Protein AF-0000000078663579 (afdb_homodimer)

Sequence (408 aa):
MAITLPPLPYADDALAPAISATTLQTHHGKHHKAYVDKTNAAIDGTDLAGASLEQIIAAADAKGDKGLFNNAAQSWNHAFYWNSMTPDAATPTGELAAAIDAAFGSLDKLKAELAAQGTAHFASGWVWLVSRGGKLAVEQTHDAATLATGDAKPLLVIDLWEHAYYLDHKNLRPDYLKAVIEKHLNWTFAAENLAREGTWTYPAMAITLPPLPYADDALAPAISATTLQTHHGKHHKAYVDKTNAAIDGTDLAGASLEQIIAAADAKGDKGLFNNAAQSWNHAFYWNSMTPDAATPTGELAAAIDAAFGSLDKLKAELAAQGTAHFASGWVWLVSRGGKLAVEQTHDAATLATGDAKPLLVIDLWEHAYYLDHKNLRPDYLKAVIEKHLNWTFAAENLAREGTWTYPA

pLDDT: mean 97.48, std 2.83, range [78.12, 98.94]

Organism: Novosphingobium aromaticivorans (strain ATCC 700278 / DSM 12444 / CCUG 56034 / CIP 105152 / NBRC 16084 / F199) (NCBI:txid279238)

Solvent-accessible surface area (backbone atoms only — not comparable to full-atom values): 21785 Å² total; per-residue (Å²): 76,78,71,64,78,76,75,73,89,59,64,57,56,49,50,50,84,60,40,38,38,68,45,43,47,45,41,51,68,43,55,39,38,50,22,32,53,51,31,41,63,70,26,56,92,46,94,51,38,59,43,52,66,55,54,48,29,52,51,20,57,75,69,64,37,58,72,55,22,40,24,33,26,39,31,49,51,47,56,53,30,55,53,19,40,34,68,75,47,54,81,62,5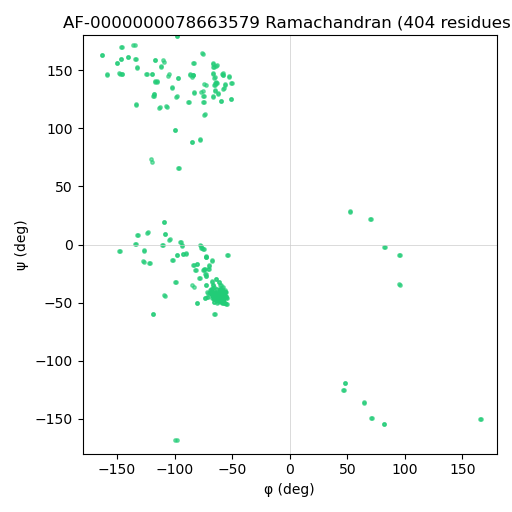4,69,71,49,34,52,45,38,33,69,60,51,66,29,67,70,50,44,52,49,49,53,42,52,53,51,58,65,50,76,70,40,21,34,34,29,39,30,32,50,95,84,41,56,48,77,47,73,36,58,56,43,54,68,60,72,77,60,86,47,30,62,34,36,43,45,76,48,35,55,72,67,41,32,85,76,42,53,91,38,57,60,58,42,40,49,43,39,64,73,46,19,42,21,34,66,48,24,42,51,37,67,69,40,85,66,62,85,72,79,75,129,76,78,69,64,77,75,77,73,90,57,62,56,57,49,50,50,84,60,39,39,37,66,43,43,46,46,40,50,68,44,53,41,36,48,23,31,52,51,31,40,63,70,26,57,92,46,94,50,38,60,44,53,66,56,54,47,30,51,51,21,56,76,70,64,37,59,71,54,22,40,24,35,26,39,32,48,52,48,57,51,30,56,55,20,40,35,69,75,48,54,79,63,54,69,70,50,35,53,44,39,33,71,59,52,65,29,67,67,48,44,53,49,47,52,43,51,51,50,58,65,51,74,71,40,20,35,36,30,40,30,32,48,95,84,41,56,47,78,48,72,36,58,56,42,56,69,60,73,78,59,85,45,28,61,32,37,43,46,75,46,36,55,71,68,41,32,85,76,42,51,92,40,56,60,58,43,43,49,44,38,66,74,47,19,42,21,34,66,50,24,41,51,37,69,69,39,85,67,62,86,71,78,77,129

Secondary structure (DSSP, 8-state):
-----PPPSS-TTTTTTTS-HHHHHHIIIIIIHHHHHHHHHHHTTSTTTTS-HHHHHHHHHHHT-HHHHHHHHHHHHHHHHHHHB-SS-----HHHHHHHHHHHSSHHHHHHHHHHHHHH--SSEEEEEEEETTEEEEEEEETT--SSSSS-EEEEEEE-SGGGTHHHHTT-HHHHHHHHHHHTB-HHHHHHHHHSSS------/-----PPPSS-TTTTTTTS-HHHHHHIIIIIIHHHHHHHHHHHTTSTTTTS-HHHHHHHHHHHT-HHHHHHHHHHHHHHHHHHHB-SS-----HHHHHHHHHHHSSHHHHHHHHHHHHHH--SSEEEEEEEETTEEEEEEEETT--SSSSSSEEEEEEE-SGGGTHHHHTT-HHHHHHHHHHHTB-HHHHHHHHHSSS------

Radius of gyration: 22.63 Å; Cα contacts (8 Å, |Δi|>4): 700; chains: 2; bounding box: 58×67×48 Å

Foldseek 3Di:
DQADQDDQPDQLCLLPPLAHSVLSCCVRVPVLVVLSVQLCVVCPPHPCNPPFLLVQLVVCVVVVVVSNNQSSLSNVQVVQASLQWASAADDADDPVQVLCCVQQVHLVRVLVVQLVCLVPDPAWWKWFFKDAPRHTDIDIDHRSDHPSHDRIATLHMDGSHCSNGCVNQNPCSSSSSCSGSVGIGHNVSSVCSSPDDDYDGRDD/DQADQDDQPDQLCLLPPLFHSVLSCCVRVPVLVVLSVQLCVVCPPHPCNPPFLLVQLVVCVVVVVVSNNQSSLSNVQVLQASLQWASAADDADDPVQVLCCVQQVHLVRVLVVQLVCLVPDPAWWKWFFKDAPRHTDIDIDHRSDHPSHDRIATLHMDGSHCSNGCVNQNPCSSSSSCSGSVGIGHNVSSVCSSPDDDYDGRDD

InterPro domains:
  IPR001189 Manganese/iron superoxide dismutase [PIRSF000349] (2-197)
  IPR001189 Manganese/iron superoxide dismutase [PR01703] (6-17)
  IPR001189 Manganese/iron superoxide dismutase [PR01703] (27-40)
  IPR001189 Manganese/iron superoxide dismutase [PR01703] (69-82)
  IPR001189 Manganese/iron superoxide dismutase [PR01703] (121-129)
  IPR001189 Manganese/iron superoxide dismutase [PR01703] (157-169)
  IPR019831 Manganese/iron superoxide dismutase, N-terminal [PF00081] (4-85)
  IPR019832 Manganese/iron superoxide dismutase, C-terminal [PF02777] (92-192)
  IPR019833 Manganese/iron superoxide dismutase, binding site [PS00088] (159-166)
  IPR036314 Manganese/iron superoxide dismutase, C-terminal domain superfamily [G3DSA:3.55.40.20] (85-201)
  IPR036314 Manganese/iron superoxide dismutase, C-terminal domain superfamily [SSF54719] (90-195)
  IPR036324 Manganese/iron superoxide dismutase, N-terminal domain superfamily [G3DSA:1.10.287.990] (20-84)
  IPR036324 Manganese/iron superoxide dismutase, N-terminal domain superfamily [SSF46609] (1-87)

Structure (mmCIF, N/CA/C/O backbone):
data_AF-0000000078663579-model_v1
#
loop_
_entity.id
_entity.type
_entity.pdbx_description
1 polymer 'Superoxide dismutase'
#
loop_
_atom_site.group_PDB
_atom_site.id
_atom_site.type_symbol
_atom_site.label_atom_id
_atom_site.label_alt_id
_atom_site.label_comp_id
_atom_site.label_asym_id
_atom_site.label_entity_id
_atom_site.label_seq_id
_atom_site.pdbx_PDB_ins_code
_atom_site.Cartn_x
_atom_site.Cartn_y
_atom_site.Cartn_z
_atom_site.occupancy
_atom_site.B_iso_or_equiv
_atom_site.auth_seq_id
_atom_site.auth_comp_id
_atom_site.auth_asym_id
_atom_site.auth_atom_id
_atom_site.pdbx_PDB_model_num
ATOM 1 N N . MET A 1 1 ? -24.125 10.828 15.32 1 82.06 1 MET A N 1
ATOM 2 C CA . MET A 1 1 ? -24.312 11.289 13.945 1 82.06 1 MET A CA 1
ATOM 3 C C . MET A 1 1 ? -23.359 10.578 12.992 1 82.06 1 MET A C 1
ATOM 5 O O . MET A 1 1 ? -22.281 10.125 13.406 1 82.06 1 MET A O 1
ATOM 9 N N . ALA A 1 2 ? -23.812 10.398 11.711 1 92.94 2 ALA A N 1
ATOM 10 C CA . ALA A 1 2 ? -23 9.719 10.711 1 92.94 2 ALA A CA 1
ATOM 11 C C . ALA A 1 2 ? -21.734 10.523 10.398 1 92.94 2 ALA A C 1
ATOM 13 O O . ALA A 1 2 ? -21.766 11.758 10.406 1 92.94 2 ALA A O 1
ATOM 14 N N . ILE A 1 3 ? -20.625 9.852 10.289 1 97.94 3 ILE A N 1
ATOM 15 C CA . ILE A 1 3 ? -19.391 10.484 9.844 1 97.94 3 ILE A CA 1
ATOM 16 C C . ILE A 1 3 ? -19.562 11.008 8.422 1 97.94 3 ILE A C 1
ATOM 18 O O . ILE A 1 3 ? -20.047 10.289 7.543 1 97.94 3 ILE A O 1
ATOM 22 N N . THR A 1 4 ? -19.203 12.297 8.172 1 98 4 THR A N 1
ATOM 23 C CA . THR A 1 4 ? -19.375 12.898 6.852 1 98 4 THR A CA 1
ATOM 24 C C . THR A 1 4 ? -18.047 13.023 6.125 1 98 4 THR A C 1
ATOM 26 O O . THR A 1 4 ? -17 13.211 6.758 1 98 4 THR A O 1
ATOM 29 N N . LEU A 1 5 ? -18.094 12.883 4.828 1 98.56 5 LEU A N 1
ATOM 30 C CA . LEU A 1 5 ? -16.938 13.203 4 1 98.56 5 LEU A CA 1
ATOM 31 C C . LEU A 1 5 ? -16.75 14.711 3.873 1 98.56 5 LEU A C 1
ATOM 33 O O . LEU A 1 5 ? -17.594 15.398 3.283 1 98.56 5 LEU A O 1
ATOM 37 N N . PRO A 1 6 ? -15.711 15.242 4.441 1 98.38 6 PRO A N 1
ATOM 38 C CA . PRO A 1 6 ? -15.531 16.688 4.266 1 98.38 6 PRO A CA 1
ATOM 39 C C . PRO A 1 6 ? -15.234 17.078 2.82 1 98.38 6 PRO A C 1
ATOM 41 O O . PRO A 1 6 ? -14.602 16.312 2.092 1 98.38 6 PRO A O 1
ATOM 44 N N . PRO A 1 7 ? -15.703 18.25 2.4 1 97.88 7 PRO A N 1
ATOM 45 C CA . PRO A 1 7 ? -15.32 18.703 1.06 1 97.88 7 PRO A CA 1
ATOM 46 C C . PRO A 1 7 ? -13.828 18.984 0.937 1 97.88 7 PRO A C 1
ATOM 48 O O . PRO A 1 7 ? -13.156 19.219 1.943 1 97.88 7 PRO A O 1
ATOM 51 N N . LEU A 1 8 ? -13.328 18.844 -0.274 1 97.75 8 LEU A N 1
ATOM 52 C CA . LEU A 1 8 ? -11.977 19.344 -0.495 1 97.75 8 LEU A CA 1
ATOM 53 C C . LEU A 1 8 ? -11.883 20.828 -0.122 1 97.75 8 LEU A C 1
ATOM 55 O O . LEU A 1 8 ? -12.766 21.609 -0.453 1 97.75 8 LEU A O 1
ATOM 59 N N . PRO A 1 9 ? -10.828 21.188 0.523 1 97.44 9 PRO A N 1
ATOM 60 C CA . PRO A 1 9 ? -10.68 22.594 0.913 1 97.44 9 PRO A CA 1
ATOM 61 C C . PRO A 1 9 ? -10.273 23.484 -0.253 1 97.44 9 PRO A C 1
ATOM 63 O O . PRO A 1 9 ? -10.133 24.703 -0.085 1 97.44 9 PRO A O 1
ATOM 66 N N . TYR A 1 10 ? -10.039 23.031 -1.41 1 98.31 10 TYR A N 1
ATOM 67 C CA . TYR A 1 10 ? -9.672 23.719 -2.641 1 98.31 10 TYR A CA 1
ATOM 68 C C . TYR A 1 10 ? -10.266 23.016 -3.857 1 98.31 10 TYR A C 1
ATOM 70 O O . TYR A 1 10 ? -10.828 21.922 -3.74 1 98.31 10 TYR A O 1
ATOM 78 N N . ALA A 1 11 ? -10.148 23.688 -4.992 1 98.12 11 ALA A N 1
ATOM 79 C CA . ALA A 1 11 ? -10.641 23.078 -6.227 1 98.12 11 ALA A CA 1
ATOM 80 C C . ALA A 1 11 ? -9.867 21.797 -6.562 1 98.12 11 ALA A C 1
ATOM 82 O O . ALA A 1 11 ? -8.703 21.656 -6.18 1 98.12 11 ALA A O 1
ATOM 83 N N . ASP A 1 12 ? -10.492 20.906 -7.297 1 96.81 12 ASP A N 1
ATOM 84 C CA . ASP A 1 12 ? -9.891 19.594 -7.543 1 96.81 12 ASP A CA 1
ATOM 85 C C . ASP A 1 12 ? -8.727 19.703 -8.523 1 96.81 12 ASP A C 1
ATOM 87 O O . ASP A 1 12 ? -7.961 18.75 -8.688 1 96.81 12 ASP A O 1
ATOM 91 N N . ASP A 1 13 ? -8.547 20.828 -9.156 1 98.06 13 ASP A N 1
ATOM 92 C CA . ASP A 1 13 ? -7.395 21 -10.039 1 98.06 13 ASP A CA 1
ATOM 93 C C . ASP A 1 13 ? -6.371 21.953 -9.43 1 98.06 13 ASP A C 1
ATOM 95 O O . ASP A 1 13 ? -5.422 22.359 -10.102 1 98.06 13 ASP A O 1
ATOM 99 N N . ALA A 1 14 ? -6.551 22.312 -8.234 1 98.38 14 ALA A N 1
ATOM 100 C CA . ALA A 1 14 ? -5.789 23.375 -7.605 1 98.38 14 ALA A CA 1
ATOM 101 C C . ALA A 1 14 ? -4.34 22.953 -7.367 1 98.38 14 ALA A C 1
ATOM 103 O O . ALA A 1 14 ? -3.459 23.812 -7.203 1 98.38 14 ALA A O 1
ATOM 104 N N . LEU A 1 15 ? -4.039 21.672 -7.336 1 98.62 15 LEU A N 1
ATOM 105 C CA . LEU A 1 15 ? -2.707 21.203 -6.973 1 98.62 15 LEU A CA 1
ATOM 106 C C . LEU A 1 15 ? -1.938 20.75 -8.203 1 98.62 15 LEU A C 1
ATOM 108 O O . LEU A 1 15 ? -0.829 20.219 -8.094 1 98.62 15 LEU A O 1
ATOM 112 N N . ALA A 1 16 ? -2.504 20.906 -9.359 1 98 16 ALA A N 1
ATOM 113 C CA . ALA A 1 16 ? -1.822 20.562 -10.602 1 98 16 ALA A CA 1
ATOM 114 C C . ALA A 1 16 ? -0.606 21.469 -10.828 1 98 16 ALA A C 1
ATOM 116 O O . ALA A 1 16 ? -0.628 22.656 -10.492 1 98 16 ALA A O 1
ATOM 117 N N . PRO A 1 17 ? 0.408 20.906 -11.367 1 97.44 17 PRO A N 1
ATOM 118 C CA . PRO A 1 17 ? 0.54 19.578 -11.961 1 97.44 17 PRO A CA 1
ATOM 119 C C . PRO A 1 17 ? 1.075 18.547 -10.984 1 97.44 17 PRO A C 1
ATOM 121 O O . PRO A 1 17 ? 1.305 17.391 -11.359 1 97.44 17 PRO A O 1
ATOM 124 N N . ALA A 1 18 ? 1.316 18.922 -9.719 1 98.31 18 ALA A N 1
ATOM 125 C CA . ALA A 1 18 ? 1.842 17.953 -8.758 1 98.31 18 ALA A CA 1
ATOM 126 C C . ALA A 1 18 ? 0.87 16.797 -8.555 1 98.31 18 ALA A C 1
ATOM 128 O O . ALA A 1 18 ? 1.284 15.633 -8.484 1 98.31 18 ALA A O 1
ATOM 129 N N . ILE A 1 19 ? -0.339 17.062 -8.422 1 98.75 19 ILE A N 1
ATOM 130 C CA . ILE A 1 19 ? -1.452 16.141 -8.297 1 98.75 19 ILE A CA 1
ATOM 131 C C . ILE A 1 19 ? -2.59 16.562 -9.219 1 98.75 19 ILE A C 1
ATOM 133 O O . ILE A 1 19 ? -3.123 17.672 -9.094 1 98.75 19 ILE A O 1
ATOM 137 N N . SER A 1 20 ? -2.971 15.734 -10.109 1 98.75 20 SER A N 1
ATOM 138 C CA . SER A 1 20 ? -3.965 16.062 -11.125 1 98.75 20 SER A CA 1
ATOM 139 C C . SER A 1 20 ? -5.371 16.078 -10.531 1 98.75 20 SER A C 1
ATOM 141 O O . SER A 1 20 ? -5.605 15.523 -9.461 1 98.75 20 SER A O 1
ATOM 143 N N . ALA A 1 21 ? -6.27 16.688 -11.312 1 98.69 21 ALA A N 1
ATOM 144 C CA . ALA A 1 21 ? -7.68 16.672 -10.938 1 98.69 21 ALA A CA 1
ATOM 145 C C . ALA A 1 21 ? -8.211 15.242 -10.867 1 98.69 21 ALA A C 1
ATOM 147 O O . ALA A 1 21 ? -8.992 14.906 -9.969 1 98.69 21 ALA A O 1
ATOM 148 N N . THR A 1 22 ? -7.805 14.43 -11.789 1 98.56 22 THR A N 1
ATOM 149 C CA . THR A 1 22 ? -8.242 13.031 -11.797 1 98.56 22 THR A CA 1
ATOM 150 C C . THR A 1 22 ? -7.809 12.32 -10.516 1 98.56 22 THR A C 1
ATOM 152 O O . THR A 1 22 ? -8.594 11.594 -9.906 1 98.56 22 THR A O 1
ATOM 155 N N . THR A 1 23 ? -6.547 12.516 -10.102 1 98.69 23 THR A N 1
ATOM 156 C CA . THR A 1 23 ? -6.047 11.922 -8.867 1 98.69 23 THR A CA 1
ATOM 157 C C . THR A 1 23 ? -6.852 12.414 -7.668 1 98.69 23 THR A C 1
ATOM 159 O O . THR A 1 23 ? -7.297 11.609 -6.844 1 98.69 23 THR A O 1
ATOM 162 N N . LEU A 1 24 ? -7.109 13.695 -7.586 1 98.56 24 LEU A N 1
ATOM 163 C CA . LEU A 1 24 ? -7.816 14.234 -6.43 1 98.56 24 LEU A CA 1
ATOM 164 C C . LEU A 1 24 ? -9.258 13.742 -6.395 1 98.56 24 LEU A C 1
ATOM 166 O O . LEU A 1 24 ? -9.773 13.375 -5.336 1 98.56 24 LEU A O 1
ATOM 170 N N . GLN A 1 25 ? -9.898 13.758 -7.566 1 98.5 25 GLN A N 1
ATOM 171 C CA . GLN A 1 25 ? -11.281 13.312 -7.648 1 98.5 25 GLN A CA 1
ATOM 172 C C . GLN A 1 25 ? -11.414 11.852 -7.23 1 98.5 25 GLN A C 1
ATOM 174 O O . GLN A 1 25 ? -12.32 11.492 -6.477 1 98.5 25 GLN A O 1
ATOM 179 N N . THR A 1 26 ? -10.539 11.016 -7.68 1 98.69 26 THR A N 1
ATOM 180 C CA . THR A 1 26 ? -10.578 9.602 -7.34 1 98.69 26 THR A CA 1
ATOM 181 C C . THR A 1 26 ? -10.18 9.383 -5.883 1 98.69 26 THR A C 1
ATOM 183 O O . THR A 1 26 ? -10.82 8.625 -5.16 1 98.69 26 THR A O 1
ATOM 186 N N . HIS A 1 27 ? -9.102 10.047 -5.453 1 98.81 27 HIS A N 1
ATOM 187 C CA . HIS A 1 27 ? -8.555 9.93 -4.105 1 98.81 27 HIS A CA 1
ATOM 188 C C . HIS A 1 27 ? -9.57 10.391 -3.061 1 98.81 27 HIS A C 1
ATOM 190 O O . HIS A 1 27 ? -9.852 9.664 -2.102 1 98.81 27 HIS A O 1
ATOM 196 N N . HIS A 1 28 ? -10.172 11.516 -3.232 1 98.75 28 HIS A N 1
ATOM 197 C CA . HIS A 1 28 ? -11.164 12.07 -2.316 1 98.75 28 HIS A CA 1
ATOM 198 C C . HIS A 1 28 ? -12.531 11.438 -2.531 1 98.75 28 HIS A C 1
ATOM 200 O O . HIS A 1 28 ? -13.148 10.938 -1.584 1 98.75 28 HIS A O 1
ATOM 206 N N . GLY A 1 29 ? -12.977 11.398 -3.748 1 98.5 29 GLY A N 1
ATOM 207 C CA . GLY A 1 29 ? -14.344 11.047 -4.074 1 98.5 29 GLY A CA 1
ATOM 208 C C . GLY A 1 29 ? -14.594 9.547 -4.082 1 98.5 29 GLY A C 1
ATOM 209 O O . GLY A 1 29 ? -15.742 9.102 -4.055 1 98.5 29 GLY A O 1
ATOM 210 N N . LYS A 1 30 ? -13.523 8.758 -4.148 1 98.69 30 LYS A N 1
ATOM 211 C CA . LYS A 1 30 ? -13.688 7.309 -4.168 1 98.69 30 LYS A CA 1
ATOM 212 C C . LYS A 1 30 ? -13.016 6.66 -2.963 1 98.69 30 LYS A C 1
ATOM 214 O O . LYS A 1 30 ? -13.688 6.074 -2.111 1 98.69 30 LYS A O 1
ATOM 219 N N . HIS A 1 31 ? -11.688 6.809 -2.766 1 98.81 31 HIS A N 1
ATOM 220 C CA . HIS A 1 31 ? -10.984 6.164 -1.662 1 98.81 31 HIS A CA 1
ATOM 221 C C . HIS A 1 31 ? -11.461 6.703 -0.316 1 98.81 31 HIS A C 1
ATOM 223 O O . HIS A 1 31 ? -11.977 5.945 0.514 1 98.81 31 HIS A O 1
ATOM 229 N N . HIS A 1 32 ? -11.297 8.023 -0.108 1 98.81 32 HIS A N 1
ATOM 230 C CA . HIS A 1 32 ? -11.719 8.609 1.16 1 98.81 32 HIS A CA 1
ATOM 231 C C . HIS A 1 32 ? -13.203 8.352 1.416 1 98.81 32 HIS A C 1
ATOM 233 O O . HIS A 1 32 ? -13.586 7.961 2.52 1 98.81 32 HIS A O 1
ATOM 239 N N . LYS A 1 33 ? -14.039 8.578 0.423 1 98.81 33 LYS A N 1
ATOM 240 C CA . LYS A 1 33 ? -15.477 8.344 0.561 1 98.81 33 LYS A CA 1
ATOM 241 C C . LYS A 1 33 ? -15.758 6.91 1.008 1 98.81 33 LYS A C 1
ATOM 243 O O . LYS A 1 33 ? -16.625 6.676 1.851 1 98.81 33 LYS A O 1
ATOM 248 N N . ALA A 1 34 ? -15.078 5.953 0.395 1 98.69 34 ALA A N 1
ATOM 249 C CA . ALA A 1 34 ? -15.297 4.551 0.742 1 98.69 34 ALA A CA 1
ATOM 250 C C . ALA A 1 34 ? -14.977 4.293 2.211 1 98.69 34 ALA A C 1
ATOM 252 O O . ALA A 1 34 ? -15.688 3.553 2.891 1 98.69 34 ALA A O 1
ATOM 253 N N . TYR A 1 35 ? -13.859 4.871 2.73 1 98.75 35 TYR A N 1
ATOM 254 C CA . TYR A 1 35 ? -13.516 4.707 4.137 1 98.75 35 TYR A CA 1
ATOM 255 C C . TYR A 1 35 ? -14.617 5.254 5.039 1 98.75 35 TYR A C 1
ATOM 257 O O . TYR A 1 35 ? -14.977 4.629 6.039 1 98.75 35 TYR A O 1
ATOM 265 N N . VAL A 1 36 ? -15.109 6.426 4.66 1 98.75 36 VAL A N 1
ATOM 266 C CA . VAL A 1 36 ? -16.172 7.055 5.43 1 98.75 36 VAL A CA 1
ATOM 267 C C . VAL A 1 36 ? -17.422 6.164 5.406 1 98.75 36 VAL A C 1
ATOM 269 O O . VAL A 1 36 ? -18.016 5.891 6.453 1 98.75 36 VAL A O 1
ATOM 272 N N . ASP A 1 37 ? -17.828 5.73 4.211 1 98.69 37 ASP A N 1
ATOM 273 C CA . ASP A 1 37 ? -19 4.879 4.062 1 98.69 37 ASP A CA 1
ATOM 274 C C . ASP A 1 37 ? -18.859 3.6 4.887 1 98.69 37 ASP A C 1
ATOM 276 O O . ASP A 1 37 ? -19.797 3.189 5.57 1 98.69 37 ASP A O 1
ATOM 280 N N . LYS A 1 38 ? -17.734 2.961 4.844 1 98.62 38 LYS A N 1
ATOM 281 C CA . LYS A 1 38 ? -17.516 1.711 5.562 1 98.62 38 LYS A CA 1
ATOM 282 C C . LYS A 1 38 ? -17.5 1.938 7.07 1 98.62 38 LYS A C 1
ATOM 284 O O . LYS A 1 38 ? -17.938 1.078 7.836 1 98.62 38 LYS A O 1
ATOM 289 N N . THR A 1 39 ? -16.906 3.055 7.492 1 98.69 39 THR A N 1
ATOM 290 C CA . THR A 1 39 ? -16.969 3.412 8.906 1 98.69 39 THR A CA 1
ATOM 291 C C . THR A 1 39 ? -18.422 3.52 9.359 1 98.69 39 THR A C 1
ATOM 293 O O . THR A 1 39 ? -18.812 2.908 10.359 1 98.69 39 THR A O 1
ATOM 296 N N . ASN A 1 40 ? -19.219 4.27 8.609 1 98.69 40 ASN A N 1
ATOM 297 C CA . ASN A 1 40 ? -20.609 4.457 8.953 1 98.69 40 ASN A CA 1
ATOM 298 C C . ASN A 1 40 ? -21.375 3.133 8.977 1 98.69 40 ASN A C 1
ATOM 300 O O . ASN A 1 40 ? -22.172 2.889 9.875 1 98.69 40 ASN A O 1
ATOM 304 N N . ALA A 1 41 ? -21.141 2.309 8.016 1 98.38 41 ALA A N 1
ATOM 305 C CA . ALA A 1 41 ? -21.797 1.005 7.973 1 98.38 41 ALA A CA 1
ATOM 306 C C . ALA A 1 41 ? -21.438 0.172 9.203 1 98.38 41 ALA A C 1
ATOM 308 O O . ALA A 1 41 ? -22.297 -0.523 9.758 1 98.38 41 ALA A O 1
ATOM 309 N N . ALA A 1 42 ? -20.234 0.211 9.664 1 98.12 42 ALA A N 1
ATOM 310 C CA . ALA A 1 42 ? -19.734 -0.619 10.758 1 98.12 42 ALA A CA 1
ATOM 311 C C . ALA A 1 42 ? -20.297 -0.151 12.102 1 98.12 42 ALA A C 1
ATOM 313 O O . ALA A 1 42 ? -20.484 -0.952 13.016 1 98.12 42 ALA A O 1
ATOM 314 N N . ILE A 1 43 ? -20.641 1.118 12.219 1 98.06 43 ILE A N 1
ATOM 315 C CA . ILE A 1 43 ? -21.016 1.62 13.531 1 98.06 43 ILE A CA 1
ATOM 316 C C . ILE A 1 43 ? -22.547 1.729 13.617 1 98.06 43 ILE A C 1
ATOM 318 O O . ILE A 1 43 ? -23.094 1.992 14.688 1 98.06 43 ILE A O 1
ATOM 322 N N . ASP A 1 44 ? -23.172 1.627 12.461 1 97.38 44 ASP A N 1
ATOM 323 C CA . ASP A 1 44 ? -24.625 1.72 12.438 1 97.38 44 ASP A CA 1
ATOM 324 C C . ASP A 1 44 ? -25.266 0.767 13.445 1 97.38 44 ASP A C 1
ATOM 326 O O . ASP A 1 44 ? -24.922 -0.416 13.492 1 97.38 44 ASP A O 1
ATOM 330 N N . GLY A 1 45 ? -26.141 1.271 14.367 1 96.62 45 GLY A N 1
ATOM 331 C CA . GLY A 1 45 ? -26.844 0.459 15.344 1 96.62 45 GLY A CA 1
ATOM 332 C C . GLY A 1 45 ? -26.016 0.139 16.562 1 96.62 45 GLY A C 1
ATOM 333 O O . GLY A 1 45 ? -26.453 -0.598 17.453 1 96.62 45 GLY A O 1
ATOM 334 N N . THR A 1 46 ? -24.828 0.545 16.625 1 96.81 46 THR A N 1
ATOM 335 C CA . THR A 1 46 ? -23.984 0.321 17.797 1 96.81 46 THR A CA 1
ATOM 336 C C . THR A 1 46 ? -23.969 1.553 18.688 1 96.81 46 THR A C 1
ATOM 338 O O . THR A 1 46 ? -24.562 2.576 18.375 1 96.81 46 THR A O 1
ATOM 341 N N . ASP A 1 47 ? -23.281 1.533 19.766 1 95.69 47 ASP A N 1
ATOM 342 C CA . ASP A 1 47 ? -23.156 2.643 20.703 1 95.69 47 ASP A CA 1
ATOM 343 C C . ASP A 1 47 ? -22.234 3.723 20.172 1 95.69 47 ASP A C 1
ATOM 345 O O . ASP A 1 47 ? -22.141 4.816 20.734 1 95.69 47 ASP A O 1
ATOM 349 N N . LEU A 1 48 ? -21.641 3.438 18.984 1 97.31 48 LEU A N 1
ATOM 350 C CA . LEU A 1 48 ? -20.703 4.387 18.406 1 97.31 48 LEU A CA 1
ATOM 351 C C . LEU A 1 48 ? -21.391 5.262 17.359 1 97.31 48 LEU A C 1
ATOM 353 O O . LEU A 1 48 ? -20.781 6.195 16.828 1 97.31 48 LEU A O 1
ATOM 357 N N . ALA A 1 49 ? -22.609 5.086 16.875 1 94.31 49 ALA A N 1
ATOM 358 C CA . ALA A 1 49 ? -23.344 5.785 15.82 1 94.31 49 ALA A CA 1
ATOM 359 C C . ALA A 1 49 ? -23.359 7.289 16.078 1 94.31 49 ALA A C 1
ATOM 361 O O . ALA A 1 49 ? -23.344 8.086 15.133 1 94.31 49 ALA A O 1
ATOM 362 N N . GLY A 1 50 ? -22.938 7.855 17.188 1 92.88 50 GLY A N 1
ATOM 363 C CA . GLY A 1 50 ? -22.969 9.273 17.5 1 92.88 50 GLY A CA 1
ATOM 364 C C . GLY A 1 50 ? -21.656 9.789 18.062 1 92.88 50 GLY A C 1
ATOM 365 O O . GLY A 1 50 ? -21.547 10.961 18.438 1 92.88 50 GLY A O 1
ATOM 366 N N . ALA A 1 51 ? -20.812 8.922 17.969 1 96.69 51 ALA A N 1
ATOM 367 C CA . ALA A 1 51 ? -19.5 9.289 18.516 1 96.69 51 ALA A CA 1
ATOM 368 C C . ALA A 1 51 ? -18.688 10.062 17.484 1 96.69 51 ALA A C 1
ATOM 370 O O . ALA A 1 51 ? -18.984 10.031 16.297 1 96.69 51 ALA A O 1
ATOM 371 N N . SER A 1 52 ? -17.734 10.859 17.984 1 97.31 52 SER A N 1
ATOM 372 C CA . SER A 1 52 ? -16.781 11.5 17.078 1 97.31 52 SER A CA 1
ATOM 373 C C . SER A 1 52 ? -15.875 10.469 16.406 1 97.31 52 SER A C 1
ATOM 375 O O . SER A 1 52 ? -15.75 9.336 16.891 1 97.31 52 SER A O 1
ATOM 377 N N . LEU A 1 53 ? -15.359 10.805 15.273 1 98.38 53 LEU A N 1
ATOM 378 C CA . LEU A 1 53 ? -14.461 9.891 14.578 1 98.38 53 LEU A CA 1
ATOM 379 C C . LEU A 1 53 ? -13.289 9.492 15.461 1 98.38 53 LEU A C 1
ATOM 381 O O . LEU A 1 53 ? -12.867 8.328 15.453 1 98.38 53 LEU A O 1
ATOM 385 N N . GLU A 1 54 ? -12.727 10.43 16.219 1 98.12 54 GLU A N 1
ATOM 386 C CA . GLU A 1 54 ? -11.641 10.141 17.141 1 98.12 54 GLU A CA 1
ATOM 387 C C . GLU A 1 54 ? -12.062 9.109 18.188 1 98.12 54 GLU A C 1
ATOM 389 O O . GLU A 1 54 ? -11.289 8.203 18.531 1 98.12 54 GLU A O 1
ATOM 394 N N . GLN A 1 55 ? -13.258 9.281 18.703 1 97.81 55 GLN A N 1
ATOM 395 C CA . GLN A 1 55 ? -13.781 8.32 19.656 1 97.81 55 GLN A CA 1
ATOM 396 C C . GLN A 1 55 ? -13.938 6.938 19.031 1 97.81 55 GLN A C 1
ATOM 398 O O . GLN A 1 55 ? -13.664 5.918 19.672 1 97.81 55 GLN A O 1
ATOM 403 N N . ILE A 1 56 ? -14.438 6.934 17.828 1 98.56 56 ILE A N 1
ATOM 404 C CA . ILE A 1 56 ? -14.609 5.68 17.094 1 98.56 56 ILE A CA 1
ATOM 405 C C . ILE A 1 56 ? -13.258 4.992 16.922 1 98.56 56 ILE A C 1
ATOM 407 O O . ILE A 1 56 ? -13.133 3.791 17.156 1 98.56 56 ILE A O 1
ATOM 411 N N . ILE A 1 57 ? -12.219 5.711 16.5 1 98.62 57 ILE A N 1
ATOM 412 C CA . ILE A 1 57 ? -10.875 5.188 16.328 1 98.62 57 ILE A CA 1
ATOM 413 C C . ILE A 1 57 ? -10.359 4.602 17.641 1 98.62 57 ILE A C 1
ATOM 415 O O . ILE A 1 57 ? -9.852 3.48 17.672 1 98.62 57 ILE A O 1
ATOM 419 N N . ALA A 1 58 ? -10.5 5.34 18.703 1 98.25 58 ALA A N 1
ATOM 420 C CA . ALA A 1 58 ? -10.031 4.906 20.016 1 98.25 58 ALA A CA 1
ATOM 421 C C . ALA A 1 58 ? -10.734 3.619 20.453 1 98.25 58 ALA A C 1
ATOM 423 O O . ALA A 1 58 ? -10.086 2.699 20.953 1 98.25 58 ALA A O 1
ATOM 424 N N . ALA A 1 59 ? -11.992 3.596 20.281 1 98.38 59 ALA A N 1
ATOM 425 C CA . ALA A 1 59 ? -12.773 2.428 20.672 1 98.38 59 ALA A CA 1
ATOM 426 C C . ALA A 1 59 ? -12.375 1.198 19.859 1 98.38 59 ALA A C 1
ATOM 428 O O . ALA A 1 59 ? -12.242 0.102 20.406 1 98.38 59 ALA A O 1
ATOM 429 N N . ALA A 1 60 ? -12.266 1.383 18.547 1 98.62 60 ALA A N 1
ATOM 430 C CA . ALA A 1 60 ? -11.867 0.281 17.672 1 98.62 60 ALA A CA 1
ATOM 431 C C . ALA A 1 60 ? -10.508 -0.278 18.078 1 98.62 60 ALA A C 1
ATOM 433 O O . ALA A 1 60 ? -10.312 -1.496 18.109 1 98.62 60 ALA A O 1
ATOM 434 N N . ASP A 1 61 ? -9.625 0.616 18.359 1 98.12 61 ASP A N 1
ATOM 435 C CA . ASP A 1 61 ? -8.289 0.208 18.781 1 98.12 61 ASP A CA 1
ATOM 436 C C . ASP A 1 61 ? -8.352 -0.58 20.094 1 98.12 61 ASP A C 1
ATOM 438 O O . ASP A 1 61 ? -7.734 -1.643 20.219 1 98.12 61 ASP A O 1
ATOM 442 N N . ALA A 1 62 ? -9.047 -0.09 21.047 1 97.88 62 ALA A N 1
ATOM 443 C CA . ALA A 1 62 ? -9.172 -0.719 22.359 1 97.88 62 ALA A CA 1
ATOM 444 C C . ALA A 1 62 ? -9.773 -2.117 22.25 1 97.88 62 ALA A C 1
ATOM 446 O O . ALA A 1 62 ? -9.398 -3.025 22.984 1 97.88 62 ALA A O 1
ATOM 447 N N . LYS A 1 63 ? -10.664 -2.311 21.344 1 97.94 63 LYS A N 1
ATOM 448 C CA . LYS A 1 63 ? -11.375 -3.576 21.188 1 97.94 63 LYS A CA 1
ATOM 449 C C . LYS A 1 63 ? -10.633 -4.512 20.234 1 97.94 63 LYS A C 1
ATOM 451 O O . LYS A 1 63 ? -11.031 -5.668 20.062 1 97.94 63 LYS A O 1
ATOM 456 N N . GLY A 1 64 ? -9.641 -3.959 19.641 1 98 64 GLY A N 1
ATOM 457 C CA . GLY A 1 64 ? -8.93 -4.754 18.656 1 98 64 GLY A CA 1
ATOM 458 C C . GLY A 1 64 ? -9.734 -5.004 17.391 1 98 64 GLY A C 1
ATOM 459 O O . GLY A 1 64 ? -9.547 -6.016 16.719 1 98 64 GLY A O 1
ATOM 460 N N . ASP A 1 65 ? -10.727 -4.203 17.078 1 98.25 65 ASP A N 1
ATOM 461 C CA . ASP A 1 65 ? -11.5 -4.273 15.844 1 98.25 65 ASP A CA 1
ATOM 462 C C . ASP A 1 65 ? -10.727 -3.664 14.672 1 98.25 65 ASP A C 1
ATOM 464 O O . ASP A 1 65 ? -10.906 -2.49 14.352 1 98.25 65 ASP A O 1
ATOM 468 N N . LYS A 1 66 ? -9.992 -4.37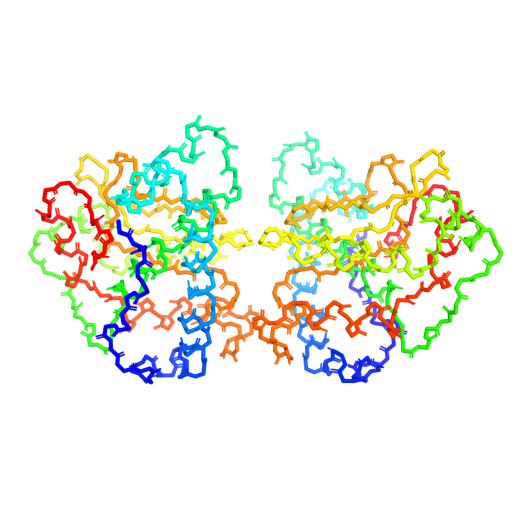5 13.984 1 98.19 66 LYS A N 1
ATOM 469 C CA . LYS A 1 66 ? -9.07 -3.889 12.953 1 98.19 66 LYS A CA 1
ATOM 470 C C . LYS A 1 66 ? -9.836 -3.27 11.789 1 98.19 66 LYS A C 1
ATOM 472 O O . LYS A 1 66 ? -9.406 -2.262 11.219 1 98.19 66 LYS A O 1
ATOM 477 N N . GLY A 1 67 ? -10.875 -3.955 11.352 1 98.5 67 GLY A N 1
ATOM 478 C CA . GLY A 1 67 ? -11.664 -3.436 10.25 1 98.5 67 GLY A CA 1
ATOM 479 C C . GLY A 1 67 ? -12.18 -2.029 10.492 1 98.5 67 GLY A C 1
ATOM 480 O O . GLY A 1 67 ? -11.984 -1.139 9.656 1 98.5 67 GLY A O 1
ATOM 481 N N . LEU A 1 68 ? -12.805 -1.841 11.641 1 98.69 68 LEU A N 1
ATOM 482 C CA . LEU A 1 68 ? -13.312 -0.517 11.977 1 98.69 68 LEU A CA 1
ATOM 483 C C . LEU A 1 68 ? -12.164 0.476 12.156 1 98.69 68 LEU A C 1
ATOM 485 O O . LEU A 1 68 ? -12.258 1.623 11.719 1 98.69 68 LEU A O 1
ATOM 489 N N . PHE A 1 69 ? -11.094 0.065 12.836 1 98.81 69 PHE A N 1
ATOM 490 C CA . PHE A 1 69 ? -9.945 0.941 13.039 1 98.81 69 PHE A CA 1
ATOM 491 C C . PHE A 1 69 ? -9.398 1.434 11.703 1 98.81 69 PHE A C 1
ATOM 493 O O . PHE A 1 69 ? -9.211 2.637 11.516 1 98.81 69 PHE A O 1
ATOM 500 N N . ASN A 1 70 ? -9.172 0.494 10.781 1 98.88 70 ASN A N 1
ATOM 501 C CA . ASN A 1 70 ? -8.586 0.839 9.492 1 98.88 70 ASN A CA 1
ATOM 502 C C . ASN A 1 70 ? -9.422 1.881 8.75 1 98.88 70 ASN A C 1
ATOM 504 O O . ASN A 1 70 ? -8.883 2.877 8.258 1 98.88 70 ASN A O 1
ATOM 508 N N . ASN A 1 71 ? -10.695 1.685 8.664 1 98.88 71 ASN A N 1
ATOM 509 C CA . ASN A 1 71 ? -11.547 2.582 7.898 1 98.88 71 ASN A CA 1
ATOM 510 C C . ASN A 1 71 ? -11.711 3.934 8.586 1 98.88 71 ASN A C 1
ATOM 512 O O . ASN A 1 71 ? -11.672 4.977 7.934 1 98.88 71 ASN A O 1
ATOM 516 N N . ALA A 1 72 ? -11.875 3.9 9.898 1 98.81 72 ALA A N 1
ATOM 517 C CA . ALA A 1 72 ? -12.023 5.145 10.648 1 98.81 72 ALA A CA 1
ATOM 518 C C . ALA A 1 72 ? -10.734 5.957 10.625 1 98.81 72 ALA A C 1
ATOM 520 O O . ALA A 1 72 ? -10.758 7.168 10.391 1 98.81 72 ALA A O 1
ATOM 521 N N . ALA A 1 73 ? -9.625 5.316 10.867 1 98.81 73 ALA A N 1
ATOM 522 C CA . ALA A 1 73 ? -8.328 5.988 10.867 1 98.81 73 ALA A CA 1
ATOM 523 C C . ALA A 1 73 ? -8.008 6.562 9.492 1 98.81 73 ALA A C 1
ATOM 525 O O . ALA A 1 73 ? -7.531 7.695 9.375 1 98.81 73 ALA A O 1
ATOM 526 N N . GLN A 1 74 ? -8.25 5.773 8.477 1 98.94 74 GLN A N 1
ATOM 527 C CA . GLN A 1 74 ? -8.023 6.262 7.117 1 98.94 74 GLN A CA 1
ATOM 528 C C . GLN A 1 74 ? -8.898 7.48 6.816 1 98.94 74 GLN A C 1
ATOM 530 O O . GLN A 1 74 ? -8.461 8.406 6.125 1 98.94 74 GLN A O 1
ATOM 535 N N . SER A 1 75 ? -10.148 7.461 7.285 1 98.88 75 SER A N 1
ATOM 536 C CA . SER A 1 75 ? -11.016 8.617 7.113 1 98.88 75 SER A CA 1
ATOM 537 C C . SER A 1 75 ? -10.406 9.867 7.738 1 98.88 75 SER A C 1
ATOM 539 O O . SER A 1 75 ? -10.359 10.922 7.105 1 98.88 75 SER A O 1
ATOM 541 N N . TRP A 1 76 ? -9.93 9.719 8.938 1 98.88 76 TRP A N 1
ATOM 542 C CA . TRP A 1 76 ? -9.336 10.844 9.656 1 98.88 76 TRP A CA 1
ATOM 543 C C . TRP A 1 76 ? -8.062 11.312 8.969 1 98.88 76 TRP A C 1
ATOM 545 O O . TRP A 1 76 ? -7.887 12.508 8.719 1 98.88 76 TRP A O 1
ATOM 555 N N . ASN A 1 77 ? -7.133 10.359 8.648 1 98.88 77 ASN A N 1
ATOM 556 C CA . ASN A 1 77 ? -5.859 10.695 8.016 1 98.88 77 ASN A CA 1
ATOM 557 C C . ASN A 1 77 ? -6.062 11.469 6.719 1 98.88 77 ASN A C 1
ATOM 559 O O . ASN A 1 77 ? -5.344 12.43 6.453 1 98.88 77 ASN A O 1
ATOM 563 N N . HIS A 1 78 ? -7.012 11.008 5.914 1 98.94 78 HIS A N 1
ATOM 564 C CA . HIS A 1 78 ? -7.23 11.648 4.625 1 98.94 78 HIS A CA 1
ATOM 565 C C . HIS A 1 78 ? -7.762 13.07 4.797 1 98.94 78 HIS A C 1
ATOM 567 O O . HIS A 1 78 ? -7.355 13.984 4.078 1 98.94 78 HIS A O 1
ATOM 573 N N . ALA A 1 79 ? -8.711 13.227 5.695 1 98.81 79 ALA A N 1
ATOM 574 C CA . ALA A 1 79 ? -9.211 14.578 5.941 1 98.81 79 ALA A CA 1
ATOM 575 C C . ALA A 1 79 ? -8.078 15.516 6.371 1 98.81 79 ALA A C 1
ATOM 577 O O . ALA A 1 79 ? -7.996 16.656 5.898 1 98.81 79 ALA A O 1
ATOM 578 N N . PHE A 1 80 ? -7.266 15.016 7.293 1 98.81 80 PHE A N 1
ATOM 579 C CA . PHE A 1 80 ? -6.113 15.789 7.742 1 98.81 80 PHE A CA 1
ATOM 580 C C . PHE A 1 80 ? -5.168 16.078 6.582 1 98.81 80 PHE A C 1
ATOM 582 O O . PHE A 1 80 ? -4.629 17.172 6.469 1 98.81 80 PHE A O 1
ATOM 589 N N . TYR A 1 81 ? -4.977 15.133 5.668 1 98.94 81 TYR A N 1
ATOM 590 C CA . TYR A 1 81 ? -4.098 15.242 4.508 1 98.94 81 TYR A CA 1
ATOM 591 C C . TYR A 1 81 ? -4.59 16.312 3.545 1 98.94 81 TYR A C 1
ATOM 593 O O . TYR A 1 81 ? -3.795 17.109 3.041 1 98.94 81 TYR A O 1
ATOM 601 N N . TRP A 1 82 ? -5.883 16.328 3.238 1 98.81 82 TRP A N 1
ATOM 602 C CA . TRP A 1 82 ? -6.395 17.359 2.352 1 98.81 82 TRP A CA 1
ATOM 603 C C . TRP A 1 82 ? -6.066 18.75 2.895 1 98.81 82 TRP A C 1
ATOM 605 O O . TRP A 1 82 ? -5.68 19.641 2.139 1 98.81 82 TRP A O 1
ATOM 615 N N . ASN A 1 83 ? -6.203 18.891 4.172 1 98.62 83 ASN A N 1
ATOM 616 C CA . ASN A 1 83 ? -5.941 20.188 4.793 1 98.62 83 ASN A CA 1
ATOM 617 C C . ASN A 1 83 ? -4.445 20.469 4.887 1 98.62 83 ASN A C 1
ATOM 619 O O . ASN A 1 83 ? -4.035 21.609 5.055 1 98.62 83 ASN A O 1
ATOM 623 N N . SER A 1 84 ? -3.631 19.453 4.848 1 98.88 84 SER A N 1
ATOM 624 C CA . SER A 1 84 ? -2.182 19.594 4.945 1 98.88 84 SER A CA 1
ATOM 625 C C . SER A 1 84 ? -1.593 20.172 3.664 1 98.88 84 SER A C 1
ATOM 627 O O . SER A 1 84 ? -0.412 20.531 3.621 1 98.88 84 SER A O 1
ATOM 629 N N . MET A 1 85 ? -2.377 20.266 2.615 1 98.81 85 MET A N 1
ATOM 630 C CA . MET A 1 85 ? -1.93 20.812 1.336 1 98.81 85 MET A CA 1
ATOM 631 C C . MET A 1 85 ? -2.711 22.062 0.975 1 98.81 85 MET A C 1
ATOM 633 O O . MET A 1 85 ? -3.797 22.297 1.507 1 98.81 85 MET A O 1
ATOM 637 N N . THR A 1 86 ? -2.133 22.859 0.107 1 98.5 86 THR A N 1
ATOM 638 C CA . THR A 1 86 ? -2.775 24.078 -0.374 1 98.5 86 THR A CA 1
ATOM 639 C C . THR A 1 86 ? -2.168 24.516 -1.701 1 98.5 86 THR A C 1
ATOM 641 O O . THR A 1 86 ? -0.992 24.266 -1.969 1 98.5 86 THR A O 1
ATOM 644 N N . PRO A 1 87 ? -2.969 25.109 -2.607 1 97.75 87 PRO A N 1
ATOM 645 C CA . PRO A 1 87 ? -2.396 25.656 -3.84 1 97.75 87 PRO A CA 1
ATOM 646 C C . PRO A 1 87 ? -1.543 26.906 -3.594 1 97.75 87 PRO A C 1
ATOM 648 O O . PRO A 1 87 ? -0.753 27.297 -4.457 1 97.75 87 PRO A O 1
ATOM 651 N N . ASP A 1 88 ? -1.708 27.547 -2.443 1 93.44 88 ASP A N 1
ATOM 652 C CA . ASP A 1 88 ? -1.046 28.812 -2.137 1 93.44 88 ASP A CA 1
ATOM 653 C C . ASP A 1 88 ? -0.153 28.672 -0.906 1 93.44 88 ASP A C 1
ATOM 655 O O . ASP A 1 88 ? -0.365 29.359 0.097 1 93.44 88 ASP A O 1
ATOM 659 N N . ALA A 1 89 ? 0.917 27.969 -1.097 1 91.25 89 ALA A N 1
ATOM 660 C CA . ALA A 1 89 ? 1.771 27.719 0.062 1 91.25 89 ALA A CA 1
ATOM 661 C C . ALA A 1 89 ? 2.58 28.969 0.425 1 91.25 89 ALA A C 1
ATOM 663 O O . ALA A 1 89 ? 3.143 29.625 -0.451 1 91.25 89 ALA A O 1
ATOM 664 N N . ALA A 1 90 ? 2.523 29.234 1.738 1 92.56 90 ALA A N 1
ATOM 665 C CA . ALA A 1 90 ? 3.322 30.328 2.283 1 92.56 90 ALA A CA 1
ATOM 666 C C . ALA A 1 90 ? 4.465 29.797 3.145 1 92.56 90 ALA A C 1
ATOM 668 O O . ALA A 1 90 ? 4.461 28.625 3.541 1 92.56 90 ALA A O 1
ATOM 669 N N . THR A 1 91 ? 5.461 30.594 3.324 1 95.75 91 THR A N 1
ATOM 670 C CA . THR A 1 91 ? 6.543 30.219 4.227 1 95.75 91 THR A CA 1
ATOM 671 C C . THR A 1 91 ? 6.098 30.344 5.684 1 95.75 91 THR A C 1
ATOM 673 O O . THR A 1 91 ? 5.375 31.281 6.043 1 95.75 91 THR A O 1
ATOM 676 N N . PRO A 1 92 ? 6.523 29.312 6.438 1 97.5 92 PRO A N 1
ATOM 677 C CA . PRO A 1 92 ? 6.172 29.422 7.855 1 97.5 92 PRO A CA 1
ATOM 678 C C . PRO A 1 92 ? 6.727 30.688 8.5 1 97.5 92 PRO A C 1
ATOM 680 O O . PRO A 1 92 ? 7.816 31.156 8.133 1 97.5 92 PRO A O 1
ATOM 683 N N . THR A 1 93 ? 6.039 31.266 9.43 1 96.5 93 THR A N 1
ATOM 684 C CA . THR A 1 93 ? 6.457 32.438 10.18 1 96.5 93 THR A CA 1
ATOM 685 C C . THR A 1 93 ? 6.184 32.25 11.672 1 96.5 93 THR A C 1
ATOM 687 O O . THR A 1 93 ? 5.629 31.234 12.086 1 96.5 93 THR A O 1
ATOM 690 N N . GLY A 1 94 ? 6.672 33.156 12.492 1 97 94 GLY A N 1
ATOM 691 C CA . GLY A 1 94 ? 6.332 33.156 13.906 1 97 94 GLY A CA 1
ATOM 692 C C . GLY A 1 94 ? 6.812 31.938 14.656 1 97 94 GLY A C 1
ATOM 693 O O . GLY A 1 94 ? 7.953 31.516 14.484 1 97 94 GLY A O 1
ATOM 694 N N . GLU A 1 95 ? 5.922 31.438 15.484 1 97.12 95 GLU A N 1
ATOM 695 C CA . GLU A 1 95 ? 6.27 30.344 16.391 1 97.12 95 GLU A CA 1
ATOM 696 C C . GLU A 1 95 ? 6.656 29.094 15.617 1 97.12 95 GLU A C 1
ATOM 698 O O . GLU A 1 95 ? 7.582 28.375 16 1 97.12 95 GLU A O 1
ATOM 703 N N . LEU A 1 96 ? 5.957 28.844 14.523 1 98 96 LEU A N 1
ATOM 704 C CA . LEU A 1 96 ? 6.27 27.656 13.734 1 98 96 LEU A CA 1
ATOM 705 C C . LEU A 1 96 ? 7.664 27.766 13.125 1 98 96 LEU A C 1
ATOM 707 O O . LEU A 1 96 ? 8.438 26.797 13.172 1 98 96 LEU A O 1
ATOM 711 N N . ALA A 1 97 ? 7.957 28.906 12.547 1 98.19 97 ALA A N 1
ATOM 712 C CA . ALA A 1 97 ? 9.281 29.094 11.961 1 98.19 97 ALA A CA 1
ATOM 713 C C . ALA A 1 97 ? 10.375 28.906 13 1 98.19 97 ALA A C 1
ATOM 715 O O . ALA A 1 97 ? 11.391 28.25 12.734 1 98.19 97 ALA A O 1
ATOM 716 N N . ALA A 1 98 ? 10.164 29.5 14.125 1 98 98 ALA A N 1
ATOM 717 C CA . ALA A 1 98 ? 11.133 29.375 15.211 1 98 98 ALA A CA 1
ATOM 718 C C . ALA A 1 98 ? 11.297 27.922 15.633 1 98 98 ALA A C 1
ATOM 720 O O . ALA A 1 98 ? 12.422 27.469 15.875 1 98 98 ALA A O 1
ATOM 721 N N . ALA A 1 99 ? 10.203 27.188 15.75 1 98.25 99 ALA A N 1
ATOM 722 C CA . ALA A 1 99 ? 10.242 25.781 16.156 1 98.25 99 ALA A CA 1
ATOM 723 C C . ALA A 1 99 ? 10.961 24.938 15.109 1 98.25 99 ALA A C 1
ATOM 725 O O . ALA A 1 99 ? 11.703 24 15.453 1 98.25 99 ALA A O 1
ATOM 726 N N . ILE A 1 100 ? 10.734 25.172 13.828 1 98.62 100 ILE A N 1
ATOM 727 C CA . ILE A 1 100 ? 11.406 24.469 12.742 1 98.62 100 ILE A CA 1
ATOM 728 C C . ILE A 1 100 ? 12.914 24.703 12.828 1 98.62 100 ILE A C 1
ATOM 730 O O . ILE A 1 100 ? 13.703 23.766 12.75 1 98.62 100 ILE A O 1
ATOM 734 N N . ASP A 1 101 ? 13.266 25.984 13 1 98.38 101 ASP A N 1
ATOM 735 C CA . ASP A 1 101 ? 14.688 26.312 13.109 1 98.38 101 ASP A CA 1
ATOM 736 C C . ASP A 1 101 ? 15.32 25.594 14.305 1 98.38 101 ASP A C 1
ATOM 738 O O . ASP A 1 101 ? 16.453 25.109 14.211 1 98.38 101 ASP A O 1
ATOM 742 N N . ALA A 1 102 ? 14.641 25.594 15.336 1 98.31 102 ALA A N 1
ATOM 743 C CA . ALA A 1 102 ? 15.164 24.984 16.547 1 98.31 102 ALA A CA 1
ATOM 744 C C . ALA A 1 102 ? 15.344 23.484 16.375 1 98.31 102 ALA A C 1
ATOM 746 O O . ALA A 1 102 ? 16.344 22.906 16.828 1 98.31 102 ALA A O 1
ATOM 747 N N . ALA A 1 103 ? 14.414 22.828 15.758 1 98.56 103 ALA A N 1
ATOM 748 C CA . ALA A 1 103 ? 14.406 21.375 15.695 1 98.56 103 ALA A CA 1
ATOM 749 C C . ALA A 1 103 ? 15.273 20.859 14.547 1 98.56 103 ALA A C 1
ATOM 751 O O . ALA A 1 103 ? 15.922 19.828 14.656 1 98.56 103 ALA A O 1
ATOM 752 N N . PHE A 1 104 ? 15.297 21.594 13.43 1 98.62 104 PHE A N 1
ATOM 753 C CA . PHE A 1 104 ? 15.898 21.047 12.219 1 98.62 104 PHE A CA 1
ATOM 754 C C . PHE A 1 104 ? 17.031 21.938 11.727 1 98.62 104 PHE A C 1
ATOM 756 O O . PHE A 1 104 ? 17.844 21.531 10.891 1 98.62 104 PHE A O 1
ATOM 763 N N . GLY A 1 105 ? 17.094 23.141 12.211 1 98.62 105 GLY A N 1
ATOM 764 C CA . GLY A 1 105 ? 18.094 24.109 11.781 1 98.62 105 GLY A CA 1
ATOM 765 C C . GLY A 1 105 ? 17.578 25.047 10.688 1 98.62 105 GLY A C 1
ATOM 766 O O . GLY A 1 105 ? 17.984 26.203 10.617 1 98.62 105 GLY A O 1
ATOM 767 N N . SER A 1 106 ? 16.734 24.547 9.797 1 98.5 106 SER A N 1
ATOM 768 C CA . SER A 1 106 ? 16.141 25.375 8.75 1 98.5 106 SER A CA 1
ATOM 769 C C . SER A 1 106 ? 14.922 24.688 8.133 1 98.5 106 SER A C 1
ATOM 771 O O . SER A 1 106 ? 14.742 23.469 8.289 1 98.5 106 SER A O 1
ATOM 773 N N . LEU A 1 107 ? 14.148 25.531 7.441 1 98.5 107 LEU A N 1
ATOM 774 C CA . LEU A 1 107 ? 13.016 24.984 6.703 1 98.5 107 LEU A CA 1
ATOM 775 C C . LEU A 1 107 ? 13.484 24 5.629 1 98.5 107 LEU A C 1
ATOM 777 O O . LEU A 1 107 ? 12.859 22.969 5.418 1 98.5 107 LEU A O 1
ATOM 781 N N . ASP A 1 108 ? 14.547 24.344 4.93 1 98.5 108 ASP A N 1
ATOM 782 C CA . ASP A 1 108 ? 15.086 23.484 3.883 1 98.5 108 ASP A CA 1
ATOM 783 C C . ASP A 1 108 ? 15.477 22.125 4.441 1 98.5 108 ASP A C 1
ATOM 785 O O . ASP A 1 108 ? 15.258 21.094 3.791 1 98.5 108 ASP A O 1
ATOM 789 N N . LYS A 1 109 ? 16.047 22.109 5.578 1 98.75 109 LYS A N 1
ATOM 790 C CA . LYS A 1 109 ? 16.453 20.844 6.195 1 98.75 109 LYS A CA 1
ATOM 791 C C . LYS A 1 109 ? 15.234 20.016 6.609 1 98.75 109 LYS A C 1
ATOM 793 O O . LYS A 1 109 ? 15.242 18.797 6.504 1 98.75 109 LYS A O 1
ATOM 798 N N . LEU A 1 110 ? 14.172 20.672 7.137 1 98.88 110 LEU A N 1
ATOM 799 C CA . LEU A 1 110 ? 12.93 19.969 7.418 1 98.88 110 LEU A CA 1
ATOM 800 C C . LEU A 1 110 ? 12.359 19.328 6.152 1 98.88 110 LEU A C 1
ATOM 802 O O . LEU A 1 110 ? 11.992 18.156 6.148 1 98.88 110 LEU A O 1
ATOM 806 N N . LYS A 1 111 ? 12.273 20.141 5.117 1 98.75 111 LYS A N 1
ATOM 807 C CA . LYS A 1 111 ? 11.742 19.656 3.846 1 98.75 111 LYS A CA 1
ATOM 808 C C . LYS A 1 111 ? 12.539 18.453 3.342 1 98.75 111 LYS A C 1
ATOM 810 O O . LYS A 1 111 ? 11.953 17.484 2.854 1 98.75 111 LYS A O 1
ATOM 815 N N . ALA A 1 112 ? 13.828 18.516 3.467 1 98.81 112 ALA A N 1
ATOM 816 C CA . ALA A 1 112 ? 14.688 17.406 3.064 1 98.81 112 ALA A CA 1
ATOM 817 C C . ALA A 1 112 ? 14.391 16.156 3.889 1 98.81 112 ALA A C 1
ATOM 819 O O . ALA A 1 112 ? 14.391 15.039 3.361 1 98.81 112 ALA A O 1
ATOM 820 N N . GLU A 1 113 ? 14.195 16.328 5.137 1 98.88 113 GLU A N 1
ATOM 821 C CA . GLU A 1 113 ? 13.891 15.203 6.016 1 98.88 113 GLU A CA 1
ATOM 822 C C . GLU A 1 113 ? 12.547 14.57 5.66 1 98.88 113 GLU A C 1
ATOM 824 O O . GLU A 1 113 ? 12.422 13.344 5.633 1 98.88 113 GLU A O 1
ATOM 829 N N . LEU A 1 114 ? 11.516 15.383 5.445 1 98.94 114 LEU A N 1
ATOM 830 C CA . LEU A 1 114 ? 10.211 14.891 5.008 1 98.94 114 LEU A CA 1
ATOM 831 C C . LEU A 1 114 ? 10.352 14.055 3.738 1 98.94 114 LEU A C 1
ATOM 833 O O . LEU A 1 114 ? 9.781 12.961 3.645 1 98.94 114 LEU A O 1
ATOM 837 N N . ALA A 1 115 ? 11.109 14.57 2.791 1 98.88 115 ALA A N 1
ATOM 838 C CA . ALA A 1 115 ? 11.312 13.875 1.522 1 98.88 115 ALA A CA 1
ATOM 839 C C . ALA A 1 115 ? 12.047 12.555 1.73 1 98.88 115 ALA A C 1
ATOM 841 O O . ALA A 1 115 ? 11.664 11.531 1.158 1 98.88 115 ALA A O 1
ATOM 842 N N . ALA A 1 116 ? 13.086 12.578 2.523 1 98.81 116 ALA A N 1
ATOM 843 C CA . ALA A 1 116 ? 13.906 11.391 2.758 1 98.81 116 ALA A CA 1
ATOM 844 C C . ALA A 1 116 ? 13.094 10.289 3.436 1 98.81 116 ALA A C 1
ATOM 846 O O . ALA A 1 116 ? 13.102 9.141 2.99 1 98.81 116 ALA A O 1
ATOM 847 N N . GLN A 1 117 ? 12.367 10.617 4.465 1 98.81 117 GLN A N 1
ATOM 848 C CA . GLN A 1 117 ? 11.578 9.633 5.191 1 98.81 117 GLN A CA 1
ATOM 849 C C . GLN A 1 117 ? 10.406 9.141 4.348 1 98.81 117 GLN A C 1
ATOM 851 O O . GLN A 1 117 ? 10.086 7.949 4.359 1 98.81 117 GLN A O 1
ATOM 856 N N . GLY A 1 118 ? 9.758 10.094 3.65 1 98.81 118 GLY A N 1
ATOM 857 C CA . GLY A 1 118 ? 8.688 9.672 2.758 1 98.81 118 GLY A CA 1
ATOM 858 C C . GLY A 1 118 ? 9.148 8.711 1.682 1 98.81 118 GLY A C 1
ATOM 859 O O . GLY A 1 118 ? 8.461 7.73 1.384 1 98.81 118 GLY A O 1
ATOM 860 N N . THR A 1 119 ? 10.305 9.016 1.125 1 98.62 119 THR A N 1
ATOM 861 C CA . THR A 1 119 ? 10.859 8.172 0.072 1 98.62 119 THR A CA 1
ATOM 862 C C . THR A 1 119 ? 11.227 6.797 0.617 1 98.62 119 THR A C 1
ATOM 864 O O . THR A 1 119 ? 11.008 5.781 -0.048 1 98.62 119 THR A O 1
ATOM 867 N N . ALA A 1 120 ? 11.711 6.75 1.811 1 97.81 120 ALA A N 1
ATOM 868 C CA . ALA A 1 120 ? 12.266 5.523 2.379 1 97.81 120 ALA A CA 1
ATOM 869 C C . ALA A 1 120 ? 11.172 4.645 2.967 1 97.81 120 ALA A C 1
ATOM 871 O O . ALA A 1 120 ? 11.406 3.475 3.277 1 97.81 120 ALA A O 1
ATOM 872 N N . HIS A 1 121 ? 10 5.219 3.215 1 98.62 121 HIS A N 1
ATOM 873 C CA . HIS A 1 121 ? 8.914 4.441 3.807 1 98.62 121 HIS A CA 1
ATOM 874 C C . HIS A 1 121 ? 8.531 3.262 2.916 1 98.62 121 HIS A C 1
ATOM 876 O O . HIS A 1 121 ? 8.203 3.447 1.743 1 98.62 121 HIS A O 1
ATOM 882 N N . PHE A 1 122 ? 8.594 2.076 3.496 1 98.31 122 PHE A N 1
ATOM 883 C CA . PHE A 1 122 ? 8.234 0.901 2.713 1 98.31 122 PHE A CA 1
ATOM 884 C C . PHE A 1 122 ? 6.723 0.702 2.707 1 98.31 122 PHE A C 1
ATOM 886 O O . PHE A 1 122 ? 6.078 0.752 3.76 1 98.31 122 PHE A O 1
ATOM 893 N N . ALA A 1 123 ? 6.184 0.504 1.485 1 98.06 123 ALA A N 1
ATOM 894 C CA . ALA A 1 123 ? 4.773 0.167 1.307 1 98.06 123 ALA A CA 1
ATOM 895 C C . ALA A 1 123 ? 3.879 1.357 1.635 1 98.06 123 ALA A C 1
ATOM 897 O O . ALA A 1 123 ? 4.18 2.492 1.254 1 98.06 123 ALA A O 1
ATOM 898 N N . SER A 1 124 ? 2.674 1.13 2.115 1 98.38 124 SER A N 1
ATOM 899 C CA . SER A 1 124 ? 1.683 2.178 2.334 1 98.38 124 SER A CA 1
ATOM 900 C C . SER A 1 124 ? 1.854 2.824 3.705 1 98.38 124 SER A C 1
ATOM 902 O O . SER A 1 124 ? 2.236 2.156 4.668 1 98.38 124 SER A O 1
ATOM 904 N N . GLY A 1 125 ? 1.569 4.074 3.752 1 98.75 125 GLY A N 1
ATOM 905 C CA . GLY A 1 125 ? 1.616 4.781 5.023 1 98.75 125 GLY A CA 1
ATOM 906 C C . GLY A 1 125 ? 1.584 6.293 4.867 1 98.75 125 GLY A C 1
ATOM 907 O O . GLY A 1 125 ? 0.926 6.812 3.963 1 98.75 125 GLY A O 1
ATOM 908 N N . TRP A 1 126 ? 2.223 6.895 5.848 1 98.94 126 TRP A N 1
ATOM 909 C CA . TRP A 1 126 ? 2.146 8.344 5.977 1 98.94 126 TRP A CA 1
ATOM 910 C C . TRP A 1 126 ? 3.441 8.906 6.555 1 98.94 126 TRP A C 1
ATOM 912 O O . TRP A 1 126 ? 4.078 8.273 7.398 1 98.94 126 TRP A O 1
ATOM 922 N N . VAL A 1 127 ? 3.844 10.094 6.172 1 98.94 127 VAL A N 1
ATOM 923 C CA . VAL A 1 127 ? 4.93 10.828 6.816 1 98.94 127 VAL A CA 1
ATOM 924 C C . VAL A 1 127 ? 4.402 12.133 7.398 1 98.94 127 VAL A C 1
ATOM 926 O O . VAL A 1 127 ? 3.693 12.883 6.715 1 98.94 127 VAL A O 1
ATOM 929 N N . TRP A 1 128 ? 4.715 12.336 8.711 1 98.88 128 TRP A N 1
ATOM 930 C CA . TRP A 1 128 ? 4.109 13.406 9.492 1 98.88 128 TRP A CA 1
ATOM 931 C C . TRP A 1 128 ? 5.168 14.398 9.961 1 98.88 128 TRP A C 1
ATOM 933 O O . TRP A 1 128 ? 6.281 14.016 10.32 1 98.88 128 TRP A O 1
ATOM 943 N N . LEU A 1 129 ? 4.836 15.664 9.922 1 98.88 129 LEU A N 1
ATOM 944 C CA . LEU A 1 129 ? 5.418 16.625 10.859 1 98.88 129 LEU A CA 1
ATOM 945 C C . LEU A 1 129 ? 4.605 16.688 12.148 1 98.88 129 LEU A C 1
ATOM 947 O O . LEU A 1 129 ? 3.404 16.953 12.117 1 98.88 129 LEU A O 1
ATOM 951 N N . VAL A 1 130 ? 5.227 16.438 13.273 1 98.5 130 VAL A N 1
ATOM 952 C CA . VAL A 1 130 ? 4.488 16.328 14.531 1 98.5 130 VAL A CA 1
ATOM 953 C C . VAL A 1 130 ? 5.191 17.156 15.609 1 98.5 130 VAL A C 1
ATOM 955 O O . VAL A 1 130 ? 6.375 17.469 15.484 1 98.5 130 VAL A O 1
ATOM 958 N N . SER A 1 131 ? 4.48 17.609 16.531 1 97.62 131 SER A N 1
ATOM 959 C CA . SER A 1 131 ? 5.008 18.172 17.766 1 97.62 131 SER A CA 1
ATOM 960 C C . SER A 1 131 ? 4.801 17.234 18.953 1 97.62 131 SER A C 1
ATOM 962 O O . SER A 1 131 ? 3.674 16.812 19.219 1 97.62 131 SER A O 1
ATOM 964 N N . ARG A 1 132 ? 5.867 16.828 19.516 1 92.44 132 ARG A N 1
ATOM 965 C CA . ARG A 1 132 ? 5.844 16.062 20.766 1 92.44 132 ARG A CA 1
ATOM 966 C C . ARG A 1 132 ? 6.441 16.859 21.906 1 92.44 132 ARG A C 1
ATOM 968 O O . ARG A 1 132 ? 7.645 17.125 21.922 1 92.44 132 ARG A O 1
ATOM 975 N N . GLY A 1 133 ? 5.613 17.141 22.969 1 87.06 133 GLY A N 1
ATOM 976 C CA . GLY A 1 133 ? 6.121 17.922 24.078 1 87.06 133 GLY A CA 1
ATOM 977 C C . GLY A 1 133 ? 6.762 19.219 23.656 1 87.06 133 GLY A C 1
ATOM 978 O O . GLY A 1 133 ? 7.797 19.625 24.188 1 87.06 133 GLY A O 1
ATOM 979 N N . GLY A 1 134 ? 6.32 19.781 22.547 1 87.94 134 GLY A N 1
ATOM 980 C CA . GLY A 1 134 ? 6.801 21.078 22.094 1 87.94 134 GLY A CA 1
ATOM 981 C C . GLY A 1 134 ? 7.93 20.969 21.094 1 87.94 134 GLY A C 1
ATOM 982 O O . GLY A 1 134 ? 8.344 21.984 20.5 1 87.94 134 GLY A O 1
ATOM 983 N N . LYS A 1 135 ? 8.414 19.828 20.922 1 95.56 135 LYS A N 1
ATOM 984 C CA . L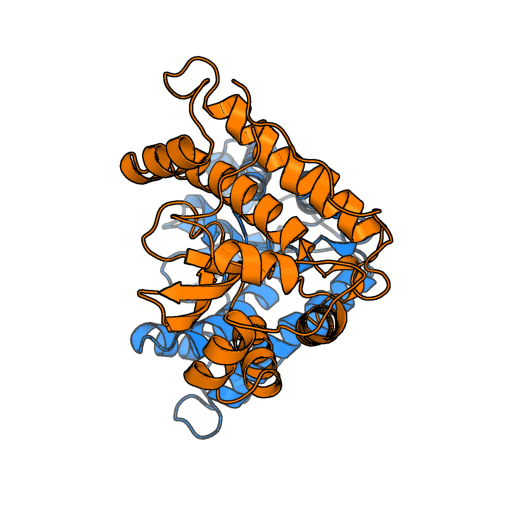YS A 1 135 ? 9.5 19.625 19.969 1 95.56 135 LYS A CA 1
ATOM 985 C C . LYS A 1 135 ? 8.992 19.016 18.672 1 95.56 135 LYS A C 1
ATOM 987 O O . LYS A 1 135 ? 8.195 18.062 18.703 1 95.56 135 LYS A O 1
ATOM 992 N N . LEU A 1 136 ? 9.477 19.594 17.531 1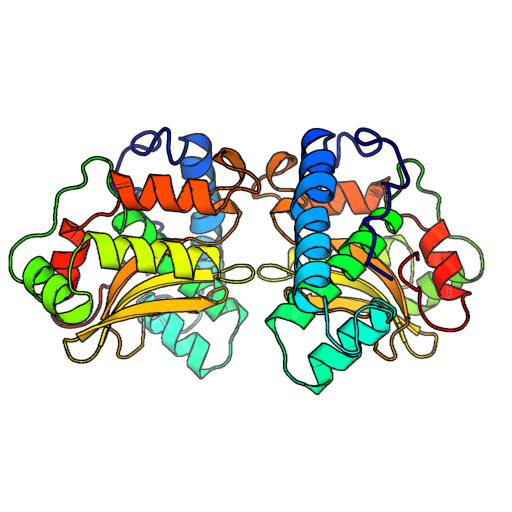 98.62 136 LEU A N 1
ATOM 993 C CA . LEU A 1 136 ? 9.039 19.078 16.234 1 98.62 136 LEU A CA 1
ATOM 994 C C . LEU A 1 136 ? 9.859 17.875 15.812 1 98.62 136 LEU A C 1
ATOM 996 O O . LEU A 1 136 ? 11.062 17.812 16.094 1 98.62 136 LEU A O 1
ATOM 1000 N N . ALA A 1 137 ? 9.242 16.984 15.156 1 98.56 137 ALA A N 1
ATOM 1001 C CA . ALA A 1 137 ? 9.898 15.812 14.586 1 98.56 137 ALA A CA 1
ATOM 1002 C C . ALA A 1 137 ? 9.18 15.344 13.328 1 98.56 137 ALA A C 1
ATOM 1004 O O . ALA A 1 137 ? 8.023 15.703 13.086 1 98.56 137 ALA A O 1
ATOM 1005 N N . VAL A 1 138 ? 9.844 14.664 12.469 1 98.81 138 VAL A N 1
ATOM 1006 C CA . VAL A 1 138 ? 9.242 13.938 11.359 1 98.81 138 VAL A CA 1
ATOM 1007 C C . VAL A 1 138 ? 9.086 12.461 11.727 1 98.81 138 VAL A C 1
ATOM 1009 O O . VAL A 1 138 ? 10.031 11.828 12.203 1 98.81 138 VAL A O 1
ATOM 1012 N N . GLU A 1 139 ? 7.895 11.922 11.57 1 98.06 139 GLU A N 1
ATOM 1013 C CA . GLU A 1 139 ? 7.59 10.531 11.898 1 98.06 139 GLU A CA 1
ATOM 1014 C C . GLU A 1 139 ? 6.789 9.859 10.789 1 98.06 139 GLU A C 1
ATOM 1016 O O . GLU A 1 139 ? 6.238 10.539 9.922 1 98.06 139 GLU A O 1
ATOM 1021 N N . GLN A 1 140 ? 6.848 8.609 10.828 1 98.62 140 GLN A N 1
ATOM 1022 C CA . GLN A 1 140 ? 6.082 7.832 9.859 1 98.62 140 GLN A CA 1
ATOM 1023 C C . GLN A 1 140 ? 5.07 6.926 10.555 1 98.62 140 GLN A C 1
ATOM 1025 O O . GLN A 1 140 ? 5.301 6.484 11.688 1 98.62 140 GLN A O 1
ATOM 1030 N N . THR A 1 141 ? 3.975 6.707 9.969 1 98.44 141 THR A N 1
ATOM 1031 C CA . THR A 1 141 ? 3.059 5.641 10.359 1 98.44 141 THR A CA 1
ATOM 1032 C C . THR A 1 141 ? 2.768 4.719 9.18 1 98.44 141 THR A C 1
ATOM 1034 O O . THR A 1 141 ? 2.734 5.164 8.031 1 98.44 141 THR A O 1
ATOM 1037 N N . HIS A 1 142 ? 2.576 3.486 9.492 1 98.62 142 HIS A N 1
ATOM 1038 C CA . HIS A 1 142 ? 2.398 2.457 8.477 1 98.62 142 HIS A CA 1
ATOM 1039 C C . HIS A 1 142 ? 0.921 2.166 8.234 1 98.62 142 HIS A C 1
ATOM 1041 O O . HIS A 1 142 ? 0.129 2.141 9.18 1 98.62 142 HIS A O 1
ATOM 1047 N N . ASP A 1 143 ? 0.466 1.883 7.012 1 98.56 143 ASP A N 1
ATOM 1048 C CA . ASP A 1 143 ? -0.911 1.579 6.637 1 98.56 143 ASP A CA 1
ATOM 1049 C C . ASP A 1 143 ? -1.881 2.596 7.23 1 98.56 143 ASP A C 1
ATOM 1051 O O . ASP A 1 143 ? -1.751 3.799 6.992 1 98.56 143 ASP A O 1
ATOM 1055 N N . ALA A 1 144 ? -2.807 2.148 8.07 1 98.69 144 ALA A N 1
ATOM 1056 C CA . ALA A 1 144 ? -3.875 3.023 8.547 1 98.69 144 ALA A CA 1
ATOM 1057 C C . ALA A 1 144 ? -3.5 3.674 9.875 1 98.69 144 ALA A C 1
ATOM 1059 O O . ALA A 1 144 ? -4.273 4.453 10.43 1 98.69 144 ALA A O 1
ATOM 1060 N N . ALA A 1 145 ? -2.287 3.348 10.383 1 98.44 145 ALA A N 1
ATOM 1061 C CA . ALA A 1 145 ? -1.897 3.941 11.656 1 98.44 145 ALA A CA 1
ATOM 1062 C C . ALA A 1 145 ? -2.033 5.461 11.617 1 98.44 145 ALA A C 1
ATOM 1064 O O . ALA A 1 145 ? -1.747 6.09 10.602 1 98.44 145 ALA A O 1
ATOM 1065 N N . THR A 1 146 ? -2.436 6.027 12.781 1 98.38 146 THR A N 1
ATOM 1066 C CA . THR A 1 146 ? -2.873 7.422 12.797 1 98.38 146 THR A CA 1
ATOM 1067 C C . THR A 1 146 ? -2.367 8.133 14.047 1 98.38 146 THR A C 1
ATOM 1069 O O . THR A 1 146 ? -1.927 7.488 15 1 98.38 146 THR A O 1
ATOM 1072 N N . LEU A 1 147 ? -2.354 9.359 14 1 97.62 147 LEU A N 1
ATOM 1073 C CA . LEU A 1 147 ? -1.996 10.18 15.156 1 97.62 147 LEU A CA 1
ATOM 1074 C C . LEU A 1 147 ? -3.219 10.906 15.703 1 97.62 147 LEU A C 1
ATOM 1076 O O . LEU A 1 147 ? -3.084 11.906 16.422 1 97.62 147 LEU A O 1
ATOM 1080 N N . ALA A 1 148 ? -4.391 10.398 15.359 1 96.88 148 ALA A N 1
ATOM 1081 C CA . ALA A 1 148 ? -5.66 11.023 15.734 1 96.88 148 ALA A CA 1
ATOM 1082 C C . ALA A 1 148 ? -5.887 10.938 17.25 1 96.88 148 ALA A C 1
ATOM 1084 O O . ALA A 1 148 ? -6.594 11.773 17.812 1 96.88 148 ALA A O 1
ATOM 1085 N N . THR A 1 149 ? -5.426 9.891 17.984 1 92.94 149 THR A N 1
ATOM 1086 C CA . THR A 1 149 ? -5.781 9.633 19.375 1 92.94 149 THR A CA 1
ATOM 1087 C C . THR A 1 149 ? -4.535 9.555 20.25 1 92.94 149 THR A C 1
ATOM 1089 O O . THR A 1 149 ? -4.625 9.281 21.453 1 92.94 149 THR A O 1
ATOM 1092 N N . GLY A 1 150 ? -3.396 9.859 19.922 1 86.5 150 GLY A N 1
ATOM 1093 C CA . GLY A 1 150 ? -2.178 9.734 20.703 1 86.5 150 GLY A CA 1
ATOM 1094 C C . GLY A 1 150 ? -1.746 11.047 21.344 1 86.5 150 GLY A C 1
ATOM 1095 O O . GLY A 1 150 ? -2.541 11.977 21.453 1 86.5 150 GLY A O 1
ATOM 1096 N N . ASP A 1 151 ? -0.571 11.008 21.828 1 89 151 ASP A N 1
ATOM 1097 C CA . ASP A 1 151 ? -0.069 12.141 22.594 1 89 151 ASP A CA 1
ATOM 1098 C C . ASP A 1 151 ? 0.682 13.117 21.688 1 89 151 ASP A C 1
ATOM 1100 O O . ASP A 1 151 ? 1.027 14.227 22.109 1 89 151 ASP A O 1
ATOM 1104 N N . ALA A 1 152 ? 0.87 12.68 20.5 1 93 152 ALA A N 1
ATOM 1105 C CA . ALA A 1 152 ? 1.538 13.562 19.547 1 93 152 ALA A CA 1
ATOM 1106 C C . ALA A 1 152 ? 0.544 14.516 18.891 1 93 152 ALA A C 1
ATOM 1108 O O . ALA A 1 152 ? -0.623 14.172 18.703 1 93 152 ALA A O 1
ATOM 1109 N N . LYS A 1 153 ? 1.019 15.711 18.656 1 96.12 153 LYS A N 1
ATOM 1110 C CA . LYS A 1 153 ? 0.223 16.703 17.938 1 96.12 153 LYS A CA 1
ATOM 1111 C C . LYS A 1 153 ? 0.63 16.781 16.469 1 96.12 153 LYS A C 1
ATOM 1113 O O . LYS A 1 153 ? 1.643 17.406 16.141 1 96.12 153 LYS A O 1
ATOM 1118 N N . PRO A 1 154 ? -0.129 16.109 15.594 1 98.44 154 PRO A N 1
ATOM 1119 C CA . PRO A 1 154 ? 0.226 16.219 14.18 1 98.44 154 PRO A CA 1
ATOM 1120 C C . PRO A 1 154 ? 0.082 17.656 13.656 1 98.44 154 PRO A C 1
ATOM 1122 O O . PRO A 1 154 ? -0.873 18.344 14 1 98.44 154 PRO A O 1
ATOM 1125 N N . LEU A 1 155 ? 1.045 18.078 12.828 1 98.75 155 LEU A N 1
ATOM 1126 C CA . LEU A 1 155 ? 1.017 19.406 12.234 1 98.75 155 LEU A CA 1
ATOM 1127 C C . LEU A 1 155 ? 0.718 19.344 10.742 1 98.75 155 LEU A C 1
ATOM 1129 O O . LEU A 1 155 ? -0.04 20.156 10.219 1 98.75 155 LEU A O 1
ATOM 1133 N N . LEU A 1 156 ? 1.35 18.391 10.016 1 98.62 156 LEU A N 1
ATOM 1134 C CA . LEU A 1 156 ? 1.143 18.094 8.602 1 98.62 156 LEU A CA 1
ATOM 1135 C C . LEU A 1 156 ? 1.335 16.594 8.344 1 98.62 156 LEU A C 1
ATOM 1137 O O . LEU A 1 156 ? 2.006 15.906 9.109 1 98.62 156 LEU A O 1
ATOM 1141 N N . VAL A 1 157 ? 0.757 16.219 7.23 1 98.94 157 VAL A N 1
ATOM 1142 C CA . VAL A 1 157 ? 0.977 14.828 6.816 1 98.94 157 VAL A CA 1
ATOM 1143 C C . VAL A 1 157 ? 1.039 14.758 5.293 1 98.94 157 VAL A C 1
ATOM 1145 O O . VAL A 1 157 ? 0.421 15.562 4.598 1 98.94 157 VAL A O 1
ATOM 1148 N N . ILE A 1 158 ? 1.818 13.891 4.777 1 98.94 158 ILE A N 1
ATOM 1149 C CA . ILE A 1 158 ? 1.828 13.539 3.361 1 98.94 158 ILE A CA 1
ATOM 1150 C C . ILE A 1 158 ? 1.455 12.07 3.193 1 98.94 158 ILE A C 1
ATOM 1152 O O . ILE A 1 158 ? 1.979 11.203 3.902 1 98.94 158 ILE A O 1
ATOM 1156 N N . ASP A 1 159 ? 0.492 11.812 2.299 1 98.94 159 ASP A N 1
ATOM 1157 C CA . ASP A 1 159 ? 0.018 10.469 1.992 1 98.94 159 ASP A CA 1
ATOM 1158 C C . ASP A 1 159 ? 1.028 9.711 1.132 1 98.94 159 ASP A C 1
ATOM 1160 O O . ASP A 1 159 ? 1.437 10.195 0.075 1 98.94 159 ASP A O 1
ATOM 1164 N N . LEU A 1 160 ? 1.394 8.523 1.575 1 98.88 160 LEU A N 1
ATOM 1165 C CA . LEU A 1 160 ? 2.395 7.746 0.851 1 98.88 160 LEU A CA 1
ATOM 1166 C C . LEU A 1 160 ? 1.762 6.523 0.193 1 98.88 160 LEU A C 1
ATOM 1168 O O . LEU A 1 160 ? 2.467 5.676 -0.357 1 98.88 160 LEU A O 1
ATOM 1172 N N . TRP A 1 161 ? 0.448 6.305 0.352 1 98.88 161 TRP A N 1
ATOM 1173 C CA . TRP A 1 161 ? -0.234 5.277 -0.433 1 98.88 161 TRP A CA 1
ATOM 1174 C C . TRP A 1 161 ? -0.092 5.555 -1.927 1 98.88 161 TRP A C 1
ATOM 1176 O O . TRP A 1 161 ? -0.187 6.703 -2.365 1 98.88 161 TRP A O 1
ATOM 1186 N N . GLU A 1 162 ? -0.019 4.469 -2.719 1 98.69 162 GLU A N 1
ATOM 1187 C CA . GLU A 1 162 ? 0.244 4.652 -4.145 1 98.69 162 GLU A CA 1
ATOM 1188 C C . GLU A 1 162 ? -0.895 5.41 -4.82 1 98.69 162 GLU A C 1
ATOM 1190 O O . GLU A 1 162 ? -0.666 6.176 -5.758 1 98.69 162 GLU A O 1
ATOM 1195 N N . HIS A 1 163 ? -2.117 5.285 -4.336 1 98.81 163 HIS A N 1
ATOM 1196 C CA . HIS A 1 163 ? -3.234 5.957 -4.984 1 98.81 163 HIS A CA 1
ATOM 1197 C C . HIS A 1 163 ? -3.123 7.473 -4.844 1 98.81 163 HIS A C 1
ATOM 1199 O O . HIS A 1 163 ? -3.822 8.219 -5.535 1 98.81 163 HIS A O 1
ATOM 1205 N N . ALA A 1 164 ? -2.254 7.934 -3.977 1 98.75 164 ALA A N 1
ATOM 1206 C CA . ALA A 1 164 ? -2.08 9.375 -3.791 1 98.75 164 ALA A CA 1
ATOM 1207 C C . ALA A 1 164 ? -1.316 9.984 -4.961 1 98.75 164 ALA A C 1
ATOM 1209 O O . ALA A 1 164 ? -1.386 11.195 -5.188 1 98.75 164 ALA A O 1
ATOM 1210 N N . TYR A 1 165 ? -0.55 9.141 -5.715 1 98.69 165 TYR A N 1
ATOM 1211 C CA . TYR A 1 165 ? 0.345 9.789 -6.664 1 98.69 165 TYR A CA 1
ATOM 1212 C C . TYR A 1 165 ? 0.531 8.938 -7.914 1 98.69 165 TYR A C 1
ATOM 1214 O O . TYR A 1 165 ? 1.125 9.383 -8.898 1 98.69 165 TYR A O 1
ATOM 1222 N N . TYR A 1 166 ? 0.034 7.742 -8.016 1 98.56 166 TYR A N 1
ATOM 1223 C CA . TYR A 1 166 ? 0.462 6.789 -9.031 1 98.56 166 TYR A CA 1
ATOM 1224 C C . TYR A 1 166 ? -0.06 7.184 -10.406 1 98.56 166 TYR A C 1
ATOM 1226 O O . TYR A 1 166 ? 0.604 6.949 -11.422 1 98.56 166 TYR A O 1
ATOM 1234 N N . LEU A 1 167 ? -1.238 7.746 -10.484 1 98.5 167 LEU A N 1
ATOM 1235 C CA . LEU A 1 167 ? -1.77 8.18 -11.773 1 98.5 167 LEU A CA 1
ATOM 1236 C C . LEU A 1 167 ? -0.874 9.242 -12.398 1 98.5 167 LEU A C 1
ATOM 1238 O O . LEU A 1 167 ? -0.76 9.312 -13.625 1 98.5 167 LEU A O 1
ATOM 1242 N N . ASP A 1 168 ? -0.255 10.031 -11.594 1 98.5 168 ASP A N 1
ATOM 1243 C CA . ASP A 1 168 ? 0.471 11.203 -12.07 1 98.5 168 ASP A CA 1
ATOM 1244 C C . ASP A 1 168 ? 1.968 10.914 -12.172 1 98.5 168 ASP A C 1
ATOM 1246 O O . ASP A 1 168 ? 2.652 11.461 -13.039 1 98.5 168 ASP A O 1
ATOM 1250 N N . HIS A 1 169 ? 2.426 10.047 -11.258 1 98.5 169 HIS A N 1
ATOM 1251 C CA . HIS A 1 169 ? 3.873 9.945 -11.109 1 98.5 169 HIS A CA 1
ATOM 1252 C C . HIS A 1 169 ? 4.336 8.492 -11.234 1 98.5 169 HIS A C 1
ATOM 1254 O O . HIS A 1 169 ? 5.535 8.227 -11.258 1 98.5 169 HIS A O 1
ATOM 1260 N N . LYS A 1 170 ? 3.357 7.504 -11.352 1 98 170 LYS A N 1
ATOM 1261 C CA . LYS A 1 170 ? 3.658 6.074 -11.391 1 98 170 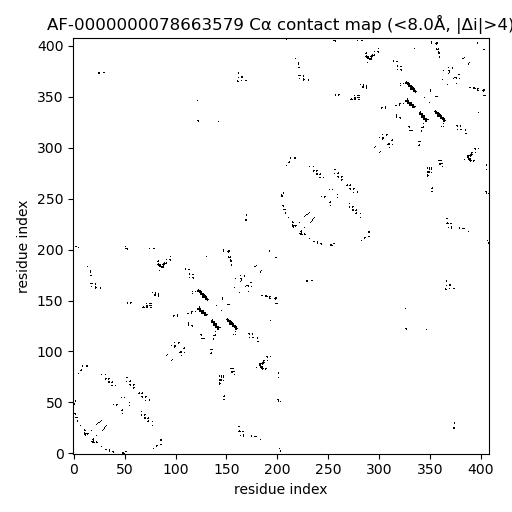LYS A CA 1
ATOM 1262 C C . LYS A 1 170 ? 4.652 5.691 -10.297 1 98 170 LYS A C 1
ATOM 1264 O O . LYS A 1 170 ? 4.418 5.953 -9.117 1 98 170 LYS A O 1
ATOM 1269 N N . ASN A 1 171 ? 5.785 5.062 -10.625 1 98.31 171 ASN A N 1
ATOM 1270 C CA . ASN A 1 171 ? 6.719 4.508 -9.648 1 98.31 171 ASN A CA 1
ATOM 1271 C C . ASN A 1 171 ? 7.578 5.598 -9.016 1 98.31 171 ASN A C 1
ATOM 1273 O O . ASN A 1 171 ? 8.422 5.309 -8.164 1 98.31 171 ASN A O 1
ATOM 1277 N N . LEU A 1 172 ? 7.418 6.855 -9.391 1 98.5 172 LEU A N 1
ATOM 1278 C CA . LEU A 1 172 ? 8.328 7.918 -8.984 1 98.5 172 LEU A CA 1
ATOM 1279 C C . LEU A 1 172 ? 7.781 8.672 -7.773 1 98.5 172 LEU A C 1
ATOM 1281 O O . LEU A 1 172 ? 7.523 9.875 -7.852 1 98.5 172 LEU A O 1
ATOM 1285 N N . ARG A 1 173 ? 7.672 7.988 -6.602 1 98.62 173 ARG A N 1
ATOM 1286 C CA . ARG A 1 173 ? 7.25 8.602 -5.348 1 98.62 173 ARG A CA 1
ATOM 1287 C C . ARG A 1 173 ? 8.133 9.781 -4.984 1 98.62 173 ARG A C 1
ATOM 1289 O O . ARG A 1 173 ? 7.645 10.82 -4.527 1 98.62 173 ARG A O 1
ATOM 1296 N N . PRO A 1 174 ? 9.453 9.734 -5.188 1 98.75 174 PRO A N 1
ATOM 1297 C CA . PRO A 1 174 ? 10.297 10.891 -4.867 1 98.75 174 PRO A CA 1
ATOM 1298 C C . PRO A 1 174 ? 9.883 12.148 -5.625 1 98.75 174 PRO A C 1
ATOM 1300 O O . PRO A 1 174 ? 9.938 13.258 -5.07 1 98.75 174 PRO A O 1
ATOM 1303 N N . ASP A 1 175 ? 9.469 12 -6.863 1 98.75 175 ASP A N 1
ATOM 1304 C CA . ASP A 1 175 ? 9.031 13.156 -7.641 1 98.75 175 ASP A CA 1
ATOM 1305 C C . ASP A 1 175 ? 7.734 13.742 -7.074 1 98.75 175 ASP A C 1
ATOM 1307 O O . ASP A 1 175 ? 7.574 14.961 -7.02 1 98.75 175 ASP A O 1
ATOM 1311 N N . TYR A 1 176 ? 6.84 12.875 -6.719 1 98.81 176 TYR A N 1
ATOM 1312 C CA . TYR A 1 176 ? 5.609 13.281 -6.051 1 98.81 176 TYR A CA 1
ATOM 1313 C C . TYR A 1 176 ? 5.906 14.039 -4.77 1 98.81 176 TYR A C 1
ATOM 1315 O O . TYR A 1 176 ? 5.375 15.133 -4.547 1 98.81 176 TYR A O 1
ATOM 1323 N N . LEU A 1 177 ? 6.77 13.508 -3.943 1 98.88 177 LEU A N 1
ATOM 1324 C CA . LEU A 1 177 ? 7.133 14.133 -2.678 1 98.88 177 LEU A CA 1
ATOM 1325 C C . LEU A 1 177 ? 7.781 15.492 -2.91 1 98.88 177 LEU A C 1
ATOM 1327 O O . LEU A 1 177 ? 7.441 16.469 -2.238 1 98.88 177 LEU A O 1
ATOM 1331 N N . LYS A 1 178 ? 8.664 15.539 -3.844 1 98.62 178 LYS A N 1
ATOM 1332 C CA . LYS A 1 178 ? 9.32 16.797 -4.164 1 98.62 178 LYS A CA 1
ATOM 1333 C C . LYS A 1 178 ? 8.305 17.859 -4.578 1 98.62 178 LYS A C 1
ATOM 1335 O O . LYS A 1 178 ? 8.344 18.984 -4.09 1 98.62 178 LYS A O 1
ATOM 1340 N N . ALA A 1 179 ? 7.438 17.5 -5.492 1 98.56 179 ALA A N 1
ATOM 1341 C CA . ALA A 1 179 ? 6.445 18.422 -6.016 1 98.56 179 ALA A CA 1
ATOM 1342 C C . ALA A 1 179 ? 5.531 18.938 -4.906 1 98.56 179 ALA A C 1
ATOM 1344 O O . ALA A 1 179 ? 5.223 20.125 -4.844 1 98.56 179 ALA A O 1
ATOM 1345 N N . VAL A 1 180 ? 5.121 18.078 -4.004 1 98.75 180 VAL A N 1
ATOM 1346 C CA . VAL A 1 180 ? 4.195 18.422 -2.93 1 98.75 180 VAL A CA 1
ATOM 1347 C C . VAL A 1 180 ? 4.926 19.266 -1.877 1 98.75 180 VAL A C 1
ATOM 1349 O O . VAL A 1 180 ? 4.422 20.297 -1.442 1 98.75 180 VAL A O 1
ATOM 1352 N N . ILE A 1 181 ? 6.094 18.844 -1.499 1 98.69 181 ILE A N 1
ATOM 1353 C CA . ILE A 1 181 ? 6.848 19.469 -0.42 1 98.69 181 ILE A CA 1
ATOM 1354 C C . ILE A 1 181 ? 7.277 20.875 -0.839 1 98.69 181 ILE A C 1
ATOM 1356 O O . ILE A 1 181 ? 7.246 21.812 -0.032 1 98.69 181 ILE A O 1
ATOM 1360 N N . GLU A 1 182 ? 7.57 21.031 -2.076 1 97.12 182 GLU A N 1
ATOM 1361 C CA . GLU A 1 182 ? 8.086 22.312 -2.555 1 97.12 182 GLU A CA 1
ATOM 1362 C C . GLU A 1 182 ? 6.957 23.328 -2.725 1 97.12 182 GLU A C 1
ATOM 1364 O O . GLU A 1 182 ? 7.152 24.531 -2.498 1 97.12 182 GLU A O 1
ATOM 1369 N N . LYS A 1 183 ? 5.82 22.828 -3.004 1 97.44 183 LYS A N 1
ATOM 1370 C CA . LYS A 1 183 ? 4.887 23.828 -3.523 1 97.44 183 LYS A CA 1
ATOM 1371 C C . LYS A 1 183 ? 3.578 23.812 -2.74 1 97.44 183 LYS A C 1
ATOM 1373 O O . LYS A 1 183 ? 2.787 24.75 -2.822 1 97.44 183 LYS A O 1
ATOM 1378 N N . HIS A 1 184 ? 3.311 22.812 -1.946 1 98.69 184 HIS A N 1
ATOM 1379 C CA . HIS A 1 184 ? 1.897 22.672 -1.613 1 98.69 184 HIS A CA 1
ATOM 1380 C C . HIS A 1 184 ? 1.704 22.422 -0.121 1 98.69 184 HIS A C 1
ATOM 1382 O O . HIS A 1 184 ? 0.573 22.281 0.347 1 98.69 184 HIS A O 1
ATOM 1388 N N . LEU A 1 185 ? 2.732 22.359 0.678 1 98.75 185 LEU A N 1
ATOM 1389 C CA . LEU A 1 185 ? 2.52 22.156 2.107 1 98.75 185 LEU A CA 1
ATOM 1390 C C . LEU A 1 185 ? 1.834 23.359 2.732 1 98.75 185 LEU A C 1
ATOM 1392 O O . LEU A 1 185 ? 2.291 24.5 2.564 1 98.75 185 LEU A O 1
ATOM 1396 N N . ASN A 1 186 ? 0.796 23.141 3.404 1 98.75 186 ASN A N 1
ATOM 1397 C CA . ASN A 1 186 ? -0.013 24.188 4.023 1 98.75 186 ASN A CA 1
ATOM 1398 C C . ASN A 1 186 ? 0.534 24.578 5.391 1 98.75 186 ASN A C 1
ATOM 1400 O O . ASN A 1 186 ? -0.002 24.172 6.422 1 98.75 186 ASN A O 1
ATOM 1404 N N . TRP A 1 187 ? 1.444 25.531 5.418 1 98.62 187 TRP A N 1
ATOM 1405 C CA . TRP A 1 187 ? 2.131 25.922 6.641 1 98.62 187 TRP A CA 1
ATOM 1406 C C . TRP A 1 187 ? 1.202 26.719 7.555 1 98.62 187 TRP A C 1
ATOM 1408 O O . TRP A 1 187 ? 1.415 26.781 8.766 1 98.62 187 TRP A O 1
ATOM 1418 N N . THR A 1 188 ? 0.221 27.344 6.961 1 98.19 188 THR A N 1
ATOM 1419 C CA . THR A 1 188 ? -0.786 28 7.789 1 98.19 188 THR A CA 1
ATOM 1420 C C . THR A 1 188 ? -1.534 26.984 8.641 1 98.19 188 THR A C 1
ATOM 1422 O O . THR A 1 188 ? -1.714 27.188 9.844 1 98.19 188 THR A O 1
ATOM 1425 N N . PHE A 1 189 ? -1.923 25.938 8.039 1 98.31 189 PHE A N 1
ATOM 1426 C CA . PHE A 1 189 ? -2.58 24.844 8.75 1 98.31 189 PHE A CA 1
ATOM 1427 C C . PHE A 1 189 ? -1.657 24.25 9.812 1 98.31 189 PHE A C 1
ATOM 1429 O O . PHE A 1 189 ? -2.096 23.953 10.93 1 98.31 189 PHE A O 1
ATOM 1436 N N . ALA A 1 190 ? -0.381 24.078 9.5 1 98.44 190 ALA A N 1
ATOM 1437 C CA . ALA A 1 190 ? 0.597 23.578 10.461 1 98.44 190 ALA A CA 1
ATOM 1438 C C . ALA A 1 190 ? 0.692 24.5 11.672 1 98.44 190 ALA A C 1
ATOM 1440 O O . ALA A 1 190 ? 0.733 24.031 12.812 1 98.44 190 ALA A O 1
ATOM 1441 N N . ALA A 1 191 ? 0.732 25.766 11.414 1 98 191 ALA A N 1
ATOM 1442 C CA . ALA A 1 191 ? 0.833 26.75 12.492 1 98 191 ALA A CA 1
ATOM 1443 C C . ALA A 1 191 ? -0.402 26.703 13.391 1 98 191 ALA A C 1
ATOM 1445 O O . ALA A 1 191 ? -0.294 26.828 14.609 1 98 191 ALA A O 1
ATOM 1446 N N . GLU A 1 192 ? -1.564 26.594 12.734 1 97.38 192 GLU A N 1
ATOM 1447 C CA . GLU A 1 192 ? -2.807 26.469 13.492 1 97.38 192 GLU A CA 1
ATOM 1448 C C . GLU A 1 192 ? -2.77 25.266 14.422 1 97.38 192 GLU A C 1
ATOM 1450 O O . GLU A 1 192 ? -3.193 25.359 15.578 1 97.38 192 GLU A O 1
ATOM 1455 N N . ASN A 1 193 ? -2.283 24.188 13.914 1 97.94 193 ASN A N 1
ATOM 1456 C CA . ASN A 1 193 ? -2.207 22.969 14.719 1 97.94 193 ASN A CA 1
ATOM 1457 C C . ASN A 1 193 ? -1.206 23.109 15.859 1 97.94 193 ASN A C 1
ATOM 1459 O O . ASN A 1 193 ? -1.433 22.609 16.953 1 97.94 193 ASN A O 1
ATOM 1463 N N . LEU A 1 194 ? -0.107 23.719 15.555 1 97.44 194 LEU A N 1
ATOM 1464 C CA . LEU A 1 194 ? 0.889 23.938 16.594 1 97.44 194 LEU A CA 1
ATOM 1465 C C . LEU A 1 194 ? 0.309 24.766 17.734 1 97.44 194 LEU A C 1
ATOM 1467 O O . LEU A 1 194 ? 0.578 24.5 18.906 1 97.44 194 LEU A O 1
ATOM 1471 N N . ALA A 1 195 ? -0.489 25.734 17.406 1 95.94 195 ALA A N 1
ATOM 1472 C CA . ALA A 1 195 ? -1.034 26.688 18.375 1 95.94 195 ALA A CA 1
ATOM 1473 C C . ALA A 1 195 ? -2.25 26.094 19.094 1 95.94 195 ALA A C 1
ATOM 1475 O O . ALA A 1 195 ? -2.65 26.594 20.156 1 95.94 195 ALA A O 1
ATOM 1476 N N . ARG A 1 196 ? -2.873 25.125 18.5 1 93.12 196 ARG A N 1
ATOM 1477 C CA . ARG A 1 196 ? -4.117 24.547 19 1 93.12 196 ARG A CA 1
ATOM 1478 C C . ARG A 1 196 ? -3.896 23.875 20.359 1 93.12 196 ARG A C 1
ATOM 1480 O O . ARG A 1 196 ? -2.887 23.203 20.562 1 93.12 196 ARG A O 1
ATOM 1487 N N . GLU A 1 197 ? -4.957 24.141 21.172 1 89.56 197 GLU A N 1
ATOM 1488 C CA . GLU A 1 197 ? -4.984 23.297 22.375 1 89.56 197 GLU A CA 1
ATOM 1489 C C . GLU A 1 197 ? -5.441 21.891 22.031 1 89.56 197 GLU A C 1
ATOM 1491 O O . GLU A 1 197 ? -6.449 21.703 21.344 1 89.56 197 GLU A O 1
ATOM 1496 N N . GLY A 1 198 ? -4.695 20.906 22.297 1 89 198 GLY A N 1
ATOM 1497 C CA . GLY A 1 198 ? -5.023 19.531 21.922 1 89 198 GLY A CA 1
ATOM 1498 C C . GLY A 1 198 ? -4.676 19.203 20.484 1 89 198 GLY A C 1
ATOM 1499 O O . GLY A 1 198 ? -3.766 19.812 19.906 1 89 198 GLY A O 1
ATOM 1500 N N . THR A 1 199 ? -5.414 18.188 19.922 1 91.56 199 THR A N 1
ATOM 1501 C CA . THR A 1 199 ? -5.148 17.734 18.562 1 91.56 199 THR A CA 1
ATOM 1502 C C . THR A 1 199 ? -6.305 18.109 17.641 1 91.56 199 THR A C 1
ATOM 1504 O O . THR A 1 199 ? -7.43 18.312 18.094 1 91.56 199 THR A O 1
ATOM 1507 N N . TRP A 1 200 ? -6.012 18.281 16.375 1 96.06 200 TRP A N 1
ATOM 1508 C CA . TRP A 1 200 ? -7.016 18.531 15.344 1 96.06 200 TRP A CA 1
ATOM 1509 C C . TRP A 1 200 ? -8.141 17.5 15.422 1 96.06 200 TRP A C 1
ATOM 1511 O O . TRP A 1 200 ? -7.891 16.312 15.648 1 96.06 200 TRP A O 1
ATOM 1521 N N . THR A 1 201 ? -9.359 17.953 15.258 1 95.75 201 THR A N 1
ATOM 1522 C CA . THR A 1 201 ? -10.508 17.047 15.289 1 95.75 201 THR A CA 1
ATOM 1523 C C . THR A 1 201 ? -11.195 17.016 13.922 1 95.75 201 THR A C 1
ATOM 1525 O O . THR A 1 201 ? -11.305 18.031 13.25 1 95.75 201 THR A O 1
ATOM 1528 N N . TYR A 1 202 ? -11.594 15.82 13.602 1 97.38 202 TYR A N 1
ATOM 1529 C CA . TYR A 1 202 ? -12.328 15.625 12.359 1 97.38 202 TYR A CA 1
ATOM 1530 C C . TYR A 1 202 ? -13.586 16.484 12.328 1 97.38 202 TYR A C 1
ATOM 1532 O O . TYR A 1 202 ? -14.312 16.578 13.312 1 97.38 202 TYR A O 1
ATOM 1540 N N . PRO A 1 203 ? -13.789 17.156 11.18 1 92.12 203 PRO A N 1
ATOM 1541 C CA . PRO A 1 203 ? -14.945 18.047 11.125 1 92.12 203 PRO A CA 1
ATOM 1542 C C . PRO A 1 203 ? -16.281 17.312 11.234 1 92.12 203 PRO A C 1
ATOM 1544 O O . PRO A 1 203 ? -16.422 16.203 10.734 1 92.12 203 PRO A O 1
ATOM 1547 N N . ALA A 1 204 ? -17.219 17.75 12.07 1 78.12 204 ALA A N 1
ATOM 1548 C CA . ALA A 1 204 ? -18.547 17.188 12.312 1 78.12 204 ALA A CA 1
ATOM 1549 C C . ALA A 1 204 ? -19.469 17.406 11.117 1 78.12 204 ALA A C 1
ATOM 1551 O O . ALA A 1 204 ? -19.312 18.391 10.375 1 78.12 204 ALA A O 1
ATOM 1552 N N . MET B 1 1 ? 26.531 -14.922 -7.246 1 81.94 1 MET B N 1
ATOM 1553 C CA . MET B 1 1 ? 26.125 -14.25 -8.484 1 81.94 1 MET B CA 1
ATOM 1554 C C . MET B 1 1 ? 25.031 -13.234 -8.219 1 81.94 1 MET B C 1
ATOM 1556 O O . MET B 1 1 ? 24.266 -13.375 -7.262 1 81.94 1 MET B O 1
ATOM 1560 N N . ALA B 1 2 ? 25.016 -12.133 -9.031 1 92.81 2 ALA B N 1
ATOM 1561 C CA . ALA B 1 2 ? 24.016 -11.086 -8.867 1 92.81 2 ALA B CA 1
ATOM 1562 C C . ALA B 1 2 ? 22.609 -11.609 -9.188 1 92.81 2 ALA B C 1
ATOM 1564 O O . ALA B 1 2 ? 22.453 -12.453 -10.078 1 92.81 2 ALA B O 1
ATOM 1565 N N . ILE B 1 3 ? 21.656 -11.25 -8.383 1 97.88 3 ILE B N 1
ATOM 1566 C CA . ILE B 1 3 ? 20.266 -11.555 -8.672 1 97.88 3 ILE B CA 1
ATOM 1567 C C . ILE B 1 3 ? 19.844 -10.867 -9.961 1 97.88 3 ILE B C 1
ATOM 1569 O O . ILE B 1 3 ? 20.078 -9.672 -10.148 1 97.88 3 ILE B O 1
ATOM 1573 N N . THR B 1 4 ? 19.219 -11.633 -10.906 1 97.94 4 THR B N 1
ATOM 1574 C CA . THR B 1 4 ? 18.828 -11.078 -12.203 1 97.94 4 THR B CA 1
ATOM 1575 C C . THR B 1 4 ? 17.312 -10.859 -12.266 1 97.94 4 THR B C 1
ATOM 1577 O O . THR B 1 4 ? 16.547 -11.617 -11.664 1 97.94 4 THR B O 1
ATOM 1580 N N . LEU B 1 5 ? 16.938 -9.82 -12.945 1 98.5 5 LEU B N 1
ATOM 1581 C CA . LEU B 1 5 ? 15.531 -9.617 -13.266 1 98.5 5 LEU B CA 1
ATOM 1582 C C . LEU B 1 5 ? 15.078 -10.586 -14.352 1 98.5 5 LEU B C 1
ATOM 1584 O O . LEU B 1 5 ? 15.539 -10.508 -15.492 1 98.5 5 LEU B O 1
ATOM 1588 N N . PRO B 1 6 ? 14.234 -11.508 -14.023 1 98.31 6 PRO B N 1
ATOM 1589 C CA . PRO B 1 6 ? 13.781 -12.398 -15.094 1 98.31 6 PRO B CA 1
ATOM 1590 C C . PRO B 1 6 ? 12.938 -11.68 -16.141 1 98.31 6 PRO B C 1
ATOM 1592 O O . PRO B 1 6 ? 12.211 -10.734 -15.812 1 98.31 6 PRO B O 1
ATOM 1595 N N . PRO B 1 7 ? 13.031 -12.125 -17.406 1 97.81 7 PRO B N 1
ATOM 1596 C CA . PRO B 1 7 ? 12.141 -11.531 -18.406 1 97.81 7 PRO B CA 1
ATOM 1597 C C . PRO B 1 7 ? 10.672 -11.875 -18.156 1 97.81 7 PRO B C 1
ATOM 1599 O O . PRO B 1 7 ? 10.367 -12.859 -17.484 1 97.81 7 PRO B O 1
ATOM 1602 N N . LEU B 1 8 ? 9.805 -10.992 -18.609 1 97.69 8 LEU B N 1
ATOM 1603 C CA . LEU B 1 8 ? 8.406 -11.383 -18.625 1 97.69 8 LEU B CA 1
ATOM 1604 C C . LEU B 1 8 ? 8.211 -12.672 -19.422 1 97.69 8 LEU B C 1
ATOM 1606 O O . LEU B 1 8 ? 8.789 -12.836 -20.5 1 97.69 8 LEU B O 1
ATOM 1610 N N . PRO B 1 9 ? 7.414 -13.547 -18.922 1 97.44 9 PRO B N 1
ATOM 1611 C CA . PRO B 1 9 ? 7.199 -14.812 -19.641 1 97.44 9 PRO B CA 1
ATOM 1612 C C . PRO B 1 9 ? 6.266 -14.656 -20.844 1 97.44 9 PRO B C 1
ATOM 1614 O O . PRO B 1 9 ? 6.004 -15.625 -21.547 1 97.44 9 PRO B O 1
ATOM 1617 N N . TYR B 1 10 ? 5.715 -13.547 -21.125 1 98.31 10 TYR B N 1
ATOM 1618 C CA . TYR B 1 10 ? 4.832 -13.195 -22.219 1 98.31 10 TYR B CA 1
ATOM 1619 C C . TYR B 1 10 ? 5.062 -11.758 -22.672 1 98.31 10 TYR B C 1
ATOM 1621 O O . TYR B 1 10 ? 5.789 -11.008 -22.016 1 98.31 10 TYR B O 1
ATOM 1629 N N . ALA B 1 11 ? 4.449 -11.422 -23.781 1 98.19 11 ALA B N 1
ATOM 1630 C CA . ALA B 1 11 ? 4.562 -10.047 -24.281 1 98.19 11 ALA B CA 1
ATOM 1631 C C . ALA B 1 11 ? 3.932 -9.062 -23.312 1 98.19 11 ALA B C 1
ATOM 1633 O O . ALA B 1 11 ? 3.016 -9.414 -22.562 1 98.19 11 ALA B O 1
ATOM 1634 N N . ASP B 1 12 ? 4.391 -7.832 -23.328 1 96.81 12 ASP B N 1
ATOM 1635 C CA . ASP B 1 12 ? 3.949 -6.855 -22.328 1 96.81 12 ASP B CA 1
ATOM 1636 C C . ASP B 1 12 ? 2.51 -6.414 -22.594 1 96.81 12 ASP B C 1
ATOM 1638 O O . ASP B 1 12 ? 1.894 -5.758 -21.75 1 96.81 12 ASP B O 1
ATOM 1642 N N . ASP B 1 13 ? 1.942 -6.758 -23.719 1 98.06 13 ASP B N 1
ATOM 1643 C CA . ASP B 1 13 ? 0.545 -6.418 -23.969 1 98.06 13 ASP B CA 1
ATOM 1644 C C . ASP B 1 13 ? -0.337 -7.664 -23.922 1 98.06 13 ASP B C 1
ATOM 1646 O O . ASP B 1 13 ? -1.513 -7.609 -24.297 1 98.06 13 ASP B O 1
ATOM 1650 N N . ALA B 1 14 ? 0.194 -8.727 -23.516 1 98.38 14 ALA B N 1
ATOM 1651 C CA . ALA B 1 14 ? -0.457 -10.031 -23.641 1 98.38 14 ALA B CA 1
ATOM 1652 C C . ALA B 1 14 ? -1.644 -10.133 -22.688 1 98.38 14 ALA B C 1
ATOM 1654 O O . ALA B 1 14 ? -2.531 -10.969 -22.875 1 98.38 14 ALA B O 1
ATOM 1655 N N . LEU B 1 15 ? -1.71 -9.336 -21.641 1 98.62 15 LEU B N 1
ATOM 1656 C CA . LEU B 1 15 ? -2.736 -9.477 -20.625 1 98.62 15 LEU B CA 1
ATOM 1657 C C . LEU B 1 15 ? -3.809 -8.406 -20.766 1 98.62 15 LEU B C 1
ATOM 1659 O O . LEU B 1 15 ? -4.707 -8.297 -19.938 1 98.62 15 LEU B O 1
ATOM 1663 N N . ALA B 1 16 ? -3.725 -7.609 -21.781 1 98 16 ALA B N 1
ATOM 1664 C CA . ALA B 1 16 ? -4.734 -6.59 -22.047 1 98 16 ALA B CA 1
ATOM 1665 C C . ALA B 1 16 ? -6.078 -7.227 -22.391 1 98 16 ALA B C 1
ATOM 1667 O O . ALA B 1 16 ? -6.129 -8.273 -23.047 1 98 16 ALA B O 1
ATOM 1668 N N . PRO B 1 17 ? -7.117 -6.629 -21.953 1 97.44 17 PRO B N 1
ATOM 1669 C CA . PRO B 1 17 ? -7.238 -5.312 -21.328 1 97.44 17 PRO B CA 1
ATOM 1670 C C . PRO B 1 17 ? -7.223 -5.383 -19.797 1 97.44 17 PRO B C 1
ATOM 1672 O O . PRO B 1 17 ? -7.379 -4.359 -19.125 1 97.44 17 PRO B O 1
ATOM 1675 N N . ALA B 1 18 ? -7.059 -6.582 -19.219 1 98.31 18 ALA B N 1
ATOM 1676 C CA . ALA B 1 18 ? -7.047 -6.691 -17.766 1 98.31 18 ALA B CA 1
ATOM 1677 C C . ALA B 1 18 ? -5.898 -5.891 -17.156 1 98.31 18 ALA B C 1
ATOM 1679 O O . ALA B 1 18 ? -6.07 -5.211 -16.141 1 98.31 18 ALA B O 1
ATOM 1680 N N . ILE B 1 19 ? -4.781 -5.988 -17.703 1 98.75 19 ILE B N 1
ATOM 1681 C CA . ILE B 1 19 ? -3.562 -5.266 -17.344 1 98.75 19 ILE B CA 1
ATOM 1682 C C . ILE B 1 19 ? -2.906 -4.719 -18.625 1 98.75 19 ILE B C 1
ATOM 1684 O O . ILE B 1 19 ? -2.547 -5.484 -19.516 1 98.75 19 ILE B O 1
ATOM 1688 N N . SER B 1 20 ? -2.736 -3.457 -18.703 1 98.75 20 SER B N 1
ATOM 1689 C CA . SER B 1 20 ? -2.229 -2.807 -19.906 1 98.75 20 SER B CA 1
ATOM 1690 C C . SER B 1 20 ? -0.724 -3.01 -20.047 1 98.75 20 SER B C 1
ATOM 1692 O O . SER B 1 20 ? -0.045 -3.369 -19.094 1 98.75 20 SER B O 1
ATOM 1694 N N . ALA B 1 21 ? -0.259 -2.732 -21.266 1 98.69 21 ALA B N 1
ATOM 1695 C CA . ALA B 1 21 ? 1.178 -2.762 -21.531 1 98.69 21 ALA B CA 1
ATOM 1696 C C . ALA B 1 21 ? 1.917 -1.76 -20.656 1 98.69 21 ALA B C 1
ATOM 1698 O O . ALA B 1 21 ? 3.002 -2.053 -20.141 1 98.69 21 ALA B O 1
ATOM 1699 N N . THR B 1 22 ? 1.342 -0.606 -20.484 1 98.56 22 THR B N 1
ATOM 1700 C CA . THR B 1 22 ? 1.961 0.416 -19.656 1 98.56 22 THR B CA 1
ATOM 1701 C C . THR B 1 22 ? 2.115 -0.079 -18.219 1 98.56 22 THR B C 1
ATOM 1703 O O . THR B 1 22 ? 3.166 0.106 -17.594 1 98.56 22 THR B O 1
ATOM 1706 N N . THR B 1 23 ? 1.062 -0.705 -17.656 1 98.69 23 THR B N 1
ATOM 1707 C CA . THR B 1 23 ? 1.125 -1.262 -16.297 1 98.69 23 THR B CA 1
ATOM 1708 C C . THR B 1 23 ? 2.213 -2.328 -16.203 1 98.69 23 THR B C 1
ATOM 1710 O O . THR B 1 23 ? 3.039 -2.299 -15.297 1 98.69 23 THR B O 1
ATOM 1713 N N . LEU B 1 24 ? 2.279 -3.217 -17.156 1 98.56 24 LEU B N 1
ATOM 1714 C CA . LEU B 1 24 ? 3.254 -4.301 -17.094 1 98.56 24 LEU B CA 1
ATOM 1715 C C . LEU B 1 24 ? 4.676 -3.764 -17.234 1 98.56 24 LEU B C 1
ATOM 1717 O O . LEU B 1 24 ? 5.574 -4.195 -16.5 1 98.56 24 LEU B O 1
ATOM 1721 N N . GLN B 1 25 ? 4.859 -2.85 -18.172 1 98.5 25 GLN B N 1
ATOM 1722 C CA . GLN B 1 25 ? 6.18 -2.268 -18.391 1 98.5 25 GLN B CA 1
ATOM 1723 C C . GLN B 1 25 ? 6.676 -1.552 -17.141 1 98.5 25 GLN B C 1
ATOM 1725 O O . GLN B 1 25 ? 7.836 -1.706 -16.75 1 98.5 25 GLN B O 1
ATOM 1730 N N . THR B 1 26 ? 5.848 -0.791 -16.516 1 98.69 26 THR B N 1
ATOM 1731 C CA . THR B 1 26 ? 6.227 -0.063 -15.305 1 98.69 26 THR B CA 1
ATOM 1732 C C . THR B 1 26 ? 6.395 -1.02 -14.133 1 98.69 26 THR B C 1
ATOM 1734 O O . THR B 1 26 ? 7.367 -0.919 -13.375 1 98.69 26 THR B O 1
ATOM 1737 N N . HIS B 1 27 ? 5.445 -1.943 -13.977 1 98.81 27 HIS B N 1
ATOM 1738 C CA . HIS B 1 27 ? 5.434 -2.914 -12.883 1 98.81 27 HIS B CA 1
ATOM 1739 C C . HIS B 1 27 ? 6.664 -3.812 -12.938 1 98.81 27 HIS B C 1
ATOM 1741 O O . HIS B 1 27 ? 7.371 -3.963 -11.93 1 98.81 27 HIS B O 1
ATOM 1747 N N . HIS B 1 28 ? 6.992 -4.359 -14.055 1 98.75 28 HIS B N 1
ATOM 1748 C CA . HIS B 1 28 ? 8.141 -5.238 -14.25 1 98.75 28 HIS B CA 1
ATOM 1749 C C . HIS B 1 28 ? 9.43 -4.441 -14.406 1 98.75 28 HIS B C 1
ATOM 1751 O O . HIS B 1 28 ? 10.406 -4.68 -13.688 1 98.75 28 HIS B O 1
ATOM 1757 N N . GLY B 1 29 ? 9.414 -3.475 -15.266 1 98.5 29 GLY B N 1
ATOM 1758 C CA . GLY B 1 29 ? 10.617 -2.785 -15.695 1 98.5 29 GLY B CA 1
ATOM 1759 C C . GLY B 1 29 ? 11.078 -1.721 -14.719 1 98.5 29 GLY B C 1
ATOM 1760 O O . GLY B 1 29 ? 12.219 -1.253 -14.789 1 98.5 29 GLY B O 1
ATOM 1761 N N . LYS B 1 30 ? 10.188 -1.303 -13.812 1 98.69 30 LYS B N 1
ATOM 1762 C CA . LYS B 1 30 ? 10.562 -0.272 -12.852 1 98.69 30 LYS B CA 1
ATOM 1763 C C . LYS B 1 30 ? 10.469 -0.795 -11.422 1 98.69 30 LYS B C 1
ATOM 1765 O O . LYS B 1 30 ? 11.477 -0.898 -10.719 1 98.69 30 LYS B O 1
ATOM 1770 N N . HIS B 1 31 ? 9.289 -1.253 -10.945 1 98.81 31 HIS B N 1
ATOM 1771 C CA . HIS B 1 31 ? 9.133 -1.711 -9.57 1 98.81 31 HIS B CA 1
ATOM 1772 C C . HIS B 1 31 ? 9.961 -2.965 -9.305 1 98.81 31 HIS B C 1
ATOM 1774 O O . HIS B 1 31 ? 10.836 -2.965 -8.438 1 98.81 31 HIS B O 1
ATOM 1780 N N . HIS B 1 32 ? 9.672 -4.039 -10.07 1 98.88 32 HIS B N 1
ATOM 1781 C CA . HIS B 1 32 ? 10.414 -5.277 -9.867 1 98.88 32 HIS B CA 1
ATOM 1782 C C . HIS B 1 32 ? 11.914 -5.059 -10.055 1 98.88 32 HIS B C 1
ATOM 1784 O O . HIS B 1 32 ? 12.719 -5.52 -9.242 1 98.88 32 HIS B O 1
ATOM 1790 N N . LYS B 1 33 ? 12.305 -4.367 -11.109 1 98.81 33 LYS B N 1
ATOM 1791 C CA . LYS B 1 33 ? 13.719 -4.078 -11.359 1 98.81 33 LYS B CA 1
ATOM 1792 C C . LYS B 1 33 ? 14.359 -3.377 -10.164 1 98.81 33 LYS B C 1
ATOM 1794 O O . LYS B 1 33 ? 15.492 -3.688 -9.797 1 98.81 33 LYS B O 1
ATOM 1799 N N . ALA B 1 34 ? 13.664 -2.389 -9.617 1 98.75 34 ALA B N 1
ATOM 1800 C CA . ALA B 1 34 ? 14.211 -1.646 -8.484 1 98.75 34 ALA B CA 1
ATOM 1801 C C . ALA B 1 34 ? 14.469 -2.57 -7.297 1 98.75 34 ALA B C 1
ATOM 1803 O O . ALA B 1 34 ? 15.484 -2.439 -6.609 1 98.75 34 ALA B O 1
ATOM 1804 N N . TYR B 1 35 ? 13.539 -3.512 -7 1 98.75 35 TYR B N 1
ATOM 1805 C CA . TYR B 1 35 ? 13.742 -4.461 -5.91 1 98.75 35 TYR B CA 1
ATOM 1806 C C . TYR B 1 35 ? 14.984 -5.305 -6.148 1 98.75 35 TYR B C 1
ATOM 1808 O O . TYR B 1 35 ? 15.766 -5.539 -5.223 1 98.75 35 TYR B O 1
ATOM 1816 N N . VAL B 1 36 ? 15.133 -5.75 -7.391 1 98.75 36 VAL B N 1
ATOM 1817 C CA . VAL B 1 36 ? 16.297 -6.562 -7.75 1 98.75 36 VAL B CA 1
ATOM 1818 C C . VAL B 1 36 ? 17.562 -5.746 -7.566 1 98.75 36 VAL B C 1
ATOM 1820 O O . VAL B 1 36 ? 18.531 -6.215 -6.949 1 98.75 36 VAL B O 1
ATOM 1823 N N . ASP B 1 37 ? 17.594 -4.535 -8.125 1 98.69 37 ASP B N 1
ATOM 1824 C CA . ASP B 1 37 ? 18.75 -3.666 -8.023 1 98.69 37 ASP B CA 1
ATOM 1825 C C . ASP B 1 37 ? 19.109 -3.4 -6.562 1 98.69 37 ASP B C 1
ATOM 1827 O O . ASP B 1 37 ? 20.281 -3.463 -6.184 1 98.69 37 ASP B O 1
ATOM 1831 N N . LYS B 1 38 ? 18.156 -3.111 -5.738 1 98.62 38 LYS B N 1
ATOM 1832 C CA . LYS B 1 38 ? 18.391 -2.805 -4.328 1 98.62 38 LYS B CA 1
ATOM 1833 C C . LYS B 1 38 ? 18.875 -4.039 -3.572 1 98.62 38 LYS B C 1
ATOM 1835 O O . LYS B 1 38 ? 19.688 -3.93 -2.65 1 98.62 38 LYS B O 1
ATOM 1840 N N . THR B 1 39 ? 18.312 -5.191 -3.91 1 98.69 39 THR B N 1
ATOM 1841 C CA . THR B 1 39 ? 18.812 -6.434 -3.332 1 98.69 39 THR B CA 1
ATOM 1842 C C . THR B 1 39 ? 20.297 -6.609 -3.643 1 98.69 39 THR B 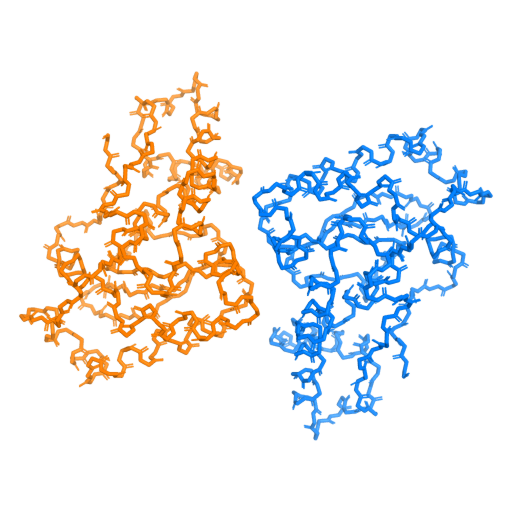C 1
ATOM 1844 O O . THR B 1 39 ? 21.109 -6.844 -2.738 1 98.69 39 THR B O 1
ATOM 1847 N N . ASN B 1 40 ? 20.641 -6.453 -4.906 1 98.69 40 ASN B N 1
ATOM 1848 C CA . ASN B 1 40 ? 22.031 -6.609 -5.328 1 98.69 40 ASN B CA 1
ATOM 1849 C C . ASN B 1 40 ? 22.938 -5.605 -4.633 1 98.69 40 ASN B C 1
ATOM 1851 O O . ASN B 1 40 ? 24.047 -5.953 -4.195 1 98.69 40 ASN B O 1
ATOM 1855 N N . ALA B 1 41 ? 22.516 -4.398 -4.547 1 98.38 41 ALA B N 1
ATOM 1856 C CA . ALA B 1 41 ? 23.312 -3.375 -3.871 1 98.38 41 ALA B CA 1
ATOM 1857 C C . ALA B 1 41 ? 23.547 -3.738 -2.408 1 98.38 41 ALA B C 1
ATOM 1859 O O . ALA B 1 41 ? 24.641 -3.523 -1.877 1 98.38 41 ALA B O 1
ATOM 1860 N N . ALA B 1 42 ? 22.594 -4.285 -1.734 1 98.12 42 ALA B N 1
ATOM 1861 C CA . ALA B 1 42 ? 22.641 -4.578 -0.305 1 98.12 42 ALA B CA 1
ATOM 1862 C C . ALA B 1 42 ? 23.562 -5.766 -0.025 1 98.12 42 ALA B C 1
ATOM 1864 O O . ALA B 1 42 ? 24.172 -5.844 1.041 1 98.12 42 ALA B O 1
ATOM 1865 N N . ILE B 1 43 ? 23.719 -6.664 -0.977 1 98.06 43 ILE B N 1
ATOM 1866 C CA . ILE B 1 43 ? 24.453 -7.883 -0.676 1 98.06 43 ILE B CA 1
ATOM 1867 C C . ILE B 1 43 ? 25.875 -7.773 -1.24 1 98.06 43 ILE B C 1
ATOM 1869 O O . ILE B 1 43 ? 26.719 -8.633 -0.972 1 98.06 43 ILE B O 1
ATOM 1873 N N . ASP B 1 44 ? 26.062 -6.789 -2.084 1 97.38 44 ASP B N 1
ATOM 1874 C CA . ASP B 1 44 ? 27.375 -6.602 -2.68 1 97.38 44 ASP B CA 1
ATOM 1875 C C . ASP B 1 44 ? 28.469 -6.574 -1.608 1 97.38 44 ASP B C 1
ATOM 1877 O O . ASP B 1 44 ? 28.344 -5.859 -0.613 1 97.38 44 ASP B O 1
ATOM 1881 N N . GLY B 1 45 ? 29.516 -7.43 -1.714 1 96.62 45 GLY B N 1
ATOM 1882 C CA . GLY B 1 45 ? 30.641 -7.461 -0.793 1 96.62 45 GLY B CA 1
ATOM 1883 C C . GLY B 1 45 ? 30.359 -8.25 0.471 1 96.62 45 GLY B C 1
ATOM 1884 O O . GLY B 1 45 ? 31.203 -8.305 1.375 1 96.62 45 GLY B O 1
ATOM 1885 N N . THR B 1 46 ? 29.219 -8.758 0.626 1 96.81 46 THR B N 1
ATOM 1886 C CA . THR B 1 46 ? 28.891 -9.57 1.793 1 96.81 46 THR B CA 1
ATOM 1887 C C . THR B 1 46 ? 29 -11.055 1.469 1 96.81 46 THR B C 1
ATOM 1889 O O . THR B 1 46 ? 29.281 -11.43 0.328 1 96.81 46 THR B O 1
ATOM 1892 N N . ASP B 1 47 ? 28.766 -11.914 2.367 1 95.69 47 ASP B N 1
ATOM 1893 C CA . ASP B 1 47 ? 28.812 -13.359 2.191 1 95.69 47 ASP B CA 1
ATOM 1894 C C . ASP B 1 47 ? 27.594 -13.859 1.423 1 95.69 47 ASP B C 1
ATOM 1896 O O . ASP B 1 47 ? 27.547 -15.023 1.017 1 95.69 47 ASP B O 1
ATOM 1900 N N . LEU B 1 48 ? 26.672 -12.914 1.113 1 97.25 48 LEU B N 1
ATOM 1901 C CA . LEU B 1 48 ? 25.453 -13.305 0.417 1 97.25 48 LEU B CA 1
ATOM 1902 C C . LEU B 1 48 ? 25.578 -13.047 -1.081 1 97.25 48 LEU B C 1
ATOM 1904 O O . LEU B 1 48 ? 24.688 -13.406 -1.853 1 97.25 48 LEU B O 1
ATOM 1908 N N . ALA B 1 49 ? 26.562 -12.398 -1.671 1 94.25 49 ALA B N 1
ATOM 1909 C CA . ALA B 1 49 ? 26.734 -12.008 -3.066 1 94.25 49 ALA B CA 1
ATOM 1910 C C . ALA B 1 49 ? 26.609 -13.211 -3.994 1 94.25 49 ALA B C 1
ATOM 1912 O O . ALA B 1 49 ? 26.125 -13.086 -5.125 1 94.25 49 ALA B O 1
ATOM 1913 N N . GLY B 1 50 ? 26.547 -14.445 -3.572 1 92.81 50 GLY B N 1
ATOM 1914 C CA . GLY B 1 50 ? 26.469 -15.633 -4.406 1 92.81 50 GLY B CA 1
ATOM 1915 C C . GLY B 1 50 ? 25.375 -16.594 -3.971 1 92.81 50 GLY B C 1
ATOM 1916 O O . GLY B 1 50 ? 25.234 -17.672 -4.543 1 92.81 50 GLY B O 1
ATOM 1917 N N . ALA B 1 51 ? 24.703 -16.078 -3.115 1 96.62 51 ALA B N 1
ATOM 1918 C CA . ALA B 1 51 ? 23.625 -16.906 -2.59 1 96.62 51 ALA B CA 1
ATOM 1919 C C . ALA B 1 51 ? 22.391 -16.844 -3.477 1 96.62 51 ALA B C 1
ATOM 1921 O O . ALA B 1 51 ? 22.25 -15.914 -4.281 1 96.62 51 ALA B O 1
ATOM 1922 N N . SER B 1 52 ? 21.547 -17.891 -3.41 1 97.25 52 SER B N 1
ATOM 1923 C CA . SER B 1 52 ? 20.25 -17.828 -4.078 1 97.25 52 SER B CA 1
ATOM 1924 C C . SER B 1 52 ? 19.344 -16.781 -3.432 1 97.25 52 SER B C 1
ATOM 1926 O O . SER B 1 52 ? 19.578 -16.375 -2.291 1 97.25 52 SER B O 1
ATOM 1928 N N . LEU B 1 53 ? 18.406 -16.297 -4.172 1 98.31 53 LEU B N 1
ATOM 1929 C CA . LEU B 1 53 ? 17.484 -15.32 -3.631 1 98.31 53 LEU B CA 1
ATOM 1930 C C . LEU B 1 53 ? 16.781 -15.859 -2.391 1 98.31 53 LEU B C 1
ATOM 1932 O O . LEU B 1 53 ? 16.562 -15.125 -1.424 1 98.31 53 LEU B O 1
ATOM 1936 N N . GLU B 1 54 ? 16.391 -17.125 -2.404 1 98.06 54 GLU B N 1
ATOM 1937 C CA . GLU B 1 54 ? 15.75 -17.75 -1.25 1 98.06 54 GLU B CA 1
ATOM 1938 C C . GLU B 1 54 ? 16.672 -17.734 -0.032 1 98.06 54 GLU B C 1
ATOM 1940 O O . GLU B 1 54 ? 16.219 -17.469 1.087 1 98.06 54 GLU B O 1
ATOM 1945 N N . GLN B 1 55 ? 17.922 -18.016 -0.274 1 97.75 55 GLN B N 1
ATOM 1946 C CA . GLN B 1 55 ? 18.891 -17.969 0.813 1 97.75 55 GLN B CA 1
ATOM 1947 C C . GLN B 1 55 ? 19.031 -16.547 1.356 1 97.75 55 GLN B C 1
ATOM 1949 O O . GLN B 1 55 ? 19.156 -16.344 2.566 1 97.75 55 GLN B O 1
ATOM 1954 N N . ILE B 1 56 ? 19.078 -15.609 0.452 1 98.5 56 ILE B N 1
ATOM 1955 C CA . ILE B 1 56 ? 19.172 -14.203 0.845 1 98.5 56 ILE B CA 1
ATOM 1956 C C . ILE B 1 56 ? 17.969 -13.828 1.704 1 98.5 56 ILE B C 1
ATOM 1958 O O . ILE B 1 56 ? 18.125 -13.195 2.752 1 98.5 56 ILE B O 1
ATOM 1962 N N . ILE B 1 57 ? 16.75 -14.18 1.309 1 98.62 57 ILE B N 1
ATOM 1963 C CA . ILE B 1 57 ? 15.523 -13.906 2.045 1 98.62 57 ILE B CA 1
ATOM 1964 C C . ILE B 1 57 ? 15.602 -14.523 3.439 1 98.62 57 ILE B C 1
ATOM 1966 O O . ILE B 1 57 ? 15.32 -13.859 4.438 1 98.62 57 ILE B O 1
ATOM 1970 N N . ALA B 1 58 ? 15.992 -15.766 3.5 1 98.25 58 ALA B N 1
ATOM 1971 C CA . ALA B 1 58 ? 16.094 -16.469 4.773 1 98.25 58 ALA B CA 1
ATOM 1972 C C . ALA B 1 58 ? 17.094 -15.797 5.707 1 98.25 58 ALA B C 1
ATOM 1974 O O . ALA B 1 58 ? 16.812 -15.633 6.898 1 98.25 58 ALA B O 1
ATOM 1975 N N . ALA B 1 59 ? 18.203 -15.461 5.172 1 98.38 59 ALA B N 1
ATOM 1976 C CA . ALA B 1 59 ? 19.234 -14.82 5.969 1 98.38 59 ALA B CA 1
ATOM 1977 C C . ALA B 1 59 ? 18.781 -13.469 6.496 1 98.38 59 ALA B C 1
ATOM 1979 O O . ALA B 1 59 ? 19.016 -13.133 7.656 1 98.38 59 ALA B O 1
ATOM 1980 N N . ALA B 1 60 ? 18.188 -12.68 5.617 1 98.62 60 ALA B N 1
ATOM 1981 C CA . ALA B 1 60 ? 17.672 -11.367 6.012 1 98.62 60 ALA B CA 1
ATOM 1982 C C . ALA B 1 60 ? 16.656 -11.484 7.137 1 98.62 60 ALA B C 1
ATOM 1984 O O . ALA B 1 60 ? 16.672 -10.703 8.0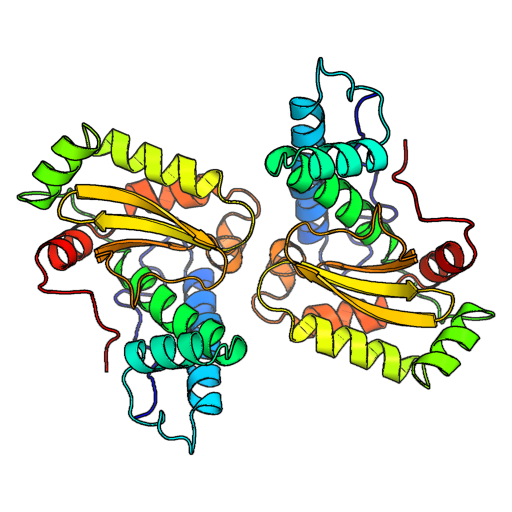94 1 98.62 60 ALA B O 1
ATOM 1985 N N . ASP B 1 61 ? 15.781 -12.43 6.98 1 98.19 61 ASP B N 1
ATOM 1986 C CA . ASP B 1 61 ? 14.766 -12.672 8 1 98.19 61 ASP B CA 1
ATOM 1987 C C . ASP B 1 61 ? 15.406 -13.055 9.336 1 98.19 61 ASP B C 1
ATOM 1989 O O . ASP B 1 61 ? 15.047 -12.508 10.375 1 98.19 61 ASP B O 1
ATOM 1993 N N . ALA B 1 62 ? 16.312 -13.953 9.305 1 97.88 62 ALA B N 1
ATOM 1994 C CA . ALA B 1 62 ? 16.984 -14.445 10.508 1 97.88 62 ALA B CA 1
ATOM 1995 C C . ALA B 1 62 ? 17.719 -13.312 11.219 1 97.88 62 ALA B C 1
ATOM 1997 O O . ALA B 1 62 ? 17.781 -13.281 12.453 1 97.88 62 ALA B O 1
ATOM 1998 N N . LYS B 1 63 ? 18.25 -12.398 10.5 1 97.94 63 LYS B N 1
ATOM 1999 C CA . LYS B 1 63 ? 19.062 -11.312 11.062 1 97.94 63 LYS B CA 1
ATOM 2000 C C . LYS B 1 63 ? 18.188 -10.109 11.414 1 97.94 63 LYS B C 1
ATOM 2002 O O . LYS B 1 63 ? 18.672 -9.133 11.984 1 97.94 63 LYS B O 1
ATOM 2007 N N . GLY B 1 64 ? 16.953 -10.219 11.008 1 98 64 GLY B N 1
ATOM 2008 C CA . GLY B 1 64 ? 16.078 -9.086 11.227 1 98 64 GLY B CA 1
ATOM 2009 C C . GLY B 1 64 ? 16.422 -7.887 10.359 1 98 64 GLY B C 1
ATOM 2010 O O . GLY B 1 64 ? 16.172 -6.742 10.742 1 98 64 GLY B O 1
ATOM 2011 N N . ASP B 1 65 ? 17.109 -8.055 9.25 1 98.31 65 ASP B N 1
ATOM 2012 C CA . ASP B 1 65 ? 17.391 -7.004 8.281 1 98.31 65 ASP B CA 1
ATOM 2013 C C . ASP B 1 65 ? 16.172 -6.711 7.402 1 98.31 65 ASP B C 1
ATOM 2015 O O . ASP B 1 65 ? 16.062 -7.246 6.301 1 98.31 65 ASP B O 1
ATOM 2019 N N . LYS B 1 66 ? 15.367 -5.84 7.754 1 98.19 66 LYS B N 1
ATOM 2020 C CA . LYS B 1 66 ? 14.086 -5.582 7.105 1 98.19 66 LYS B CA 1
ATOM 2021 C C . LYS B 1 66 ? 14.281 -5.051 5.688 1 98.19 66 LYS B C 1
ATOM 2023 O O . LYS B 1 66 ? 13.531 -5.398 4.777 1 98.19 66 LYS B O 1
ATOM 2028 N N . GLY B 1 67 ? 15.203 -4.113 5.551 1 98.44 67 GLY B N 1
ATOM 2029 C CA . GLY B 1 67 ? 15.461 -3.555 4.234 1 98.44 67 GLY B CA 1
ATOM 2030 C C . GLY B 1 67 ? 15.797 -4.605 3.195 1 98.44 67 GLY B C 1
ATOM 2031 O O . GLY B 1 67 ? 15.188 -4.648 2.125 1 98.44 67 GLY B O 1
ATOM 2032 N N . LEU B 1 68 ? 16.75 -5.453 3.537 1 98.69 68 LEU B N 1
ATOM 2033 C CA . LEU B 1 68 ? 17.125 -6.52 2.619 1 98.69 68 LEU B CA 1
ATOM 2034 C C . LEU B 1 68 ? 15.984 -7.504 2.422 1 98.69 68 LEU B C 1
ATOM 2036 O O . LEU B 1 68 ? 15.734 -7.957 1.303 1 98.69 68 LEU B O 1
ATOM 2040 N N . PHE B 1 69 ? 15.297 -7.883 3.508 1 98.81 69 PHE B N 1
ATOM 2041 C CA . PHE B 1 69 ? 14.172 -8.805 3.41 1 98.81 69 PHE B CA 1
ATOM 2042 C C . PHE B 1 69 ? 13.125 -8.273 2.445 1 98.81 69 PHE B C 1
ATOM 2044 O O . PHE B 1 69 ? 12.688 -8.984 1.536 1 98.81 69 PHE B O 1
ATOM 2051 N N . ASN B 1 70 ? 12.734 -7.008 2.631 1 98.88 70 ASN B N 1
ATOM 2052 C CA . ASN B 1 70 ? 11.68 -6.418 1.812 1 98.88 70 ASN B CA 1
ATOM 2053 C C . ASN B 1 70 ? 12.023 -6.473 0.327 1 98.88 70 ASN B C 1
ATOM 2055 O O . ASN B 1 70 ? 11.203 -6.883 -0.492 1 98.88 70 ASN B O 1
ATOM 2059 N N . ASN B 1 71 ? 13.195 -6.07 -0.03 1 98.88 71 ASN B N 1
ATOM 2060 C CA . ASN B 1 71 ? 13.578 -6 -1.437 1 98.88 71 ASN B CA 1
ATOM 2061 C C . ASN B 1 71 ? 13.758 -7.395 -2.037 1 98.88 71 ASN B C 1
ATOM 2063 O O . ASN B 1 71 ? 13.328 -7.648 -3.164 1 98.88 71 ASN B O 1
ATOM 2067 N N . ALA B 1 72 ? 14.383 -8.281 -1.277 1 98.81 72 ALA B N 1
ATOM 2068 C CA . ALA B 1 72 ? 14.586 -9.641 -1.766 1 98.81 72 ALA B CA 1
ATOM 2069 C C . ALA B 1 72 ? 13.266 -10.383 -1.902 1 98.81 72 ALA B C 1
ATOM 2071 O O . ALA B 1 72 ? 13.016 -11.039 -2.916 1 98.81 72 ALA B O 1
ATOM 2072 N N . ALA B 1 73 ? 12.43 -10.289 -0.908 1 98.81 73 ALA B N 1
ATOM 2073 C CA . ALA B 1 73 ? 11.133 -10.953 -0.93 1 98.81 73 ALA B CA 1
ATOM 2074 C C . ALA B 1 73 ? 10.258 -10.414 -2.061 1 98.81 73 ALA B C 1
ATOM 2076 O O . ALA B 1 73 ? 9.609 -11.18 -2.771 1 98.81 73 ALA B O 1
ATOM 2077 N N . GLN B 1 74 ? 10.242 -9.117 -2.207 1 98.94 74 GLN B N 1
ATOM 2078 C CA . GLN B 1 74 ? 9.484 -8.516 -3.297 1 98.94 74 GLN B CA 1
ATOM 2079 C C . GLN B 1 74 ? 9.992 -8.992 -4.652 1 98.94 74 GLN B C 1
ATOM 2081 O O . GLN B 1 74 ? 9.203 -9.203 -5.578 1 98.94 74 GLN B O 1
ATOM 2086 N N . SER B 1 75 ? 11.32 -9.117 -4.801 1 98.88 75 SER B N 1
ATOM 2087 C CA . SER B 1 75 ? 11.883 -9.648 -6.035 1 98.88 75 SER B CA 1
ATOM 2088 C C . SER B 1 75 ? 11.344 -11.039 -6.336 1 98.88 75 SER B C 1
ATOM 2090 O O . SER B 1 75 ? 10.906 -11.312 -7.457 1 98.88 75 SER B O 1
ATOM 2092 N N . TRP B 1 76 ? 11.344 -11.867 -5.332 1 98.88 76 TRP B N 1
ATOM 2093 C CA . TRP B 1 76 ? 10.867 -13.242 -5.488 1 98.88 76 TRP B CA 1
ATOM 2094 C C . TRP B 1 76 ? 9.375 -13.273 -5.789 1 98.88 76 TRP B C 1
ATOM 2096 O O . TRP B 1 76 ? 8.938 -13.938 -6.73 1 98.88 76 TRP B O 1
ATOM 2106 N N . ASN B 1 77 ? 8.555 -12.539 -4.98 1 98.88 77 ASN B N 1
ATOM 2107 C CA . ASN B 1 77 ? 7.105 -12.516 -5.148 1 98.88 77 ASN B CA 1
ATOM 2108 C C . ASN B 1 77 ? 6.711 -12.086 -6.559 1 98.88 77 ASN B C 1
ATOM 2110 O O . ASN B 1 77 ? 5.805 -12.664 -7.156 1 98.88 77 ASN B O 1
ATOM 2114 N N . HIS B 1 78 ? 7.375 -11.039 -7.055 1 98.94 78 HIS B N 1
ATOM 2115 C CA . HIS B 1 78 ? 7.02 -10.523 -8.375 1 98.94 78 HIS B CA 1
ATOM 2116 C C . HIS B 1 78 ? 7.352 -11.531 -9.469 1 98.94 78 HIS B C 1
ATOM 2118 O O . HIS B 1 78 ? 6.578 -11.703 -10.414 1 98.94 78 HIS B O 1
ATOM 2124 N N . ALA B 1 79 ? 8.516 -12.133 -9.367 1 98.81 79 ALA B N 1
ATOM 2125 C CA . ALA B 1 79 ? 8.859 -13.156 -10.352 1 98.81 79 ALA B CA 1
ATOM 2126 C C . ALA B 1 79 ? 7.82 -14.273 -10.367 1 98.81 79 ALA B C 1
ATOM 2128 O O . ALA B 1 79 ? 7.398 -14.727 -11.43 1 98.81 79 ALA B O 1
ATOM 2129 N N . PHE B 1 80 ? 7.477 -14.727 -9.172 1 98.81 80 PHE B N 1
ATOM 2130 C CA . PHE B 1 80 ? 6.453 -15.75 -9.047 1 98.81 80 PHE B CA 1
ATOM 2131 C C . PHE B 1 80 ? 5.125 -15.266 -9.617 1 98.81 80 PHE B C 1
ATOM 2133 O O . PHE B 1 80 ? 4.418 -16.031 -10.289 1 98.81 80 PHE B O 1
ATOM 2140 N N . TYR B 1 81 ? 4.766 -14.008 -9.43 1 98.94 81 TYR B N 1
ATOM 2141 C CA . TYR B 1 81 ? 3.529 -13.391 -9.898 1 98.94 81 TYR B CA 1
ATOM 2142 C C . TYR B 1 81 ? 3.471 -13.359 -11.422 1 98.94 81 TYR B C 1
ATOM 2144 O O . TYR B 1 81 ? 2.436 -13.672 -12.016 1 98.94 81 TYR B O 1
ATOM 2152 N N . TRP B 1 82 ? 4.555 -12.938 -12.062 1 98.81 82 TRP B N 1
ATOM 2153 C CA . TRP B 1 82 ? 4.543 -12.938 -13.523 1 98.81 82 TRP B CA 1
ATOM 2154 C C . TRP B 1 82 ? 4.215 -14.32 -14.07 1 98.81 82 TRP B C 1
ATOM 2156 O O . TRP B 1 82 ? 3.445 -14.453 -15.023 1 98.81 82 TRP B O 1
ATOM 2166 N N . ASN B 1 83 ? 4.781 -15.297 -13.445 1 98.62 83 ASN B N 1
ATOM 2167 C CA . ASN B 1 83 ? 4.555 -16.672 -13.906 1 98.62 83 ASN B CA 1
ATOM 2168 C C . ASN B 1 83 ? 3.162 -17.156 -13.523 1 98.62 83 ASN B C 1
ATOM 2170 O O . ASN B 1 83 ? 2.662 -18.125 -14.094 1 98.62 83 ASN B O 1
ATOM 2174 N N . SER B 1 84 ? 2.553 -16.578 -12.539 1 98.88 84 SER B N 1
ATOM 2175 C CA . SER B 1 84 ? 1.228 -16.969 -12.062 1 98.88 84 SER B CA 1
ATOM 2176 C C . SER B 1 84 ? 0.142 -16.547 -13.047 1 98.88 84 SER B C 1
ATOM 2178 O O . SER B 1 84 ? -1.019 -16.938 -12.906 1 98.88 84 SER B O 1
ATOM 2180 N N . MET B 1 85 ? 0.481 -15.727 -14.031 1 98.81 85 MET B N 1
ATOM 2181 C CA . MET B 1 85 ? -0.468 -15.258 -15.039 1 98.81 85 MET B CA 1
ATOM 2182 C C . MET B 1 85 ? -0.071 -15.734 -16.438 1 98.81 85 MET B C 1
ATOM 2184 O O . MET B 1 85 ? 1.08 -16.109 -16.656 1 98.81 85 MET B O 1
ATOM 2188 N N . THR B 1 86 ? -1.027 -15.742 -17.312 1 98.56 86 THR B N 1
ATOM 2189 C CA . THR B 1 86 ? -0.794 -16.125 -18.703 1 98.56 86 THR B CA 1
ATOM 2190 C C . THR B 1 86 ? -1.892 -15.578 -19.609 1 98.56 86 THR B C 1
ATOM 2192 O O . THR B 1 86 ? -3.029 -15.398 -19.172 1 98.56 86 THR B O 1
ATOM 2195 N N . PRO B 1 87 ? -1.561 -15.219 -20.859 1 97.81 87 PRO B N 1
ATOM 2196 C CA . PRO B 1 87 ? -2.609 -14.797 -21.797 1 97.81 87 PRO B CA 1
ATOM 2197 C C . PRO B 1 87 ? -3.508 -15.953 -22.234 1 97.81 87 PRO B C 1
ATOM 2199 O O . PRO B 1 87 ? -4.605 -15.727 -22.75 1 97.81 87 PRO B O 1
ATOM 2202 N N . ASP B 1 88 ? -3.049 -17.188 -22.047 1 93.62 88 ASP B N 1
ATOM 2203 C CA . ASP B 1 88 ? -3.758 -18.359 -22.531 1 93.62 88 ASP B CA 1
ATOM 2204 C C . ASP B 1 88 ? -4.117 -19.297 -21.375 1 93.62 88 ASP B C 1
ATOM 2206 O O . ASP B 1 88 ? -3.656 -20.438 -21.328 1 93.62 88 ASP B O 1
ATOM 2210 N N . ALA B 1 89 ? -5.074 -18.875 -20.625 1 91.31 89 ALA B N 1
ATOM 2211 C CA . ALA B 1 89 ? -5.41 -19.656 -19.438 1 91.31 89 ALA B CA 1
ATOM 2212 C C . ALA B 1 89 ? -6.211 -20.906 -19.812 1 91.31 89 ALA B C 1
ATOM 2214 O O . ALA B 1 89 ? -7.145 -20.828 -20.625 1 91.31 89 ALA B O 1
ATOM 2215 N N . ALA B 1 90 ? -5.727 -22.016 -19.234 1 92.69 90 ALA B N 1
ATOM 2216 C CA . ALA B 1 90 ? -6.434 -23.281 -19.406 1 92.69 90 ALA B CA 1
ATOM 2217 C C . ALA B 1 90 ? -7.105 -23.719 -18.109 1 92.69 90 ALA B C 1
ATOM 2219 O O . ALA B 1 90 ? -6.766 -23.219 -17.031 1 92.69 90 ALA B O 1
ATOM 2220 N N . THR B 1 91 ? -8.094 -24.531 -18.219 1 95.81 91 THR B N 1
ATOM 2221 C CA . THR B 1 91 ? -8.727 -25.094 -17.031 1 95.81 91 THR B CA 1
ATOM 2222 C C . THR B 1 91 ? -7.828 -26.141 -16.375 1 95.81 91 THR B C 1
ATOM 2224 O O . THR B 1 91 ? -7.18 -26.922 -17.078 1 95.81 91 THR B O 1
ATOM 2227 N N . PRO B 1 92 ? -7.793 -26.047 -15.047 1 97.56 92 PRO B N 1
ATOM 2228 C CA . PRO B 1 92 ? -6.988 -27.078 -14.391 1 97.56 92 PRO B CA 1
ATOM 2229 C C . PRO B 1 92 ? -7.473 -28.5 -14.719 1 97.56 92 PRO B C 1
ATOM 2231 O O . PRO B 1 92 ? -8.672 -28.719 -14.891 1 97.56 92 PRO B O 1
ATOM 2234 N N . THR B 1 93 ? -6.598 -29.438 -14.781 1 96.56 93 THR B N 1
ATOM 2235 C CA . THR B 1 93 ? -6.895 -30.844 -15.016 1 96.56 93 THR B CA 1
ATOM 2236 C C . THR B 1 93 ? -6.094 -31.734 -14.07 1 96.56 93 THR B C 1
ATOM 2238 O O . THR B 1 93 ? -5.285 -31.234 -13.281 1 96.56 93 THR B O 1
ATOM 2241 N N . GLY B 1 94 ? -6.383 -33 -14.047 1 97 94 GLY B N 1
ATOM 2242 C CA . GLY B 1 94 ? -5.574 -33.969 -13.32 1 97 94 GLY B CA 1
ATOM 2243 C C . GLY B 1 94 ? -5.566 -33.75 -11.82 1 97 94 GLY B C 1
ATOM 2244 O O . GLY B 1 94 ? -6.617 -33.5 -11.219 1 97 94 GLY B O 1
ATOM 2245 N N . GLU B 1 95 ? -4.375 -33.844 -11.281 1 97.06 95 GLU B N 1
ATOM 2246 C CA . GLU B 1 95 ? -4.207 -33.812 -9.836 1 97.06 95 GLU B CA 1
ATOM 2247 C C . GLU B 1 95 ? -4.645 -32.469 -9.273 1 97.06 95 GLU B C 1
ATOM 2249 O O . GLU B 1 95 ? -5.254 -32.406 -8.203 1 97.06 95 GLU B O 1
ATOM 2254 N N . LEU B 1 96 ? -4.348 -31.406 -10 1 98 96 LEU B N 1
ATOM 2255 C CA . LEU B 1 96 ? -4.73 -30.078 -9.523 1 98 96 LEU B CA 1
ATOM 2256 C C . LEU B 1 96 ? -6.246 -29.938 -9.484 1 98 96 LEU B C 1
ATOM 2258 O O . LEU B 1 96 ? -6.797 -29.438 -8.5 1 98 96 LEU B O 1
ATOM 2262 N N . ALA B 1 97 ? -6.902 -30.344 -10.547 1 98.19 97 ALA B N 1
ATOM 2263 C CA . ALA B 1 97 ? -8.359 -30.266 -10.57 1 98.19 97 ALA B CA 1
ATOM 2264 C C . ALA B 1 97 ? -8.977 -31.047 -9.414 1 98.19 97 ALA B C 1
ATOM 2266 O O . ALA B 1 97 ? -9.898 -30.562 -8.758 1 98.19 97 ALA B O 1
ATOM 2267 N N . ALA B 1 98 ? -8.477 -32.219 -9.234 1 98 98 ALA B N 1
ATOM 2268 C CA . ALA B 1 98 ? -8.969 -33.062 -8.148 1 98 98 ALA B CA 1
ATOM 2269 C C . ALA B 1 98 ? -8.75 -32.406 -6.789 1 98 98 ALA B C 1
ATOM 2271 O O . ALA B 1 98 ? -9.633 -32.438 -5.926 1 98 98 ALA B O 1
ATOM 2272 N N . ALA B 1 99 ? -7.582 -31.812 -6.582 1 98.25 99 ALA B N 1
ATOM 2273 C CA . ALA B 1 99 ? -7.262 -31.141 -5.324 1 98.25 99 ALA B CA 1
ATOM 2274 C C . ALA B 1 99 ? -8.164 -29.938 -5.102 1 98.25 99 ALA B C 1
ATOM 2276 O O . ALA B 1 99 ? -8.57 -29.656 -3.971 1 98.25 99 ALA B O 1
ATOM 2277 N N . ILE B 1 100 ? -8.438 -29.141 -6.133 1 98.62 100 ILE B N 1
ATOM 2278 C CA . ILE B 1 100 ? -9.328 -28 -6.047 1 98.62 100 ILE B CA 1
ATOM 2279 C C . ILE B 1 100 ? -10.727 -28.453 -5.637 1 98.62 100 ILE B C 1
ATOM 2281 O O . ILE B 1 100 ? -11.336 -27.875 -4.734 1 98.62 100 ILE B O 1
ATOM 2285 N N . ASP B 1 101 ? -11.195 -29.5 -6.312 1 98.31 101 ASP B N 1
ATOM 2286 C CA . ASP B 1 101 ? -12.516 -30.031 -5.984 1 98.31 101 ASP B CA 1
ATOM 2287 C C . ASP B 1 101 ? -12.57 -30.5 -4.531 1 98.31 101 ASP B C 1
ATOM 2289 O O . ASP B 1 101 ? -13.57 -30.266 -3.842 1 98.31 101 ASP B O 1
ATOM 2293 N N . ALA B 1 102 ? -11.586 -31.125 -4.148 1 98.31 102 ALA B N 1
ATOM 2294 C CA . ALA B 1 102 ? -11.547 -31.656 -2.789 1 98.31 102 ALA B CA 1
ATOM 2295 C C . ALA B 1 102 ? -11.547 -30.531 -1.759 1 98.31 102 ALA B C 1
ATOM 2297 O O . ALA B 1 102 ? -12.219 -30.625 -0.729 1 98.31 102 ALA B O 1
ATOM 2298 N N . ALA B 1 103 ? -10.789 -29.5 -1.99 1 98.56 103 ALA B N 1
ATOM 2299 C CA . ALA B 1 103 ? -10.578 -28.453 -0.994 1 98.56 103 ALA B CA 1
ATOM 2300 C C . ALA B 1 103 ? -11.711 -27.438 -1.023 1 98.56 103 ALA B C 1
ATOM 2302 O O . ALA B 1 103 ? -12.102 -26.906 0.018 1 98.56 103 ALA B O 1
ATOM 2303 N N . PHE B 1 104 ? -12.234 -27.141 -2.213 1 98.62 104 PHE B N 1
ATOM 2304 C CA . PHE B 1 104 ? -13.133 -26 -2.344 1 98.62 104 PHE B CA 1
ATOM 2305 C C . PHE B 1 104 ? -14.484 -26.438 -2.887 1 98.62 104 PHE B C 1
ATOM 2307 O O . PHE B 1 104 ? -15.461 -25.672 -2.816 1 98.62 104 PHE B O 1
ATOM 2314 N N . GLY B 1 105 ? -14.555 -27.609 -3.438 1 98.62 105 GLY B N 1
ATOM 2315 C CA . GLY B 1 105 ? -15.773 -28.125 -4.043 1 98.62 105 GLY B CA 1
ATOM 2316 C C . GLY B 1 105 ? -15.836 -27.891 -5.539 1 98.62 105 GLY B C 1
ATOM 2317 O O . GLY B 1 105 ? -16.422 -28.703 -6.273 1 98.62 105 GLY B O 1
ATOM 2318 N N . SER B 1 106 ? -15.297 -26.797 -6.02 1 98.5 106 SER B N 1
ATOM 2319 C CA . SER B 1 106 ? -15.242 -26.5 -7.449 1 98.5 106 SER B CA 1
ATOM 2320 C C . SER B 1 106 ? -14.227 -25.406 -7.758 1 98.5 106 SER B C 1
ATOM 2322 O O . SER B 1 106 ? -13.82 -24.672 -6.863 1 98.5 106 SER B O 1
ATOM 2324 N N . LEU B 1 107 ? -13.883 -25.359 -9.047 1 98.5 107 LEU B N 1
ATOM 2325 C CA . LEU B 1 107 ? -13.016 -24.281 -9.5 1 98.5 107 LEU B CA 1
ATOM 2326 C C . LEU B 1 107 ? -13.672 -22.922 -9.289 1 98.5 107 LEU B C 1
ATOM 2328 O O . LEU B 1 107 ? -13.016 -21.969 -8.891 1 98.5 107 LEU B O 1
ATOM 2332 N N . ASP B 1 108 ? -14.961 -22.828 -9.586 1 98.5 108 ASP B N 1
ATOM 2333 C CA . ASP B 1 108 ? -15.695 -21.578 -9.414 1 98.5 108 ASP B CA 1
ATOM 2334 C C . ASP B 1 108 ? -15.641 -21.109 -7.961 1 98.5 108 ASP B C 1
ATOM 2336 O O . ASP B 1 108 ? -15.508 -19.906 -7.699 1 98.5 108 ASP B O 1
ATOM 2340 N N . LYS B 1 109 ? -15.75 -22 -7.059 1 98.81 109 LYS B N 1
ATOM 2341 C CA . LYS B 1 109 ? -15.711 -21.641 -5.645 1 98.81 109 LYS B CA 1
ATOM 2342 C C . LYS B 1 109 ? -14.312 -21.188 -5.234 1 98.81 109 LYS B C 1
ATOM 2344 O O . LYS B 1 109 ? -14.172 -20.281 -4.414 1 98.81 109 LYS B O 1
ATOM 2349 N N . LEU B 1 110 ? -13.266 -21.844 -5.758 1 98.88 110 LEU B N 1
ATOM 2350 C CA . LEU B 1 110 ? -11.906 -21.359 -5.523 1 98.88 110 LEU B CA 1
ATOM 2351 C C . LEU B 1 110 ? -11.727 -19.938 -6.047 1 98.88 110 LEU B C 1
ATOM 2353 O O . LEU B 1 110 ? -11.195 -19.078 -5.34 1 98.88 110 LEU B O 1
ATOM 2357 N N . LYS B 1 111 ? -12.141 -19.734 -7.27 1 98.75 111 LYS B N 1
ATOM 2358 C CA . LYS B 1 111 ? -12.023 -18.406 -7.879 1 98.75 111 LYS B CA 1
ATOM 2359 C C . LYS B 1 111 ? -12.742 -17.359 -7.047 1 98.75 111 LYS B C 1
ATOM 2361 O O . LYS B 1 111 ? -12.219 -16.25 -6.852 1 98.75 111 LYS B O 1
ATOM 2366 N N . ALA B 1 112 ? -13.891 -17.688 -6.559 1 98.81 112 ALA B N 1
ATOM 2367 C CA . ALA B 1 112 ? -14.656 -16.781 -5.707 1 98.81 112 ALA B CA 1
ATOM 2368 C C . ALA B 1 112 ? -13.898 -16.469 -4.418 1 98.81 112 ALA B C 1
ATOM 2370 O O . ALA B 1 112 ? -13.906 -15.336 -3.943 1 98.81 112 ALA B O 1
ATOM 2371 N N . GLU B 1 113 ? -13.297 -17.453 -3.855 1 98.88 113 GLU B N 1
ATOM 2372 C CA . GLU B 1 113 ? -12.531 -17.266 -2.629 1 98.88 113 GLU B CA 1
ATOM 2373 C C . GLU B 1 113 ? -11.32 -16.375 -2.865 1 98.88 113 GLU B C 1
ATOM 2375 O O . GLU B 1 113 ? -11.016 -15.492 -2.053 1 98.88 113 GLU B O 1
ATOM 2380 N N . LEU B 1 114 ? -10.578 -16.609 -3.945 1 98.94 114 LEU B N 1
ATOM 2381 C CA . LEU B 1 114 ? -9.453 -15.75 -4.316 1 98.94 114 LEU B CA 1
ATOM 2382 C C . LEU B 1 114 ? -9.898 -14.297 -4.438 1 98.94 114 LEU B C 1
ATOM 2384 O O . LEU B 1 114 ? -9.234 -13.398 -3.916 1 98.94 114 LEU B O 1
ATOM 2388 N N . ALA B 1 115 ? -11.008 -14.094 -5.109 1 98.88 115 ALA B N 1
ATOM 2389 C CA . ALA B 1 115 ? -11.539 -12.75 -5.309 1 98.88 115 ALA B CA 1
ATOM 2390 C C . ALA B 1 115 ? -11.93 -12.109 -3.98 1 98.88 115 ALA B C 1
ATOM 2392 O O . ALA B 1 115 ? -11.625 -10.938 -3.73 1 98.88 115 ALA B O 1
ATOM 2393 N N . ALA B 1 116 ? -12.609 -12.852 -3.145 1 98.81 116 ALA B N 1
ATOM 2394 C CA . ALA B 1 116 ? -13.094 -12.344 -1.864 1 98.81 116 ALA B CA 1
ATOM 2395 C C . ALA B 1 116 ? -11.938 -11.945 -0.955 1 98.81 116 ALA B C 1
ATOM 2397 O O . ALA B 1 116 ? -11.914 -10.844 -0.404 1 98.81 116 ALA B O 1
ATOM 2398 N N . GLN B 1 117 ? -10.961 -12.797 -0.833 1 98.81 117 GLN B N 1
ATOM 2399 C CA . GLN B 1 117 ? -9.82 -12.516 0.03 1 98.81 117 GLN B CA 1
ATOM 2400 C C . GLN B 1 117 ? -8.961 -11.391 -0.538 1 98.81 117 GLN B C 1
ATOM 2402 O O . GLN B 1 117 ? -8.477 -10.531 0.206 1 98.81 117 GLN B O 1
ATOM 2407 N N . GLY B 1 118 ? -8.766 -11.445 -1.873 1 98.81 118 GLY B N 1
ATOM 2408 C CA . GLY B 1 118 ? -8.023 -10.352 -2.494 1 98.81 118 GLY B CA 1
ATOM 2409 C C . GLY B 1 118 ? -8.672 -9 -2.291 1 98.81 118 GLY B C 1
ATOM 2410 O O . GLY B 1 118 ? -7.992 -8.008 -2.012 1 98.81 118 GLY B O 1
ATOM 2411 N N . THR B 1 119 ? -9.977 -8.977 -2.426 1 98.62 119 THR B N 1
ATOM 2412 C CA . THR B 1 119 ? -10.727 -7.742 -2.266 1 98.62 119 THR B CA 1
ATOM 2413 C C . THR B 1 119 ? -10.656 -7.246 -0.824 1 98.62 119 THR B C 1
ATOM 2415 O O . THR B 1 119 ? -10.531 -6.047 -0.578 1 98.62 119 THR B O 1
ATOM 2418 N N . ALA B 1 120 ? -10.68 -8.156 0.097 1 97.81 120 ALA B N 1
ATOM 2419 C CA . ALA B 1 120 ? -10.797 -7.812 1.512 1 97.81 120 ALA B CA 1
ATOM 2420 C C . ALA B 1 120 ? -9.438 -7.461 2.107 1 97.81 120 ALA B C 1
ATOM 2422 O O . ALA B 1 120 ? -9.359 -6.922 3.215 1 97.81 120 ALA B O 1
ATOM 2423 N N . HIS B 1 121 ? -8.367 -7.84 1.436 1 98.62 121 HIS B N 1
ATOM 2424 C CA . HIS B 1 121 ? -7.039 -7.562 1.963 1 98.62 121 HIS B CA 1
ATOM 2425 C C . HIS B 1 121 ? -6.812 -6.062 2.135 1 98.62 121 HIS B C 1
ATOM 2427 O O . HIS B 1 121 ? -6.953 -5.297 1.179 1 98.62 121 HIS B O 1
ATOM 2433 N N . PHE B 1 122 ? -6.48 -5.672 3.352 1 98.25 122 PHE B N 1
ATOM 2434 C CA . PHE B 1 122 ? -6.238 -4.254 3.592 1 98.25 122 PHE B CA 1
ATOM 2435 C C . PHE B 1 122 ? -4.812 -3.879 3.199 1 98.25 122 PHE B C 1
ATOM 2437 O O . PHE B 1 122 ? -3.857 -4.559 3.578 1 98.25 122 PHE B O 1
ATOM 2444 N N . ALA B 1 123 ? -4.715 -2.793 2.402 1 98 123 ALA B N 1
ATOM 2445 C CA . ALA B 1 123 ? -3.428 -2.209 2.043 1 98 123 ALA B CA 1
ATOM 2446 C C . ALA B 1 123 ? -2.666 -3.113 1.077 1 98 123 ALA B C 1
ATOM 2448 O O . ALA B 1 123 ? -3.25 -3.666 0.142 1 98 123 ALA B O 1
ATOM 2449 N N . SER B 1 124 ? -1.35 -3.111 1.119 1 98.31 124 SER B N 1
ATOM 2450 C CA . SER B 1 124 ? -0.513 -3.822 0.157 1 98.31 124 SER B CA 1
ATOM 2451 C C . SER B 1 124 ? -0.291 -5.27 0.58 1 98.31 124 SER B C 1
ATOM 2453 O O . SER B 1 124 ? -0.192 -5.566 1.773 1 98.31 124 SER B O 1
ATOM 2455 N N . GLY B 1 125 ? -0.206 -6.105 -0.396 1 98.75 125 GLY B N 1
ATOM 2456 C CA . GLY B 1 125 ? 0.092 -7.504 -0.118 1 98.75 125 GLY B CA 1
ATOM 2457 C C . GLY B 1 125 ? -0.178 -8.414 -1.299 1 98.75 125 GLY B C 1
ATOM 2458 O O . GLY B 1 125 ? 0.03 -8.031 -2.451 1 98.75 125 GLY B O 1
ATOM 2459 N N . TRP B 1 126 ? -0.527 -9.633 -0.908 1 98.94 126 TRP B N 1
ATOM 2460 C CA . TRP B 1 126 ? -0.642 -10.703 -1.891 1 98.94 126 TRP B CA 1
ATOM 2461 C C . TRP B 1 126 ? -1.723 -11.695 -1.486 1 98.94 126 TRP B C 1
ATOM 2463 O O . TRP B 1 126 ? -1.918 -11.961 -0.298 1 98.94 126 TRP B O 1
ATOM 2473 N N . VAL B 1 127 ? -2.412 -12.305 -2.428 1 98.94 127 VAL B N 1
ATOM 2474 C CA . VAL B 1 127 ? -3.303 -13.43 -2.174 1 98.94 127 VAL B CA 1
ATOM 2475 C C . VAL B 1 127 ? -2.816 -14.656 -2.945 1 98.94 127 VAL B C 1
ATOM 2477 O O . VAL B 1 127 ? -2.521 -14.57 -4.141 1 98.94 127 VAL B O 1
ATOM 2480 N N . TRP B 1 128 ? -2.674 -15.781 -2.18 1 98.88 128 TRP B N 1
ATOM 2481 C CA . TRP B 1 128 ? -2.01 -16.969 -2.682 1 98.88 128 TRP B CA 1
ATOM 2482 C C . TRP B 1 128 ? -2.979 -18.156 -2.74 1 98.88 128 TRP B C 1
ATOM 2484 O O . TRP B 1 128 ? -3.816 -18.312 -1.851 1 98.88 128 TRP B O 1
ATOM 2494 N N . LEU B 1 129 ? -2.879 -18.938 -3.773 1 98.88 129 LEU B N 1
ATOM 2495 C CA . LEU B 1 129 ? -3.238 -20.344 -3.693 1 98.88 129 LEU B CA 1
ATOM 2496 C C . LEU B 1 129 ? -2.047 -21.188 -3.242 1 98.88 129 LEU B C 1
ATOM 2498 O O . LEU B 1 129 ? -0.988 -21.156 -3.877 1 98.88 129 LEU B O 1
ATOM 2502 N N . VAL B 1 130 ? -2.188 -21.922 -2.158 1 98.5 130 VAL B N 1
ATOM 2503 C CA . VAL B 1 130 ? -1.05 -22.641 -1.583 1 98.5 130 VAL B CA 1
ATOM 2504 C C . VAL B 1 130 ? -1.443 -24.078 -1.279 1 98.5 130 VAL B C 1
ATOM 2506 O O . VAL B 1 130 ? -2.629 -24.391 -1.16 1 98.5 130 VAL B O 1
ATOM 2509 N N . SER B 1 131 ? -0.527 -24.938 -1.291 1 97.62 131 SER B N 1
ATOM 2510 C CA . SER B 1 131 ? -0.667 -26.297 -0.77 1 97.62 131 SER B CA 1
ATOM 2511 C C . SER B 1 131 ? 0.091 -26.469 0.542 1 97.62 131 SER B C 1
ATOM 2513 O O . SER B 1 131 ? 1.295 -26.203 0.607 1 97.62 131 SER B O 1
ATOM 2515 N N . ARG B 1 132 ? -0.628 -26.781 1.553 1 92.38 132 ARG B N 1
ATOM 2516 C CA . ARG B 1 132 ? -0.047 -27.141 2.84 1 92.38 132 ARG B CA 1
ATOM 2517 C C . ARG B 1 132 ? -0.32 -28.609 3.168 1 92.38 132 ARG B C 1
ATOM 2519 O O . ARG B 1 132 ? -1.466 -29 3.408 1 92.38 132 ARG B O 1
ATOM 2526 N N . GLY B 1 133 ? 0.772 -29.422 3.297 1 86.88 133 GLY B N 1
ATOM 2527 C CA . GLY B 1 133 ? 0.573 -30.844 3.578 1 86.88 133 GLY B CA 1
ATOM 2528 C C . GLY B 1 133 ? -0.378 -31.516 2.607 1 86.88 133 GLY B C 1
ATOM 2529 O O . GLY B 1 133 ? -1.209 -32.344 3.012 1 86.88 133 GLY B O 1
ATOM 2530 N N . GLY B 1 134 ? -0.454 -31.016 1.396 1 87.94 134 GLY B N 1
ATOM 2531 C CA . GLY B 1 134 ? -1.266 -31.641 0.362 1 87.94 134 GLY B CA 1
ATOM 2532 C C . GLY B 1 134 ? -2.648 -31.031 0.24 1 87.94 134 GLY B C 1
ATOM 2533 O O . GLY B 1 134 ? -3.4 -31.359 -0.678 1 87.94 134 GLY B O 1
ATOM 2534 N N . LYS B 1 135 ? -2.965 -30.203 1.148 1 95.5 135 LYS B N 1
ATOM 2535 C CA . LYS B 1 135 ? -4.273 -29.562 1.104 1 95.5 135 LYS B CA 1
ATOM 2536 C C . LYS B 1 135 ? -4.16 -28.125 0.586 1 95.5 135 LYS B C 1
ATOM 2538 O O . LYS B 1 135 ? -3.268 -27.391 0.994 1 95.5 135 LYS B O 1
ATOM 2543 N N . LEU B 1 136 ? -5.109 -27.781 -0.345 1 98.62 136 LEU B N 1
ATOM 2544 C CA . LEU B 1 136 ? -5.078 -26.438 -0.922 1 98.62 136 LEU B CA 1
ATOM 2545 C C . LEU B 1 136 ? -5.797 -25.438 -0.024 1 98.62 136 LEU B C 1
ATOM 2547 O O . LEU B 1 136 ? -6.801 -25.781 0.608 1 98.62 136 LEU B O 1
ATOM 2551 N N . ALA B 1 137 ? -5.32 -24.266 -0.005 1 98.56 137 ALA B N 1
ATOM 2552 C CA . ALA B 1 137 ? -5.934 -23.156 0.722 1 98.56 137 ALA B CA 1
ATOM 2553 C C . ALA B 1 137 ? -5.641 -21.828 0.042 1 98.56 137 ALA B C 1
ATOM 2555 O O . ALA B 1 137 ? -4.719 -21.719 -0.772 1 98.56 137 ALA B O 1
ATOM 2556 N N . VAL B 1 138 ? -6.441 -20.859 0.247 1 98.81 138 VAL B N 1
ATOM 2557 C CA . VAL B 1 138 ? -6.168 -19.484 -0.121 1 98.81 138 VAL B CA 1
ATOM 2558 C C . VAL B 1 138 ? -5.664 -18.703 1.098 1 98.81 138 VAL B C 1
ATOM 2560 O O . VAL B 1 138 ? -6.266 -18.766 2.172 1 98.81 138 VAL B O 1
ATOM 2563 N N . GLU B 1 139 ? -4.531 -18.047 0.964 1 98.06 139 GLU B N 1
ATOM 2564 C CA . GLU B 1 139 ? -3.912 -17.281 2.049 1 98.06 139 GLU B CA 1
ATOM 2565 C C . GLU B 1 139 ? -3.457 -15.906 1.57 1 98.06 139 GLU B C 1
ATOM 2567 O O . GLU B 1 139 ? -3.369 -15.664 0.366 1 98.06 139 GLU B O 1
ATOM 2572 N N . GLN B 1 140 ? -3.299 -15.086 2.51 1 98.56 140 GLN B N 1
ATOM 2573 C CA . GLN B 1 140 ? -2.812 -13.742 2.207 1 98.56 140 GLN B CA 1
ATOM 2574 C C . GLN B 1 140 ? -1.494 -13.461 2.922 1 98.56 140 GLN B C 1
ATOM 2576 O O . GLN B 1 140 ? -1.24 -14 4.004 1 98.56 140 GLN B O 1
ATOM 2581 N N . THR B 1 141 ? -0.664 -12.711 2.334 1 98.44 141 THR B N 1
ATOM 2582 C CA . THR B 1 141 ? 0.487 -12.117 3.008 1 98.44 141 THR B CA 1
ATOM 2583 C C . THR B 1 141 ? 0.489 -10.602 2.848 1 98.44 141 THR B C 1
ATOM 2585 O O . THR B 1 141 ? 0.05 -10.078 1.821 1 98.44 141 THR B O 1
ATOM 2588 N N . HIS B 1 142 ? 0.976 -9.953 3.852 1 98.62 142 HIS B N 1
ATOM 2589 C CA . HIS B 1 142 ? 0.948 -8.5 3.908 1 98.62 142 HIS B CA 1
ATOM 2590 C C . HIS B 1 142 ? 2.275 -7.902 3.447 1 98.62 142 HIS B C 1
ATOM 2592 O O . HIS B 1 142 ? 3.342 -8.438 3.762 1 98.62 142 HIS B O 1
ATOM 2598 N N . ASP B 1 143 ? 2.297 -6.766 2.748 1 98.56 143 ASP B N 1
ATOM 2599 C CA . ASP B 1 143 ? 3.484 -6.074 2.252 1 98.56 143 ASP B CA 1
ATOM 2600 C C . ASP B 1 143 ? 4.426 -7.047 1.542 1 98.56 143 ASP B C 1
ATOM 2602 O O . ASP B 1 143 ? 4.035 -7.711 0.583 1 98.56 143 ASP B O 1
ATOM 2606 N N . ALA B 1 144 ? 5.648 -7.195 2.041 1 98.75 144 ALA B N 1
ATOM 2607 C CA . ALA B 1 144 ? 6.664 -7.965 1.332 1 98.75 144 ALA B CA 1
ATOM 2608 C C . ALA B 1 144 ? 6.68 -9.414 1.802 1 98.75 144 ALA B C 1
ATOM 2610 O O . ALA B 1 144 ? 7.465 -10.227 1.306 1 98.75 144 ALA B O 1
ATOM 2611 N N . ALA B 1 145 ? 5.801 -9.75 2.777 1 98.44 145 ALA B N 1
ATOM 2612 C CA . ALA B 1 145 ? 5.797 -11.125 3.264 1 98.44 145 ALA B CA 1
ATOM 2613 C C . ALA B 1 145 ? 5.672 -12.117 2.109 1 98.44 145 ALA B C 1
ATOM 2615 O O . ALA B 1 145 ? 4.945 -11.867 1.144 1 98.44 145 ALA B O 1
ATOM 2616 N N . THR B 1 146 ? 6.355 -13.266 2.264 1 98.38 146 THR B N 1
ATOM 2617 C CA . THR B 1 146 ? 6.543 -14.164 1.126 1 98.38 146 THR B CA 1
ATOM 2618 C C . THR B 1 146 ? 6.41 -15.617 1.556 1 98.38 146 THR B C 1
ATOM 2620 O O . THR B 1 146 ? 6.441 -15.93 2.748 1 98.38 146 THR B O 1
ATOM 2623 N N . LEU B 1 147 ? 6.188 -16.438 0.66 1 97.56 147 LEU B N 1
ATOM 2624 C CA . LEU B 1 147 ? 6.137 -17.875 0.905 1 97.56 147 LEU B CA 1
ATOM 2625 C C . LEU B 1 147 ? 7.352 -18.562 0.301 1 97.56 147 LEU B C 1
ATOM 2627 O O . LEU B 1 147 ? 7.336 -19.781 0.087 1 97.56 147 LEU B O 1
ATOM 2631 N N . ALA B 1 148 ? 8.383 -17.797 0.032 1 96.81 148 ALA B N 1
ATOM 2632 C CA . ALA B 1 148 ? 9.586 -18.281 -0.634 1 96.81 148 ALA B CA 1
ATOM 2633 C C . ALA B 1 148 ? 10.344 -19.266 0.251 1 96.81 148 ALA B C 1
ATOM 2635 O O . ALA B 1 148 ? 11.07 -20.141 -0.248 1 96.81 148 ALA B O 1
ATOM 2636 N N . THR B 1 149 ? 10.312 -19.141 1.616 1 93.06 149 THR B N 1
ATOM 2637 C CA . THR B 1 149 ? 11.172 -19.906 2.516 1 93.06 149 THR B CA 1
ATOM 2638 C C . THR B 1 149 ? 10.336 -20.672 3.533 1 93.06 149 THR B C 1
ATOM 2640 O O . THR B 1 149 ? 10.883 -21.297 4.453 1 93.06 149 THR B O 1
ATOM 2643 N N . GLY B 1 150 ? 9.125 -20.797 3.494 1 86.75 150 GLY B N 1
ATOM 2644 C CA . GLY B 1 150 ? 8.297 -21.469 4.484 1 86.75 150 GLY B CA 1
ATOM 2645 C C . GLY B 1 150 ? 7.938 -22.891 4.098 1 86.75 150 GLY B C 1
ATOM 2646 O O . GLY B 1 150 ? 8.578 -23.484 3.227 1 86.75 150 GLY B O 1
ATOM 2647 N N . ASP B 1 151 ? 7.035 -23.391 4.832 1 88.94 151 ASP B N 1
ATOM 2648 C CA . ASP B 1 151 ? 6.676 -24.797 4.656 1 88.94 151 ASP B CA 1
ATOM 2649 C C . ASP B 1 151 ? 5.512 -24.953 3.682 1 88.94 151 ASP B C 1
ATOM 2651 O O . ASP B 1 151 ? 5.184 -26.062 3.271 1 88.94 151 ASP B O 1
ATOM 2655 N N . ALA B 1 152 ? 4.973 -23.828 3.35 1 92.94 152 ALA B N 1
ATOM 2656 C CA . ALA B 1 152 ? 3.881 -23.875 2.381 1 92.94 152 ALA B CA 1
ATOM 2657 C C . ALA B 1 152 ? 4.418 -23.906 0.951 1 92.94 152 ALA B C 1
ATOM 2659 O O . ALA B 1 152 ? 5.469 -23.328 0.666 1 92.94 152 ALA B O 1
ATOM 2660 N N . LYS B 1 153 ? 3.709 -24.609 0.12 1 96.06 153 LYS B N 1
ATOM 2661 C CA . LYS B 1 153 ? 4.035 -24.656 -1.302 1 96.06 153 LYS B CA 1
ATOM 2662 C C . LYS B 1 153 ? 3.131 -23.719 -2.102 1 96.06 153 LYS B C 1
ATOM 2664 O O . LYS B 1 153 ? 1.978 -24.062 -2.385 1 96.06 153 LYS B O 1
ATOM 2669 N N . PRO B 1 154 ? 3.631 -22.516 -2.416 1 98.44 154 PRO B N 1
ATOM 2670 C CA . PRO B 1 154 ? 2.787 -21.641 -3.232 1 98.44 154 PRO B CA 1
ATOM 2671 C C . PRO B 1 154 ? 2.508 -22.219 -4.621 1 98.44 154 PRO B C 1
ATOM 2673 O O . PRO B 1 154 ? 3.4 -22.797 -5.242 1 98.44 154 PRO B O 1
ATOM 2676 N N . LEU B 1 155 ? 1.269 -22.078 -5.082 1 98.75 155 LEU B N 1
ATOM 2677 C CA . LEU B 1 155 ? 0.874 -22.562 -6.402 1 98.75 155 LEU B CA 1
ATOM 2678 C C . LEU B 1 155 ? 0.638 -21.391 -7.359 1 98.75 155 LEU B C 1
ATOM 2680 O O . LEU B 1 155 ? 1.024 -21.453 -8.531 1 98.75 155 LEU B O 1
ATOM 2684 N N . LEU B 1 156 ? -0.056 -20.328 -6.91 1 98.62 156 LEU B N 1
ATOM 2685 C CA . LEU B 1 156 ? -0.313 -19.078 -7.617 1 98.62 156 LEU B CA 1
ATOM 2686 C C . LEU B 1 156 ? -0.351 -17.906 -6.645 1 98.62 156 LEU B C 1
ATOM 2688 O O . LEU B 1 156 ? -0.591 -18.094 -5.449 1 98.62 156 LEU B O 1
ATOM 2692 N N . VAL B 1 157 ? -0.154 -16.75 -7.242 1 98.94 157 VAL B N 1
ATOM 2693 C CA . VAL B 1 157 ? -0.286 -15.547 -6.43 1 98.94 157 VAL B CA 1
ATOM 2694 C C . VAL B 1 157 ? -0.869 -14.422 -7.273 1 98.94 157 VAL B C 1
ATOM 2696 O O . VAL B 1 157 ? -0.671 -14.375 -8.492 1 98.94 157 VAL B O 1
ATOM 2699 N N . ILE B 1 158 ? -1.632 -13.578 -6.691 1 98.94 158 ILE B N 1
ATOM 2700 C CA . ILE B 1 158 ? -2.084 -12.328 -7.293 1 98.94 158 ILE B CA 1
ATOM 2701 C C . ILE B 1 158 ? -1.566 -11.148 -6.477 1 98.94 158 ILE B C 1
ATOM 2703 O O . ILE B 1 158 ? -1.663 -11.148 -5.25 1 98.94 158 ILE B O 1
ATOM 2707 N N . ASP B 1 159 ? -0.953 -10.195 -7.18 1 98.94 159 ASP B N 1
ATOM 2708 C CA . ASP B 1 159 ? -0.413 -8.984 -6.57 1 98.94 159 ASP B CA 1
ATOM 2709 C C . ASP B 1 159 ? -1.53 -8.008 -6.199 1 98.94 159 ASP B C 1
ATOM 2711 O O . ASP B 1 159 ? -2.35 -7.645 -7.043 1 98.94 159 ASP B O 1
ATOM 2715 N N . LEU B 1 160 ? -1.526 -7.566 -4.953 1 98.88 160 LEU B N 1
ATOM 2716 C CA . LEU B 1 160 ? -2.584 -6.68 -4.484 1 98.88 160 LEU B CA 1
ATOM 2717 C C . LEU B 1 160 ? -2.043 -5.277 -4.234 1 98.88 160 LEU B C 1
ATOM 2719 O O . LEU B 1 160 ? -2.756 -4.414 -3.713 1 98.88 160 LEU B O 1
ATOM 2723 N N . TRP B 1 161 ? -0.742 -5.031 -4.441 1 98.88 161 TRP B N 1
ATOM 2724 C CA . TRP B 1 161 ? -0.231 -3.664 -4.426 1 98.88 161 TRP B CA 1
ATOM 2725 C C . TRP B 1 161 ? -0.933 -2.807 -5.473 1 98.88 161 TRP B C 1
ATOM 2727 O O . TRP B 1 161 ? -1.178 -3.262 -6.594 1 98.88 161 TRP B O 1
ATOM 2737 N N . GLU B 1 162 ? -1.114 -1.521 -5.148 1 98.69 162 GLU B N 1
ATOM 2738 C CA . GLU B 1 162 ? -1.888 -0.672 -6.051 1 98.69 162 GLU B CA 1
ATOM 2739 C C . GLU B 1 162 ? -1.193 -0.523 -7.398 1 98.69 162 GLU B C 1
ATOM 2741 O O . GLU B 1 162 ? -1.854 -0.411 -8.438 1 98.69 162 GLU B O 1
ATOM 2746 N N . HIS B 1 163 ? 0.123 -0.59 -7.441 1 98.81 163 HIS B N 1
ATOM 2747 C CA . HIS B 1 163 ? 0.824 -0.408 -8.711 1 98.81 163 HIS B CA 1
ATOM 2748 C C . HIS B 1 163 ? 0.533 -1.557 -9.672 1 98.81 163 HIS B C 1
ATOM 2750 O O . HIS B 1 163 ? 0.824 -1.461 -10.867 1 98.81 163 HIS B O 1
ATOM 2756 N N . ALA B 1 164 ? -0.03 -2.631 -9.172 1 98.75 164 ALA B N 1
ATOM 2757 C CA . ALA B 1 164 ? -0.347 -3.77 -10.031 1 98.75 164 ALA B CA 1
ATOM 2758 C C . ALA B 1 164 ? -1.559 -3.471 -10.914 1 98.75 164 ALA B C 1
ATOM 2760 O O . ALA B 1 164 ? -1.762 -4.121 -11.945 1 98.75 164 ALA B O 1
ATOM 2761 N N . TYR B 1 165 ? -2.396 -2.467 -10.492 1 98.69 165 TYR B N 1
ATOM 2762 C CA . TYR B 1 165 ? -3.66 -2.373 -11.219 1 98.69 165 TYR B CA 1
ATOM 2763 C C . TYR B 1 165 ? -4.141 -0.929 -11.297 1 98.69 165 TYR B C 1
ATOM 2765 O O . TYR B 1 165 ? -5.102 -0.626 -12 1 98.69 165 TYR B O 1
ATOM 2773 N N . TYR B 1 166 ? -3.523 0.027 -10.672 1 98.56 166 TYR B N 1
ATOM 2774 C CA . TYR B 1 166 ? -4.125 1.337 -10.453 1 98.56 166 TYR B CA 1
ATOM 2775 C C . TYR B 1 166 ? -4.188 2.135 -11.75 1 98.56 166 TYR B C 1
ATOM 2777 O O . TYR B 1 166 ? -5.117 2.914 -11.969 1 98.56 166 TYR B O 1
ATOM 2785 N N . LEU B 1 167 ? -3.221 1.986 -12.609 1 98.5 167 LEU B N 1
ATOM 2786 C CA . LEU B 1 167 ? -3.248 2.697 -13.883 1 98.5 167 LEU B CA 1
ATOM 2787 C C . LEU B 1 167 ? -4.461 2.285 -14.711 1 98.5 167 LEU B C 1
ATOM 2789 O O . LEU B 1 167 ? -5.012 3.096 -15.461 1 98.5 167 LEU B O 1
ATOM 2793 N N . ASP B 1 168 ? -4.871 1.079 -14.57 1 98.5 168 ASP B N 1
ATOM 2794 C CA . ASP B 1 168 ? -5.895 0.51 -15.445 1 98.5 168 ASP B CA 1
ATOM 2795 C C . ASP B 1 168 ? -7.27 0.542 -14.773 1 98.5 168 ASP B C 1
ATOM 2797 O O . ASP B 1 168 ? -8.289 0.693 -15.453 1 98.5 168 ASP B O 1
ATOM 2801 N N . HIS B 1 169 ? -7.234 0.406 -13.445 1 98.5 169 HIS B N 1
ATOM 2802 C CA . HIS B 1 169 ? -8.508 0.146 -12.773 1 98.5 169 HIS B CA 1
ATOM 2803 C C . HIS B 1 169 ? -8.75 1.148 -11.656 1 98.5 169 HIS B C 1
ATOM 2805 O O . HIS B 1 169 ? -9.836 1.168 -11.062 1 98.5 169 HIS B O 1
ATOM 2811 N N . LYS B 1 170 ? -7.73 2.055 -11.352 1 98 170 LYS B N 1
ATOM 2812 C CA . LYS B 1 170 ? -7.805 3.008 -10.25 1 98 170 LYS B CA 1
ATOM 2813 C C . LYS B 1 170 ? -8.281 2.33 -8.969 1 98 170 LYS B C 1
ATOM 2815 O O . LYS B 1 170 ? -7.688 1.346 -8.523 1 98 170 LYS B O 1
ATOM 2820 N N . ASN B 1 171 ? -9.336 2.82 -8.32 1 98.31 171 ASN B N 1
ATOM 2821 C CA . ASN B 1 171 ? -9.766 2.355 -7.004 1 98.31 171 ASN B CA 1
ATOM 2822 C C . ASN B 1 171 ? -10.508 1.024 -7.094 1 98.31 171 ASN B C 1
ATOM 2824 O O . ASN B 1 171 ? -10.938 0.475 -6.074 1 98.31 171 ASN B O 1
ATOM 2828 N N . LEU B 1 172 ? -10.695 0.467 -8.273 1 98.5 172 LEU B N 1
ATOM 2829 C CA . LEU B 1 172 ? -11.555 -0.694 -8.469 1 98.5 172 LEU B CA 1
ATOM 2830 C C . LEU B 1 172 ? -10.742 -1.982 -8.469 1 98.5 172 LEU B C 1
ATOM 2832 O O . LEU B 1 172 ? -10.719 -2.707 -9.469 1 98.5 172 LEU B O 1
ATOM 2836 N N . ARG B 1 173 ? -10.133 -2.346 -7.312 1 98.62 173 ARG B N 1
ATOM 2837 C CA . ARG B 1 173 ? -9.398 -3.592 -7.137 1 98.62 173 ARG B CA 1
ATOM 2838 C C . ARG B 1 173 ? -10.273 -4.797 -7.453 1 98.62 173 ARG B C 1
ATOM 2840 O O . ARG B 1 173 ? -9.82 -5.754 -8.086 1 98.62 173 ARG B O 1
ATOM 2847 N N . PRO B 1 174 ? -11.539 -4.828 -7.078 1 98.75 174 PRO B N 1
ATOM 2848 C CA . PRO B 1 174 ? -12.383 -5.977 -7.414 1 98.75 174 PRO B CA 1
ATOM 2849 C C . PRO B 1 174 ? -12.469 -6.23 -8.914 1 98.75 174 PRO B C 1
ATOM 2851 O O . PRO B 1 174 ? -12.492 -7.387 -9.352 1 98.75 174 PRO B O 1
ATOM 2854 N N . ASP B 1 175 ? -12.5 -5.176 -9.703 1 98.75 175 ASP B N 1
ATOM 2855 C CA . ASP B 1 175 ? -12.547 -5.34 -11.148 1 98.75 175 ASP B CA 1
ATOM 2856 C C . ASP B 1 175 ? -11.242 -5.938 -11.68 1 98.75 175 ASP B C 1
ATOM 2858 O O . ASP B 1 175 ? -11.266 -6.789 -12.57 1 98.75 175 ASP B O 1
ATOM 2862 N N . TYR B 1 176 ? -10.164 -5.465 -11.164 1 98.81 176 TYR B N 1
ATOM 2863 C CA . TYR B 1 176 ? -8.852 -6.023 -11.484 1 98.81 176 TYR B CA 1
ATOM 2864 C C . TYR B 1 176 ? -8.797 -7.508 -11.141 1 98.81 176 TYR B C 1
ATOM 2866 O O . TYR B 1 176 ? -8.398 -8.328 -11.977 1 98.81 176 TYR B O 1
ATOM 2874 N N . LEU B 1 177 ? -9.219 -7.875 -9.961 1 98.88 177 LEU B N 1
ATOM 2875 C CA . LEU B 1 177 ? -9.203 -9.266 -9.516 1 98.88 177 LEU B CA 1
ATOM 2876 C C . LEU B 1 177 ? -10.094 -10.133 -10.398 1 98.88 177 LEU B C 1
ATOM 2878 O O . LEU B 1 177 ? -9.695 -11.219 -10.812 1 98.88 177 LEU B O 1
ATOM 2882 N N . LYS B 1 178 ? -11.25 -9.625 -10.68 1 98.62 178 LYS B N 1
ATOM 2883 C CA . LYS B 1 178 ? -12.164 -10.367 -11.547 1 98.62 178 LYS B CA 1
ATOM 2884 C C . LYS B 1 178 ? -11.531 -10.633 -12.914 1 98.62 178 LYS B C 1
ATOM 2886 O O . LYS B 1 178 ? -11.57 -11.758 -13.414 1 98.62 178 LYS B O 1
ATOM 2891 N N . ALA B 1 179 ? -11 -9.594 -13.5 1 98.56 179 ALA B N 1
ATOM 2892 C CA . ALA B 1 179 ? -10.406 -9.695 -14.836 1 98.56 179 ALA B CA 1
ATOM 2893 C C . ALA B 1 179 ? -9.258 -10.695 -14.852 1 98.56 179 ALA B C 1
ATOM 2895 O O . ALA B 1 179 ? -9.141 -11.508 -15.773 1 98.56 179 ALA B O 1
ATOM 2896 N N . VAL B 1 180 ? -8.422 -10.68 -13.836 1 98.75 180 VAL B N 1
ATOM 2897 C CA . VAL B 1 180 ? -7.25 -11.547 -13.758 1 98.75 180 VAL B CA 1
ATOM 2898 C C . VAL B 1 180 ? -7.688 -12.984 -13.461 1 98.75 180 VAL B C 1
ATOM 2900 O O . VAL B 1 180 ? -7.234 -13.922 -14.125 1 98.75 180 VAL B O 1
ATOM 2903 N N . ILE B 1 181 ? -8.562 -13.148 -12.523 1 98.75 181 ILE B N 1
ATOM 2904 C CA . ILE B 1 181 ? -8.984 -14.469 -12.055 1 98.75 181 ILE B CA 1
ATOM 2905 C C . ILE B 1 181 ? -9.742 -15.195 -13.156 1 98.75 181 ILE B C 1
ATOM 2907 O O . ILE B 1 181 ? -9.586 -16.406 -13.344 1 98.75 181 ILE B O 1
ATOM 2911 N N . GLU B 1 182 ? -10.477 -14.461 -13.914 1 97.12 182 GLU B N 1
ATOM 2912 C CA . GLU B 1 182 ? -11.32 -15.078 -14.938 1 97.12 182 GLU B CA 1
ATOM 2913 C C . GLU B 1 182 ? -10.492 -15.469 -16.156 1 97.12 182 GLU B C 1
ATOM 2915 O O . GLU B 1 182 ? -10.789 -16.484 -16.812 1 97.12 182 GLU B O 1
ATOM 2920 N N . LYS B 1 183 ? -9.461 -14.758 -16.375 1 97.5 183 LYS B N 1
ATOM 2921 C CA . LYS B 1 183 ? -8.938 -14.914 -17.734 1 97.5 183 LYS B CA 1
ATOM 2922 C C . LYS B 1 183 ? -7.453 -15.266 -17.703 1 97.5 183 LYS B C 1
ATOM 2924 O O . LYS B 1 183 ? -6.898 -15.727 -18.703 1 97.5 183 LYS B O 1
ATOM 2929 N N . HIS B 1 184 ? -6.773 -15.094 -16.594 1 98.69 184 HIS B N 1
ATOM 2930 C CA . HIS B 1 184 ? -5.332 -15.023 -16.797 1 98.69 184 HIS B CA 1
ATOM 2931 C C . HIS B 1 184 ? -4.59 -15.891 -15.789 1 98.69 184 HIS B C 1
ATOM 2933 O O . HIS B 1 184 ? -3.357 -15.938 -15.789 1 98.69 184 HIS B O 1
ATOM 2939 N N . LEU B 1 185 ? -5.246 -16.578 -14.898 1 98.75 185 LEU B N 1
ATOM 2940 C CA . LEU B 1 185 ? -4.52 -17.422 -13.961 1 98.75 185 LEU B CA 1
ATOM 2941 C C . LEU B 1 185 ? -3.852 -18.594 -14.688 1 98.75 185 LEU B C 1
ATOM 2943 O O . LEU B 1 185 ? -4.508 -19.312 -15.438 1 98.75 185 LEU B O 1
ATOM 2947 N N . ASN B 1 186 ? -2.619 -18.75 -14.484 1 98.75 186 ASN B N 1
ATOM 2948 C CA . ASN B 1 186 ? -1.817 -19.781 -15.141 1 98.75 186 ASN B CA 1
ATOM 2949 C C . ASN B 1 186 ? -1.902 -21.109 -14.406 1 98.75 186 ASN B C 1
ATOM 2951 O O . ASN B 1 186 ? -0.979 -21.484 -13.68 1 98.75 186 ASN B O 1
ATOM 2955 N N . TRP B 1 187 ? -2.883 -21.922 -14.742 1 98.62 187 TRP B N 1
ATOM 2956 C CA . TRP B 1 187 ? -3.148 -23.172 -14.047 1 98.62 187 TRP B CA 1
ATOM 2957 C C . TRP B 1 187 ? -2.092 -24.219 -14.383 1 98.62 187 TRP B C 1
ATOM 2959 O O . TRP B 1 187 ? -1.869 -25.156 -13.617 1 98.62 187 TRP B O 1
ATOM 2969 N N . THR B 1 188 ? -1.487 -24.078 -15.539 1 98.19 188 THR B N 1
ATOM 2970 C CA . THR B 1 188 ? -0.369 -24.953 -15.859 1 98.19 188 THR B CA 1
ATOM 2971 C C . THR B 1 188 ? 0.781 -24.75 -14.875 1 98.19 188 THR B C 1
ATOM 2973 O O . THR B 1 188 ? 1.339 -25.719 -14.352 1 98.19 188 THR B O 1
ATOM 2976 N N . PHE B 1 189 ? 1.104 -23.547 -14.633 1 98.31 189 PHE B N 1
ATOM 2977 C CA . PHE B 1 189 ? 2.129 -23.203 -13.648 1 98.31 189 PHE B CA 1
ATOM 2978 C C . PHE B 1 189 ? 1.744 -23.703 -12.266 1 98.31 189 PHE B C 1
ATOM 2980 O O . PHE B 1 189 ? 2.586 -24.234 -11.531 1 98.31 189 PHE B O 1
ATOM 2987 N N . ALA B 1 190 ? 0.477 -23.562 -11.883 1 98.44 190 ALA B N 1
ATOM 2988 C CA . ALA B 1 190 ? -0.008 -24.062 -10.602 1 98.44 190 ALA B CA 1
ATOM 2989 C C . ALA B 1 190 ? 0.187 -25.562 -10.492 1 98.44 190 ALA B C 1
ATOM 2991 O O . ALA B 1 190 ? 0.624 -26.078 -9.453 1 98.44 190 ALA B O 1
ATOM 2992 N N . ALA B 1 191 ? -0.142 -26.25 -11.539 1 97.94 191 ALA B N 1
ATOM 2993 C CA . ALA B 1 191 ? -0.009 -27.703 -11.555 1 97.94 191 ALA B CA 1
ATOM 2994 C C . ALA B 1 191 ? 1.452 -28.125 -11.422 1 97.94 191 ALA B C 1
ATOM 2996 O O . ALA B 1 191 ? 1.765 -29.094 -10.727 1 97.94 191 ALA B O 1
ATOM 2997 N N . GLU B 1 192 ? 2.314 -27.391 -12.133 1 97.38 192 GLU B N 1
ATOM 2998 C CA . GLU B 1 192 ? 3.746 -27.656 -12.023 1 97.38 192 GLU B CA 1
ATOM 2999 C C . GLU B 1 192 ? 4.23 -27.516 -10.586 1 97.38 192 GLU B C 1
ATOM 3001 O O . GLU B 1 192 ? 5.012 -28.328 -10.102 1 97.38 192 GLU B O 1
ATOM 3006 N N . ASN B 1 193 ? 3.773 -26.484 -9.953 1 97.94 193 ASN B N 1
ATOM 3007 C CA . ASN B 1 193 ? 4.176 -26.25 -8.57 1 97.94 193 ASN B CA 1
ATOM 3008 C C . ASN B 1 193 ? 3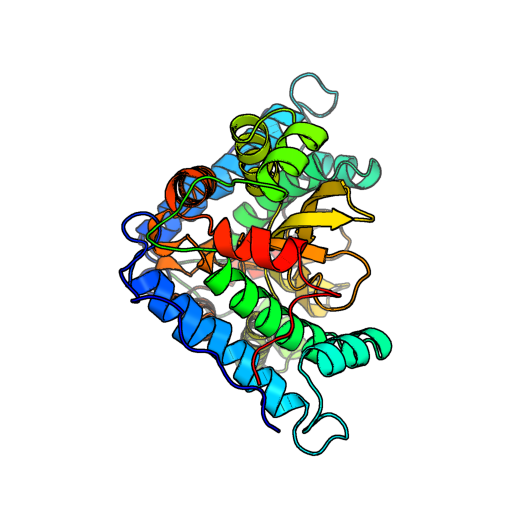.633 -27.312 -7.633 1 97.94 193 ASN B C 1
ATOM 3010 O O . ASN B 1 193 ? 4.312 -27.719 -6.684 1 97.94 193 ASN B O 1
ATOM 3014 N N . LEU B 1 194 ? 2.414 -27.672 -7.863 1 97.38 194 LEU B N 1
ATOM 3015 C CA . LEU B 1 194 ? 1.827 -28.734 -7.043 1 97.38 194 LEU B CA 1
ATOM 3016 C C . LEU B 1 194 ? 2.633 -30.016 -7.156 1 97.38 194 LEU B C 1
ATOM 3018 O O . LEU B 1 194 ? 2.836 -30.719 -6.16 1 97.38 194 LEU B O 1
ATOM 3022 N N . ALA B 1 195 ? 3.104 -30.312 -8.32 1 95.94 195 ALA B N 1
ATOM 3023 C CA . ALA B 1 195 ? 3.799 -31.562 -8.602 1 95.94 195 ALA B CA 1
ATOM 3024 C C . ALA B 1 195 ? 5.262 -31.484 -8.18 1 95.94 195 ALA B C 1
ATOM 3026 O O . ALA B 1 195 ? 5.926 -32.5 -8.023 1 95.94 195 ALA B O 1
ATOM 3027 N N . ARG B 1 196 ? 5.789 -30.297 -8.062 1 93.12 196 ARG B N 1
ATOM 3028 C CA . ARG B 1 196 ? 7.203 -30.078 -7.777 1 93.12 196 ARG B CA 1
ATOM 3029 C C . ARG B 1 196 ? 7.578 -30.609 -6.398 1 93.12 196 ARG B C 1
ATOM 3031 O O . ARG B 1 196 ? 6.816 -30.453 -5.441 1 93.12 196 ARG B O 1
ATOM 3038 N N . GLU B 1 197 ? 8.797 -31.234 -6.465 1 89.5 197 GLU B N 1
ATOM 3039 C CA . GLU B 1 197 ? 9.367 -31.5 -5.148 1 89.5 197 GLU B CA 1
ATOM 3040 C C . GLU B 1 197 ? 9.898 -30.219 -4.496 1 89.5 197 GLU B C 1
ATOM 3042 O O . GLU B 1 197 ? 10.609 -29.453 -5.137 1 89.5 197 GLU B O 1
ATOM 3047 N N . GLY B 1 198 ? 9.461 -29.859 -3.385 1 88.81 198 GLY B N 1
ATOM 3048 C CA . GLY B 1 198 ? 9.844 -28.609 -2.742 1 88.81 198 GLY B CA 1
ATOM 3049 C C . GLY B 1 198 ? 9.07 -27.422 -3.252 1 88.81 198 GLY B C 1
ATOM 3050 O O . GLY B 1 198 ? 7.926 -27.562 -3.697 1 88.81 198 GLY B O 1
ATOM 3051 N N . THR B 1 199 ? 9.719 -26.203 -3.131 1 91.38 199 THR B N 1
ATOM 3052 C CA . THR B 1 199 ? 9.055 -24.969 -3.539 1 91.38 199 THR B CA 1
ATOM 3053 C C . THR B 1 199 ? 9.742 -24.375 -4.77 1 91.38 199 THR B C 1
ATOM 3055 O O . THR B 1 199 ? 10.906 -24.656 -5.039 1 91.38 199 THR B O 1
ATOM 3058 N N . TRP B 1 200 ? 9 -23.625 -5.551 1 96 200 TRP B N 1
ATOM 3059 C CA . TRP B 1 200 ? 9.523 -22.906 -6.707 1 96 200 TRP B CA 1
ATOM 3060 C C . TRP B 1 200 ? 10.75 -22.078 -6.324 1 96 200 TRP B C 1
ATOM 3062 O O . TRP B 1 200 ? 10.789 -21.469 -5.254 1 96 200 TRP B O 1
ATOM 3072 N N . THR B 1 201 ? 11.75 -22.078 -7.18 1 95.62 201 THR B N 1
ATOM 3073 C CA . THR B 1 201 ? 12.961 -21.312 -6.922 1 95.62 201 THR B CA 1
ATOM 3074 C C . THR B 1 201 ? 13.125 -20.203 -7.961 1 95.62 201 THR B C 1
ATOM 3076 O O . THR B 1 201 ? 12.82 -20.406 -9.141 1 95.62 201 THR B O 1
ATOM 3079 N N . TYR B 1 202 ? 13.562 -19.094 -7.441 1 97.31 202 TYR B N 1
ATOM 3080 C CA . TYR B 1 202 ? 13.828 -17.969 -8.312 1 97.31 202 TYR B CA 1
ATOM 3081 C C . TYR B 1 202 ? 14.828 -18.328 -9.406 1 97.31 202 TYR B C 1
ATOM 3083 O O . TYR B 1 202 ? 15.828 -19 -9.133 1 97.31 202 TYR B O 1
ATOM 3091 N N . PRO B 1 203 ? 14.508 -17.922 -10.633 1 91.88 203 PRO B N 1
ATOM 3092 C CA . PRO B 1 203 ? 15.406 -18.312 -11.719 1 91.88 203 PRO B CA 1
ATOM 3093 C C . PRO B 1 203 ? 16.797 -17.688 -11.602 1 91.88 203 PRO B C 1
ATOM 3095 O O . PRO B 1 203 ? 16.922 -16.547 -11.164 1 91.88 203 PRO B O 1
ATOM 3098 N N . ALA B 1 204 ? 17.906 -18.453 -11.766 1 78.31 204 ALA B N 1
ATOM 3099 C CA . ALA B 1 204 ? 19.312 -18.031 -11.68 1 78.31 204 ALA B CA 1
ATOM 3100 C C . ALA B 1 204 ? 19.703 -17.188 -12.883 1 78.31 204 ALA B C 1
ATOM 3102 O O . ALA B 1 204 ? 19.156 -17.344 -13.969 1 78.31 204 ALA B O 1
#

Nearest PDB structures (foldseek):
  6jov-assembly1_B  TM=9.697E-01  e=3.489E-21  synthetic construct
  1my6-assembly1_B  TM=9.586E-01  e=3.108E-20  Thermosynechococcus vestitus
  1y67-assembly2_C  TM=9.208E-01  e=1.352E-18  Deinococcus radiodurans
  4h3e-assembly2_B  TM=9.424E-01  e=4.261E-18  Trypanosoma cruzi strain CL Brener
  6ex3-assembly1_A  TM=9.350E-01  e=6.248E-18  Staphylococcus aureus